Protein 2H3N (pdb70)

Nearest PDB structures (foldseek):
  2h3n-assembly1_B  TM=1.009E+00  e=2.996E-21  Homo sapiens
  5mvg-assembly1_A  TM=8.989E-01  e=1.954E-17  Homo sapiens
  7kqk-assembly1_B  TM=9.687E-01  e=1.988E-16  Homo sapiens
  6mtr-assembly1_L  TM=9.042E-01  e=8.215E-17  Homo sapiens
  6q0o-assembly1_B  TM=9.475E-01  e=3.857E-16  Homo sapiens

Structure (mmCIF, N/CA/C/O backbone):
data_2H3N
#
_entry.id   2H3N
#
_cell.length_a   60.169
_cell.length_b   72.814
_cell.length_c   115.201
_cell.angle_alpha   90.00
_cell.angle_beta   90.00
_cell.angle_gamma   90.00
#
_symmetry.space_group_name_H-M   'P 21 21 21'
#
loop_
_entity.id
_entity.type
_entity.pdbx_description
1 polymer 'VpreB protein'
2 polymer 'Ig lambda-5'
3 water water
#
loop_
_atom_site.group_PDB
_atom_site.id
_atom_site.type_symbol
_atom_site.label_atom_id
_atom_site.label_alt_id
_atom_site.label_comp_id
_atom_site.label_asym_id
_atom_site.label_entity_id
_atom_site.label_seq_id
_atom_site.pdbx_PDB_ins_code
_atom_site.Cartn_x
_atom_site.Cartn_y
_atom_site.Cartn_z
_atom_site.occupancy
_atom_site.B_iso_or_equiv
_atom_site.auth_seq_id
_atom_site.auth_comp_id
_atom_site.auth_asym_id
_atom_site.auth_atom_id
_atom_site.pdbx_PDB_model_num
ATOM 1 N N . PRO A 1 2 ? -11.114 -21.589 73.456 1.00 53.37 2 PRO A N 1
ATOM 2 C CA . PRO A 1 2 ? -9.949 -21.125 72.667 1.00 53.13 2 PRO A CA 1
ATOM 3 C C . PRO A 1 2 ? -8.749 -20.953 73.597 1.00 54.92 2 PRO A C 1
ATOM 4 O O . PRO A 1 2 ? -8.589 -19.903 74.222 1.00 56.03 2 PRO A O 1
ATOM 8 N N . VAL A 1 3 ? -7.912 -21.983 73.696 1.00 54.46 3 VAL A N 1
ATOM 9 C CA . VAL A 1 3 ? -6.739 -21.915 74.566 1.00 52.52 3 VAL A CA 1
ATOM 10 C C . VAL A 1 3 ? -5.741 -20.886 74.050 1.00 51.61 3 VAL A C 1
ATOM 11 O O . VAL A 1 3 ? -5.402 -19.930 74.749 1.00 48.12 3 VAL A O 1
ATOM 15 N N . LEU A 1 4 ? -5.262 -21.088 72.830 1.00 48.26 4 LEU A N 1
ATOM 16 C CA . LEU A 1 4 ? -4.329 -20.146 72.227 1.00 47.04 4 LEU A CA 1
ATOM 17 C C . LEU A 1 4 ? -5.137 -19.221 71.339 1.00 46.61 4 LEU A C 1
ATOM 18 O O . LEU A 1 4 ? -6.094 -19.651 70.704 1.00 52.03 4 LEU A O 1
ATOM 23 N N . HIS A 1 5 ? -4.762 -17.948 71.300 1.00 47.80 5 HIS A N 1
ATOM 24 C CA . HIS A 1 5 ? -5.465 -16.984 70.466 1.00 47.70 5 HIS A CA 1
ATOM 25 C C . HIS A 1 5 ? -4.482 -16.221 69.609 1.00 49.82 5 HIS A C 1
ATOM 26 O O . HIS A 1 5 ? -3.481 -15.703 70.107 1.00 51.56 5 HIS A O 1
ATOM 33 N N . GLN A 1 6 ? -4.773 -16.145 68.317 1.00 46.36 6 GLN A N 1
ATOM 34 C CA . GLN A 1 6 ? -3.901 -15.434 67.402 1.00 47.63 6 GLN A CA 1
ATOM 35 C C . GLN A 1 6 ? -4.681 -14.604 66.400 1.00 45.37 6 GLN A C 1
ATOM 36 O O . GLN A 1 6 ? -5.561 -15.110 65.706 1.00 49.29 6 GLN A O 1
ATOM 42 N N . PRO A 1 7 ? -4.372 -13.304 66.320 1.00 46.60 7 PRO A N 1
ATOM 43 C CA . PRO A 1 7 ? -5.072 -12.438 65.371 1.00 47.56 7 PRO A CA 1
ATOM 44 C C . PRO A 1 7 ? -4.914 -13.029 63.973 1.00 49.68 7 PRO A C 1
ATOM 45 O O . PRO A 1 7 ? -3.801 -13.231 63.500 1.00 51.03 7 PRO A O 1
ATOM 49 N N . PRO A 1 8 ? -6.032 -13.325 63.300 1.00 49.45 8 PRO A N 1
ATOM 50 C CA . PRO A 1 8 ? -6.007 -13.900 61.956 1.00 51.81 8 PRO A CA 1
ATOM 51 C C . PRO A 1 8 ? -5.050 -13.282 60.932 1.00 53.43 8 PRO A C 1
ATOM 52 O O . PRO A 1 8 ? -4.427 -14.018 60.167 1.00 59.75 8 PRO A O 1
ATOM 56 N N . ALA A 1 9 ? -4.911 -11.956 60.908 1.00 49.34 9 ALA A N 1
ATOM 57 C CA . ALA A 1 9 ? -4.024 -11.333 59.922 1.00 47.97 9 ALA A CA 1
ATOM 58 C C . ALA A 1 9 ? -3.244 -10.114 60.408 1.00 46.71 9 ALA A C 1
ATOM 59 O O . ALA A 1 9 ? -3.705 -9.374 61.273 1.00 44.81 9 ALA A O 1
ATOM 61 N N . MET A 1 10 ? -2.066 -9.910 59.822 1.00 41.88 10 MET A N 1
ATOM 62 C CA . MET A 1 10 ? -1.193 -8.787 60.166 1.00 43.83 10 MET A CA 1
ATOM 63 C C . MET A 1 10 ? -0.279 -8.406 59.005 1.00 42.83 10 MET A C 1
ATOM 64 O O . MET A 1 10 ? 0.157 -9.265 58.233 1.00 44.64 10 MET A O 1
ATOM 69 N N . SER A 1 11 ? 0.032 -7.116 58.905 1.00 40.99 11 SER A N 1
ATOM 70 C CA . SER A 1 11 ? 0.886 -6.625 57.831 1.00 38.42 11 SER A CA 1
ATOM 71 C C . SER A 1 11 ? 1.841 -5.508 58.242 1.00 33.86 11 SER A C 1
ATOM 72 O O . SER A 1 11 ? 1.618 -4.803 59.222 1.00 33.76 11 SER A O 1
ATOM 75 N N . SER A 1 12 ? 2.910 -5.357 57.469 1.00 38.26 12 SER A N 1
ATOM 76 C CA . SER A 1 12 ? 3.909 -4.317 57.702 1.00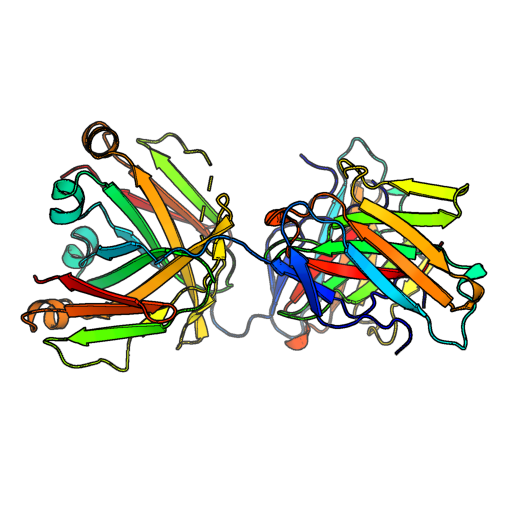 38.15 12 SER A CA 1
ATOM 77 C C . SER A 1 12 ? 4.745 -4.241 56.437 1.00 34.68 12 SER A C 1
ATOM 78 O O . SER A 1 12 ? 4.759 -5.184 55.651 1.00 40.08 12 SER A O 1
ATOM 81 N N . ALA A 1 13 ? 5.451 -3.134 56.255 1.00 34.15 13 ALA A N 1
ATOM 82 C CA . ALA A 1 13 ? 6.264 -2.912 55.067 1.00 35.17 13 ALA A CA 1
ATOM 83 C C . ALA A 1 13 ? 7.586 -3.656 55.006 1.00 36.51 13 ALA A C 1
ATOM 84 O O . ALA A 1 13 ? 8.114 -4.102 56.023 1.00 40.21 13 ALA A O 1
ATOM 86 N N . LEU A 1 14 ? 8.112 -3.752 53.787 1.00 40.38 14 LEU A N 1
ATOM 87 C CA . LEU A 1 14 ? 9.385 -4.399 53.485 1.00 43.27 14 LEU A CA 1
ATOM 88 C C . LEU A 1 14 ? 10.560 -3.810 54.271 1.00 45.91 14 LEU A C 1
ATOM 89 O O . LEU A 1 14 ? 10.658 -2.595 54.444 1.00 39.00 14 LEU A O 1
ATOM 94 N N . GLY A 1 15 ? 11.454 -4.680 54.733 1.00 45.54 15 GLY A N 1
ATOM 95 C CA . GLY A 1 15 ? 12.624 -4.229 55.467 1.00 43.71 15 GLY A CA 1
ATOM 96 C C . GLY A 1 15 ? 12.298 -3.687 56.842 1.00 44.77 15 GLY A C 1
ATOM 97 O O . GLY A 1 15 ? 13.144 -3.059 57.481 1.00 49.44 15 GLY A O 1
ATOM 98 N N . THR A 1 16 ? 11.073 -3.934 57.297 1.00 41.48 16 THR A N 1
ATOM 99 C CA . THR A 1 16 ? 10.595 -3.462 58.591 1.00 36.64 16 THR A CA 1
ATOM 100 C C . THR A 1 16 ? 10.574 -4.591 59.618 1.00 40.94 16 THR A C 1
ATOM 101 O O . THR A 1 16 ? 10.804 -5.758 59.278 1.00 36.63 16 THR A O 1
ATOM 105 N N . THR A 1 17 ? 10.306 -4.237 60.871 1.00 36.50 17 THR A N 1
ATOM 106 C CA . THR A 1 17 ? 10.229 -5.206 61.953 1.00 38.11 17 THR A CA 1
ATOM 107 C C . THR A 1 17 ? 8.798 -5.252 62.459 1.00 33.31 17 THR A C 1
ATOM 108 O O . THR A 1 17 ? 8.178 -4.208 62.619 1.00 26.94 17 THR A O 1
ATOM 112 N N . ILE A 1 18 ? 8.283 -6.459 62.702 1.00 32.06 18 ILE A N 1
ATOM 113 C CA . ILE A 1 18 ? 6.917 -6.638 63.190 1.00 30.67 18 ILE A CA 1
ATOM 114 C C . ILE A 1 18 ? 6.866 -7.662 64.324 1.00 29.89 18 ILE A C 1
ATOM 115 O O . ILE A 1 18 ? 7.693 -8.573 64.383 1.00 33.19 18 ILE A O 1
ATOM 120 N N . ARG A 1 19 ? 5.885 -7.519 65.211 1.00 23.84 19 ARG A N 1
ATOM 121 C CA . ARG A 1 19 ? 5.749 -8.424 66.345 1.00 33.16 19 ARG A CA 1
ATOM 122 C C . ARG A 1 19 ? 4.376 -9.077 66.435 1.00 34.71 19 ARG A C 1
ATOM 123 O O . ARG A 1 19 ? 3.362 -8.387 66.511 1.00 34.48 19 ARG A O 1
ATOM 131 N N . LEU A 1 20 ? 4.358 -10.408 66.448 1.00 32.68 20 LEU A N 1
ATOM 132 C CA . LEU A 1 20 ? 3.120 -11.180 66.549 1.00 36.56 20 LEU A CA 1
ATOM 133 C C . LEU A 1 20 ? 2.812 -11.560 67.996 1.00 36.97 20 LEU A C 1
ATOM 134 O O . LEU A 1 20 ? 3.720 -11.733 68.813 1.00 38.33 20 LEU A O 1
ATOM 139 N N . THR A 1 21 ? 1.529 -11.727 68.301 1.00 39.00 21 THR A N 1
ATOM 140 C CA . THR A 1 21 ? 1.114 -12.051 69.658 1.00 32.53 21 THR A CA 1
ATOM 141 C C . THR A 1 21 ? 0.304 -13.324 69.791 1.00 36.11 21 THR A C 1
ATOM 142 O O . THR A 1 21 ? -0.680 -13.526 69.085 1.00 39.40 21 THR A O 1
ATOM 146 N N . CYS A 1 22 ? 0.733 -14.169 70.720 1.00 33.93 22 CYS A N 1
ATOM 147 C CA . CYS A 1 22 ? 0.084 -15.438 71.015 1.00 36.13 22 CYS A CA 1
ATOM 148 C C . CYS A 1 22 ? -0.381 -15.353 72.464 1.00 36.58 22 CYS A C 1
ATOM 149 O O . CYS A 1 22 ? 0.433 -15.381 73.393 1.00 34.41 22 CYS A O 1
ATOM 152 N N . THR A 1 23 ? -1.688 -15.236 72.657 1.00 37.22 23 THR A N 1
ATOM 153 C CA . THR A 1 23 ? -2.239 -15.124 73.997 1.00 35.99 23 THR A CA 1
ATOM 154 C C . THR A 1 23 ? -2.766 -16.447 74.526 1.00 37.66 23 THR A C 1
ATOM 155 O O . THR A 1 23 ? -3.504 -17.154 73.839 1.00 34.54 23 THR A O 1
ATOM 159 N N . LEU A 1 24 ? -2.375 -16.779 75.752 1.00 39.01 24 LEU A N 1
ATOM 160 C CA . LEU A 1 24 ? -2.812 -18.016 76.378 1.00 44.74 24 LEU A CA 1
ATOM 161 C C . LEU A 1 24 ? -4.057 -17.768 77.215 1.00 51.46 24 LEU A C 1
ATOM 162 O O . LEU A 1 24 ? -4.280 -16.672 77.724 1.00 50.63 24 LEU A O 1
ATOM 167 N N . ARG A 1 25 ? -4.853 -18.802 77.407 1.00 55.26 25 ARG A N 1
ATOM 168 C CA . ARG A 1 25 ? -6.049 -18.598 78.159 1.00 58.04 25 ARG A CA 1
ATOM 169 C C . ARG A 1 25 ? -6.031 -18.615 79.673 1.00 61.44 25 ARG A C 1
ATOM 170 O O . ARG A 1 25 ? -5.953 -19.648 80.328 1.00 69.17 25 ARG A O 1
ATOM 178 N N . ASN A 1 26 ? -6.042 -17.391 80.175 1.00 61.02 26 ASN A N 1
ATOM 179 C CA . ASN A 1 26 ? -6.299 -17.028 81.559 1.00 58.13 26 ASN A CA 1
ATOM 180 C C . ASN A 1 26 ? -6.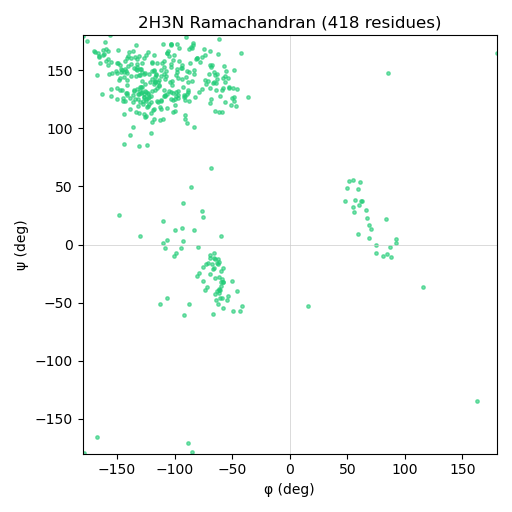230 -18.115 82.600 1.00 54.77 26 ASN A C 1
ATOM 181 O O . ASN A 1 26 ? -5.560 -17.960 83.618 1.00 56.45 26 ASN A O 1
ATOM 186 N N . ASP A 1 27 ? -6.973 -19.188 82.348 1.00 54.46 27 ASP A N 1
ATOM 187 C CA . ASP A 1 27 ? -7.002 -20.370 83.205 1.00 52.40 27 ASP A CA 1
ATOM 188 C C . ASP A 1 27 ? -5.752 -21.263 83.035 1.00 51.59 27 ASP A C 1
ATOM 189 O O . ASP A 1 27 ? -5.798 -22.484 83.236 1.00 53.88 27 ASP A O 1
ATOM 194 N N . HIS A 1 28 ? -4.645 -20.627 82.670 1.00 48.09 28 HIS A N 1
ATOM 195 C CA . HIS A 1 28 ? -3.378 -21.298 82.448 1.00 41.45 28 HIS A CA 1
ATOM 196 C C . HIS A 1 28 ? -2.246 -20.311 82.650 1.00 39.25 28 HIS A C 1
ATOM 197 O O . HIS A 1 28 ? -2.299 -19.186 82.156 1.00 47.64 28 HIS A O 1
ATOM 204 N N . ASP A 1 29 ? -1.227 -20.733 83.389 1.00 41.83 29 ASP A N 1
ATOM 205 C CA . ASP A 1 29 ? -0.082 -19.877 83.667 1.00 42.76 29 ASP A CA 1
ATOM 206 C C . ASP A 1 29 ? 1.006 -20.067 82.613 1.00 44.24 29 ASP A C 1
ATOM 207 O O . ASP A 1 29 ? 1.642 -21.121 82.539 1.00 49.87 29 ASP A O 1
ATOM 212 N N . ILE A 1 30 ? 1.219 -19.046 81.795 1.00 34.53 30 ILE A N 1
ATOM 213 C CA . ILE A 1 30 ? 2.226 -19.128 80.749 1.00 37.58 30 ILE A CA 1
ATOM 214 C C . ILE A 1 30 ? 3.627 -19.150 81.353 1.00 37.16 30 ILE A C 1
ATOM 215 O O . ILE A 1 30 ? 4.606 -19.438 80.674 1.00 40.48 30 ILE A O 1
ATOM 220 N N . GLY A 1 31 ? 3.720 -18.856 82.641 1.00 36.74 31 GLY A N 1
ATOM 221 C CA . GLY A 1 31 ? 5.019 -18.854 83.279 1.00 37.32 31 GLY A CA 1
ATOM 222 C C . GLY A 1 31 ? 5.614 -20.242 83.400 1.00 33.59 31 GLY A C 1
ATOM 223 O O . GLY A 1 31 ? 6.778 -20.379 83.766 1.00 28.97 31 GLY A O 1
ATOM 224 N N . VAL A 1 32 ? 4.826 -21.270 83.094 1.00 34.32 32 VAL A N 1
ATOM 225 C CA . VAL A 1 32 ? 5.294 -22.651 83.200 1.00 31.12 32 VAL A CA 1
ATOM 226 C C . VAL A 1 32 ? 5.473 -23.280 81.823 1.00 30.77 32 VAL A C 1
ATOM 227 O O . VAL A 1 32 ? 5.846 -24.449 81.695 1.00 31.69 32 VAL A O 1
ATOM 231 N N . TYR A 1 33 ? 5.217 -22.496 80.787 1.00 33.76 33 TYR A N 1
ATOM 232 C CA . TYR A 1 33 ? 5.325 -23.011 79.431 1.00 34.69 33 TYR A CA 1
ATOM 233 C C . TYR A 1 33 ? 6.336 -22.293 78.561 1.00 33.04 33 TYR A C 1
ATOM 234 O O . TYR A 1 33 ? 6.587 -21.100 78.723 1.00 34.69 33 TYR A O 1
ATOM 243 N N . SER A 1 34 ? 6.912 -23.043 77.631 1.00 28.31 34 SER A N 1
ATOM 244 C CA . SER A 1 34 ? 7.831 -22.479 76.654 1.00 28.54 34 SER A CA 1
ATOM 245 C C . SER A 1 34 ? 6.910 -22.162 75.479 1.00 33.76 34 SER A C 1
ATOM 246 O O . SER A 1 34 ? 5.881 -22.820 75.320 1.00 31.33 34 SER A O 1
ATOM 249 N N . VAL A 1 35 ? 7.252 -21.168 74.664 1.00 27.73 35 VAL A N 1
ATOM 250 C CA . VAL A 1 35 ? 6.414 -20.864 73.510 1.00 23.54 35 VAL A CA 1
ATOM 251 C C . VAL A 1 35 ? 7.122 -21.279 72.232 1.00 28.39 35 VAL A C 1
ATOM 252 O O . VAL A 1 35 ? 8.276 -20.921 72.005 1.00 31.39 35 VAL A O 1
ATOM 256 N N . TYR A 1 36 ? 6.421 -22.040 71.403 1.00 27.33 36 TYR A N 1
ATOM 257 C CA . TYR A 1 36 ? 6.978 -22.519 70.152 1.00 27.91 36 TYR A CA 1
ATOM 258 C C . TYR A 1 36 ? 6.316 -21.804 68.990 1.00 28.50 36 TYR A C 1
ATOM 259 O O . TYR A 1 36 ? 5.096 -21.694 68.951 1.00 35.29 36 TYR A O 1
ATOM 268 N N . TRP A 1 37 ? 7.120 -21.318 68.050 1.00 24.43 37 TRP A N 1
ATOM 269 C CA . TRP A 1 37 ? 6.594 -20.628 66.882 1.00 24.88 37 TRP A CA 1
ATOM 270 C C . TRP A 1 37 ? 6.964 -21.385 65.614 1.00 21.45 37 TRP A C 1
ATOM 271 O O . TRP A 1 37 ? 8.082 -21.868 65.488 1.00 26.25 37 TRP A O 1
ATOM 282 N N . TYR A 1 38 ? 6.025 -21.490 64.683 1.00 17.84 38 TYR A N 1
ATOM 283 C CA . TYR A 1 38 ? 6.273 -22.189 63.427 1.00 22.73 38 TYR A CA 1
ATOM 284 C C . TYR A 1 38 ? 5.775 -21.357 62.260 1.00 27.13 38 TYR A C 1
ATOM 285 O O . TYR A 1 38 ? 4.758 -20.665 62.370 1.00 32.56 38 TYR A O 1
ATOM 294 N N . GLN A 1 39 ? 6.490 -21.437 61.142 1.00 25.52 39 GLN A N 1
ATOM 295 C CA . GLN A 1 39 ? 6.127 -20.711 59.930 1.00 29.73 39 GLN A CA 1
ATOM 296 C C . GLN A 1 39 ? 5.753 -21.716 58.848 1.00 30.12 39 GLN A C 1
ATOM 297 O O . GLN A 1 39 ? 6.394 -22.754 58.709 1.00 26.71 39 GLN A O 1
ATOM 303 N N . GLN A 1 40 ? 4.712 -21.397 58.088 1.00 26.85 40 GLN A N 1
ATOM 304 C CA . GLN A 1 40 ? 4.262 -22.268 57.019 1.00 33.49 40 GLN A CA 1
ATOM 305 C C . GLN A 1 40 ? 3.770 -21.461 55.820 1.00 31.89 40 GLN A C 1
ATOM 306 O O . GLN A 1 40 ? 2.764 -20.762 55.894 1.00 33.33 40 GLN A O 1
ATOM 312 N N . ARG A 1 41 ? 4.517 -21.562 54.726 1.00 36.87 41 ARG A N 1
ATOM 313 C CA . ARG A 1 41 ? 4.188 -20.906 53.474 1.00 37.38 41 ARG A CA 1
ATOM 314 C C . ARG A 1 41 ? 3.302 -21.826 52.646 1.00 37.30 41 ARG A C 1
ATOM 315 O O . ARG A 1 41 ? 3.412 -23.055 52.728 1.00 36.38 41 ARG A O 1
ATOM 323 N N . PRO A 1 42 ? 2.408 -21.240 51.835 1.00 34.07 42 PRO A N 1
ATOM 324 C CA . PRO A 1 42 ? 1.501 -22.008 50.982 1.00 34.94 42 PRO A CA 1
ATOM 325 C C . PRO A 1 42 ? 2.254 -23.084 50.198 1.00 34.11 42 PRO A C 1
ATOM 326 O O . PRO A 1 42 ? 3.202 -22.783 49.476 1.00 40.67 42 PRO A O 1
ATOM 330 N N . GLY A 1 43 ? 1.837 -24.336 50.358 1.00 36.47 43 GLY A N 1
ATOM 331 C CA . GLY A 1 43 ? 2.462 -25.431 49.639 1.00 33.76 43 GLY A CA 1
ATOM 332 C C . GLY A 1 43 ? 3.595 -26.103 50.383 1.00 36.33 43 GLY A C 1
ATOM 333 O O . GLY A 1 43 ? 4.203 -27.033 49.858 1.00 32.59 43 GLY A O 1
ATOM 334 N N . HIS A 1 44 ? 3.884 -25.659 51.605 1.00 40.47 44 HIS A N 1
ATOM 335 C CA . HIS A 1 44 ? 5.003 -26.220 52.356 1.00 37.70 44 HIS A CA 1
ATOM 336 C C . HIS A 1 44 ? 4.656 -26.716 53.743 1.00 33.44 44 HIS A C 1
ATOM 337 O O . HIS A 1 44 ? 3.647 -26.338 54.333 1.00 33.06 44 HIS A O 1
ATOM 344 N N . PRO A 1 45 ? 5.514 -27.578 54.296 1.00 31.42 45 PRO A N 1
ATOM 345 C CA . PRO A 1 45 ? 5.298 -28.114 55.635 1.00 31.94 45 PRO A CA 1
ATOM 346 C C . PRO A 1 45 ? 5.596 -27.018 56.666 1.00 28.80 45 PRO A C 1
ATOM 347 O O . PRO A 1 45 ? 6.235 -26.011 56.365 1.00 21.19 45 PRO A O 1
ATOM 351 N N . PRO A 1 46 ? 5.126 -27.202 57.897 1.00 32.51 46 PRO A N 1
ATOM 352 C CA . PRO A 1 46 ? 5.408 -26.186 58.912 1.00 34.97 46 PRO A CA 1
ATOM 353 C C . PRO A 1 46 ? 6.924 -26.172 59.175 1.00 29.22 46 PRO A C 1
ATOM 354 O O . PRO A 1 46 ? 7.587 -27.193 59.050 1.00 26.95 46 PRO A O 1
ATOM 358 N N . ARG A 1 47 ? 7.479 -25.016 59.511 1.00 30.22 47 ARG A N 1
ATOM 359 C CA . ARG A 1 47 ? 8.909 -24.949 59.798 1.00 32.00 47 ARG A CA 1
ATOM 360 C C . ARG A 1 47 ? 9.133 -24.389 61.197 1.00 27.22 47 ARG A C 1
ATOM 361 O O . ARG A 1 47 ? 8.633 -23.318 61.527 1.00 29.05 47 ARG A O 1
ATOM 369 N N . PHE A 1 48 ? 9.887 -25.116 62.015 1.00 27.76 48 PHE A N 1
ATOM 370 C CA . PHE A 1 48 ? 10.161 -24.670 63.378 1.00 25.30 48 PHE A CA 1
ATOM 371 C C . PHE A 1 48 ? 11.067 -23.453 63.390 1.00 22.28 48 PHE A C 1
ATOM 372 O O . PHE A 1 48 ? 12.182 -23.505 62.882 1.00 25.38 48 PHE A O 1
ATOM 380 N N . LEU A 1 49 ? 10.591 -22.362 63.978 1.00 24.45 49 LEU A N 1
ATOM 381 C CA . LEU A 1 49 ? 11.379 -21.136 64.048 1.00 22.61 49 LEU A CA 1
ATOM 382 C C . LEU A 1 49 ? 12.204 -21.058 65.330 1.00 29.63 49 LEU A C 1
ATOM 383 O O . LEU A 1 49 ? 13.437 -20.995 65.282 1.00 28.92 49 LEU A O 1
ATOM 388 N N . LEU A 1 50 ? 11.521 -21.062 66.473 1.00 24.05 50 LEU A N 1
ATOM 389 C CA . LEU A 1 50 ? 12.199 -20.972 67.760 1.00 27.86 50 LEU A CA 1
ATOM 390 C C . LEU A 1 50 ? 11.357 -21.399 68.953 1.00 29.54 50 LEU A C 1
ATOM 391 O O . LEU A 1 50 ? 10.136 -21.551 68.861 1.00 30.19 50 LEU A O 1
ATOM 396 N N . ARG A 1 51 ? 12.047 -21.566 70.076 1.00 23.55 51 ARG A N 1
ATOM 397 C CA . ARG A 1 51 ? 11.463 -21.984 71.340 1.00 24.29 51 ARG A CA 1
ATOM 398 C C . ARG A 1 51 ? 11.879 -20.919 72.359 1.00 27.41 51 ARG A C 1
ATOM 399 O O . ARG A 1 51 ? 13.046 -20.545 72.423 1.00 23.90 51 ARG A O 1
ATOM 407 N N . TYR A 1 52 ? 10.943 -20.424 73.156 1.00 20.64 52 TYR A N 1
ATOM 408 C CA . TYR A 1 52 ? 11.318 -19.403 74.113 1.00 28.86 52 TYR A CA 1
ATOM 409 C C . TYR A 1 52 ? 10.682 -19.545 75.484 1.00 27.64 52 TYR A C 1
ATOM 410 O O . TYR A 1 52 ? 9.462 -19.465 75.610 1.00 30.86 52 TYR A O 1
ATOM 419 N N . PHE A 1 53 ? 11.509 -19.759 76.504 1.00 27.02 53 PHE A N 1
ATOM 420 C CA . PHE A 1 53 ? 11.018 -19.834 77.877 1.00 23.57 53 PHE A CA 1
ATOM 421 C C . PHE A 1 53 ? 11.440 -18.547 78.582 1.00 26.54 53 PHE A C 1
ATOM 422 O O . PHE A 1 53 ? 10.646 -17.928 79.289 1.00 28.84 53 PHE A O 1
ATOM 430 N N . SER A 1 54 ? 12.700 -18.155 78.396 1.00 23.86 54 SER A N 1
ATOM 431 C CA . SER A 1 54 ? 13.226 -16.932 79.010 1.00 25.53 54 SER A CA 1
ATOM 432 C C . SER A 1 54 ? 14.480 -16.453 78.288 1.00 25.34 54 SER A C 1
ATOM 433 O O . SER A 1 54 ? 14.994 -17.128 77.391 1.00 18.99 54 SER A O 1
ATOM 436 N N . GLN A 1 55 ? 14.977 -15.288 78.686 1.00 24.96 55 GLN A N 1
ATOM 437 C CA . GLN A 1 55 ? 16.196 -14.761 78.080 1.00 27.67 55 GLN A CA 1
ATOM 438 C C . GLN A 1 55 ? 17.347 -15.745 78.304 1.00 31.14 55 GLN A C 1
ATOM 439 O O . GLN A 1 55 ? 18.329 -15.773 77.560 1.00 26.99 55 GLN A O 1
ATOM 445 N N . SER A 1 56 ? 17.190 -16.567 79.333 1.00 31.08 56 SER A N 1
ATOM 446 C CA . SER A 1 56 ? 18.206 -17.523 79.724 1.00 31.75 56 SER A CA 1
ATOM 447 C C . SER A 1 56 ? 17.936 -18.945 79.265 1.00 29.57 56 SER A C 1
ATOM 448 O O . SER A 1 56 ? 18.807 -19.806 79.358 1.00 28.72 56 SER A O 1
ATOM 451 N N . ASP A 1 57 ? 16.736 -19.192 78.759 1.00 29.04 57 ASP A N 1
ATOM 452 C CA . ASP A 1 57 ? 16.356 -20.543 78.356 1.00 27.51 57 ASP A CA 1
ATOM 453 C C . ASP A 1 57 ? 15.590 -20.486 77.040 1.00 26.75 57 ASP A C 1
ATOM 454 O O . ASP A 1 57 ? 14.385 -20.288 77.049 1.00 23.28 57 ASP A O 1
ATOM 459 N N . LYS A 1 58 ? 16.290 -20.657 75.920 1.00 21.93 58 LYS A N 1
ATOM 460 C CA . LYS A 1 58 ? 15.656 -20.585 74.605 1.00 29.58 58 LYS A CA 1
ATOM 461 C C . LYS A 1 58 ? 16.480 -21.311 73.568 1.00 28.19 58 LYS A C 1
ATOM 462 O O . LYS A 1 58 ? 17.642 -21.633 73.809 1.00 31.60 58 LYS A O 1
ATOM 468 N N . SER A 1 59 ? 15.873 -21.554 72.412 1.00 24.89 59 SER A N 1
ATOM 469 C CA . SER A 1 59 ? 16.547 -22.253 71.332 1.00 31.56 59 SER A CA 1
ATOM 470 C C . SER A 1 59 ? 16.088 -21.773 69.961 1.00 32.07 59 SER A C 1
ATOM 471 O O . SER A 1 59 ? 14.915 -21.444 69.765 1.00 33.18 59 SER A O 1
ATOM 474 N N . GLN A 1 60 ? 17.030 -21.723 69.022 1.00 33.77 60 GLN A N 1
ATOM 475 C CA . GLN A 1 60 ? 16.769 -21.289 67.649 1.00 32.44 60 GLN A CA 1
ATOM 476 C C . GLN A 1 60 ? 16.661 -22.463 66.685 1.00 31.91 60 GLN A C 1
ATOM 477 O O . GLN A 1 60 ? 17.418 -23.428 66.780 1.00 28.87 60 GLN A O 1
ATOM 483 N N . GLY A 1 61 ? 15.728 -22.362 65.745 1.00 31.11 61 GLY A N 1
ATOM 484 C CA . GLY A 1 61 ? 15.547 -23.423 64.771 1.00 35.42 61 GLY A CA 1
ATOM 485 C C . GLY A 1 61 ? 16.716 -23.551 63.812 1.00 38.56 61 GLY A C 1
ATOM 486 O O . GLY A 1 61 ? 17.452 -22.589 63.587 1.00 39.11 61 GLY A O 1
ATOM 487 N N . PRO A 1 62 ? 16.921 -24.745 63.238 1.00 42.01 62 PRO A N 1
ATOM 488 C CA . PRO A 1 62 ? 18.024 -24.958 62.297 1.00 42.16 62 PRO A CA 1
ATOM 489 C C . PRO A 1 62 ? 17.910 -23.997 61.116 1.00 44.74 62 PRO A C 1
ATOM 490 O O . PRO A 1 62 ? 16.829 -23.820 60.555 1.00 44.71 62 PRO A O 1
ATOM 494 N N . GLN A 1 63 ? 19.026 -23.378 60.750 1.00 46.98 63 GLN A N 1
ATOM 495 C CA . GLN A 1 63 ? 19.070 -22.442 59.630 1.00 50.59 63 GLN A CA 1
ATOM 496 C C . GLN A 1 63 ? 18.081 -21.280 59.736 1.00 49.73 63 GLN A C 1
ATOM 497 O O . GLN A 1 63 ? 17.634 -20.747 58.720 1.00 51.86 63 GLN A O 1
ATOM 503 N N . VAL A 1 64 ? 17.733 -20.884 60.953 1.00 42.40 64 VAL A N 1
ATOM 504 C CA . VAL A 1 64 ? 16.816 -19.764 61.112 1.00 40.72 64 VAL A CA 1
ATOM 505 C C . VAL A 1 64 ? 17.576 -18.509 61.524 1.00 44.17 64 VAL A C 1
ATOM 506 O O . VAL A 1 64 ? 18.311 -18.515 62.509 1.00 45.35 64 VAL A O 1
ATOM 510 N N . PRO A 1 65 ? 17.405 -17.415 60.763 1.00 46.24 65 PRO A N 1
ATOM 511 C CA . PRO A 1 65 ? 18.051 -16.118 60.995 1.00 45.66 65 PRO A CA 1
ATOM 512 C C . PRO A 1 65 ? 17.671 -15.435 62.306 1.00 41.51 65 PRO A C 1
ATOM 513 O O . PRO A 1 65 ? 16.542 -15.561 62.773 1.00 42.39 65 PRO A O 1
ATOM 517 N N . PRO A 1 66 ? 18.615 -14.691 62.910 1.00 40.10 66 PRO A N 1
ATOM 518 C CA . PRO A 1 66 ? 18.403 -13.967 64.167 1.00 34.09 66 PRO A CA 1
ATOM 519 C C . PRO A 1 66 ? 17.312 -12.908 64.056 1.00 32.31 66 PRO A C 1
ATOM 520 O O . PRO A 1 66 ? 16.826 -12.412 65.069 1.00 30.14 66 PRO A O 1
ATOM 524 N N . ARG A 1 67 ? 16.930 -12.552 62.831 1.00 28.63 67 ARG A N 1
ATOM 525 C CA . ARG A 1 67 ? 15.888 -11.543 62.645 1.00 33.10 67 ARG A CA 1
ATOM 526 C C . ARG A 1 67 ? 14.563 -12.037 63.236 1.00 35.54 67 ARG A C 1
ATOM 527 O O . ARG A 1 67 ? 13.633 -11.250 63.444 1.00 35.56 67 ARG A O 1
ATOM 535 N N . PHE A 1 68 ? 14.480 -13.342 63.495 1.00 35.20 68 PHE A N 1
ATOM 536 C CA . PHE A 1 68 ? 13.295 -13.925 64.132 1.00 33.82 68 PHE A CA 1
ATOM 537 C C . PHE A 1 68 ? 13.655 -14.090 65.610 1.00 33.95 68 PHE A C 1
ATOM 538 O O . PHE A 1 68 ? 14.609 -14.800 65.928 1.00 34.66 68 PHE A O 1
ATOM 546 N N . SER A 1 69 ? 12.908 -13.454 66.509 1.00 28.88 69 SER A N 1
ATOM 547 C CA . SER A 1 69 ? 13.202 -13.573 67.936 1.00 29.75 69 SER A CA 1
ATOM 548 C C . SER A 1 69 ? 11.943 -13.660 68.798 1.00 29.90 69 SER A C 1
ATOM 549 O O . SER A 1 69 ? 10.952 -12.980 68.538 1.00 35.41 69 SER A O 1
ATOM 552 N N . GLY A 1 70 ? 11.995 -14.492 69.834 1.00 29.31 70 GLY A N 1
ATOM 553 C CA . GLY A 1 70 ? 10.848 -14.641 70.712 1.00 28.63 70 GLY A CA 1
ATOM 554 C C . GLY A 1 70 ? 10.990 -13.910 72.033 1.00 27.10 70 GLY A C 1
ATOM 555 O O . GLY A 1 70 ? 12.048 -13.367 72.352 1.00 20.66 70 GLY A O 1
ATOM 556 N N . SER A 1 71 ? 9.909 -13.891 72.801 1.00 26.05 71 SER A N 1
ATOM 557 C CA . SER A 1 71 ? 9.895 -13.246 74.105 1.00 28.48 71 SER A CA 1
ATOM 558 C C . SER A 1 71 ? 8.503 -13.449 74.659 1.00 30.79 71 SER A C 1
ATOM 559 O O . SER A 1 71 ? 7.665 -14.074 74.011 1.00 32.39 71 SER A O 1
ATOM 562 N N . LYS A 1 72 ? 8.251 -12.948 75.860 1.00 28.70 72 LYS A N 1
ATOM 563 C CA . LYS A 1 72 ? 6.913 -13.059 76.414 1.00 38.42 72 LYS A CA 1
ATOM 564 C C . LYS A 1 72 ? 6.639 -12.094 77.551 1.00 40.44 72 LYS A C 1
ATOM 565 O O . LYS A 1 72 ? 7.557 -11.486 78.101 1.00 43.16 72 LYS A O 1
ATOM 571 N N . ASP A 1 73 ? 5.358 -11.930 77.866 1.00 43.00 73 ASP A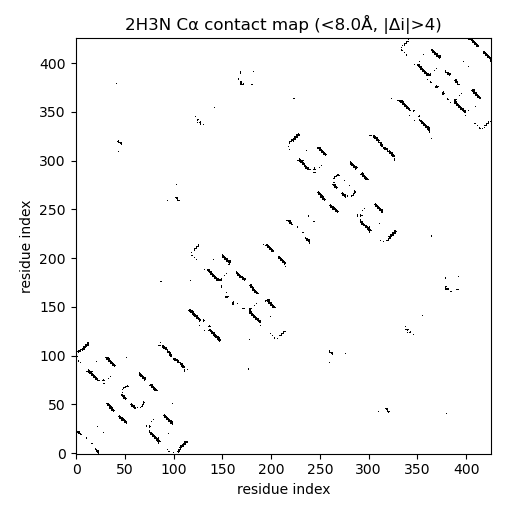 N 1
ATOM 572 C CA . ASP A 1 73 ? 4.913 -11.048 78.944 1.00 43.40 73 ASP A CA 1
ATOM 573 C C . ASP A 1 73 ? 4.162 -11.954 79.907 1.00 41.25 73 ASP A C 1
ATOM 574 O O . ASP A 1 73 ? 2.984 -12.245 79.705 1.00 44.43 73 ASP A O 1
ATOM 579 N N . VAL A 1 74 ? 4.849 -12.413 80.945 1.00 42.82 74 VAL A N 1
ATOM 580 C CA . VAL A 1 74 ? 4.233 -13.316 81.906 1.00 47.35 74 VAL A CA 1
ATOM 581 C C . VAL A 1 74 ? 2.952 -12.739 82.489 1.00 48.14 74 VAL A C 1
ATOM 582 O O . VAL A 1 74 ? 1.920 -13.415 82.541 1.00 50.18 74 VAL A O 1
ATOM 586 N N . ALA A 1 75 ? 3.018 -11.486 82.918 1.00 46.28 75 ALA A N 1
ATOM 587 C CA . ALA A 1 75 ? 1.857 -10.834 83.500 1.00 51.57 75 ALA A CA 1
ATOM 588 C C . ALA A 1 75 ? 0.627 -11.017 82.619 1.00 53.15 75 ALA A C 1
ATOM 589 O O . ALA A 1 75 ? -0.395 -11.553 83.055 1.00 56.86 75 ALA A O 1
ATOM 591 N N . ARG A 1 76 ? 0.751 -10.582 81.370 1.00 52.30 76 ARG A N 1
ATOM 592 C CA . ARG A 1 76 ? -0.339 -10.635 80.403 1.00 51.25 76 ARG A CA 1
ATOM 593 C C . ARG A 1 76 ? -0.553 -11.997 79.750 1.00 48.86 76 ARG A C 1
ATOM 594 O O . ARG A 1 76 ? -1.468 -12.163 78.947 1.00 42.78 76 ARG A O 1
ATOM 602 N N . ASN A 1 77 ? 0.285 -12.969 80.090 1.00 45.37 77 ASN A N 1
ATOM 603 C CA . ASN A 1 77 ? 0.142 -14.316 79.541 1.00 44.69 77 ASN A CA 1
ATOM 604 C C . ASN A 1 77 ? 0.325 -14.343 78.028 1.00 42.09 77 ASN A C 1
ATOM 605 O O . ASN A 1 77 ? -0.345 -15.103 77.334 1.00 39.21 77 ASN A O 1
ATOM 610 N N . ARG A 1 78 ? 1.248 -13.531 77.520 1.00 39.75 78 ARG A N 1
ATOM 611 C CA . ARG A 1 78 ? 1.485 -13.460 76.082 1.00 42.74 78 ARG A CA 1
ATOM 612 C C . ARG A 1 78 ? 2.791 -14.064 75.601 1.00 38.80 78 ARG A C 1
ATOM 613 O O . ARG A 1 78 ? 3.784 -14.082 76.322 1.00 39.94 78 ARG A O 1
ATOM 621 N N . GLY A 1 79 ? 2.778 -14.522 74.354 1.00 39.90 79 GLY A N 1
ATOM 622 C CA . GLY A 1 79 ? 3.968 -15.075 73.731 1.00 34.34 79 GLY A CA 1
ATOM 623 C C . GLY A 1 79 ? 4.246 -14.193 72.524 1.00 31.40 79 GLY A C 1
ATOM 624 O O . GLY A 1 79 ? 3.330 -13.911 71.760 1.00 37.80 79 GLY A O 1
ATOM 625 N N . TYR A 1 80 ? 5.485 -13.746 72.345 1.00 31.60 80 TYR A N 1
ATOM 626 C CA . TYR A 1 80 ? 5.814 -12.882 71.217 1.00 28.76 80 TYR A CA 1
ATOM 627 C C . TYR A 1 80 ? 6.806 -13.452 70.205 1.00 30.61 80 TYR A C 1
ATOM 628 O O . TYR A 1 80 ? 7.717 -14.202 70.547 1.00 31.09 80 TYR A O 1
ATOM 637 N N . LEU A 1 81 ? 6.613 -13.073 68.949 1.00 28.59 81 LEU A N 1
ATOM 638 C CA . LEU A 1 81 ? 7.506 -13.470 67.876 1.00 31.20 81 LEU A CA 1
ATOM 639 C C . LEU A 1 81 ? 7.812 -12.174 67.131 1.00 28.23 81 LEU A C 1
ATOM 640 O O . LEU A 1 81 ? 6.902 -11.465 66.716 1.00 30.13 81 LEU A O 1
ATOM 645 N N . SER A 1 82 ? 9.087 -11.852 66.974 1.00 26.92 82 SER A N 1
ATOM 646 C CA . SER A 1 82 ? 9.455 -10.637 66.267 1.00 30.77 82 SER A CA 1
ATOM 647 C C . SER A 1 82 ? 10.228 -11.005 65.024 1.00 32.38 82 SER A C 1
ATOM 648 O O . SER A 1 82 ? 11.047 -11.929 65.041 1.00 30.42 82 SER A O 1
ATOM 651 N N . ILE A 1 83 ? 9.948 -10.275 63.948 1.00 28.67 83 ILE A N 1
ATOM 652 C CA . ILE A 1 83 ? 10.595 -10.495 62.670 1.00 32.54 83 ILE A CA 1
ATOM 653 C C . ILE A 1 83 ? 11.182 -9.182 62.153 1.00 36.77 83 ILE A C 1
ATOM 654 O O . ILE A 1 83 ? 10.466 -8.200 61.963 1.00 36.72 83 ILE A O 1
ATOM 659 N N . SER A 1 84 ? 12.494 -9.186 61.934 1.00 38.19 84 SER A N 1
ATOM 660 C CA . SER A 1 84 ? 13.214 -8.011 61.465 1.00 42.01 84 SER A CA 1
ATOM 661 C C . SER A 1 84 ? 13.543 -8.117 59.987 1.00 40.51 84 SER A C 1
ATOM 662 O O . SER A 1 84 ? 13.699 -9.218 59.447 1.00 43.80 84 SER A O 1
ATOM 665 N N . GLU A 1 85 ? 13.673 -6.956 59.351 1.00 39.13 85 GLU A N 1
ATOM 666 C CA . GLU A 1 85 ? 13.966 -6.869 57.925 1.00 38.67 85 GLU A CA 1
ATOM 667 C C . GLU A 1 85 ? 12.998 -7.722 57.102 1.00 34.51 85 GLU A C 1
ATOM 668 O O . GLU A 1 85 ? 13.421 -8.578 56.325 1.00 26.90 85 GLU A O 1
ATOM 674 N N . LEU A 1 86 ? 11.702 -7.492 57.283 1.00 34.50 86 LEU A N 1
ATOM 675 C CA . LEU A 1 86 ? 10.697 -8.243 56.541 1.00 35.96 86 LEU A CA 1
ATOM 676 C C . LEU A 1 86 ? 10.982 -8.283 55.050 1.00 34.35 86 LEU A C 1
ATOM 677 O O . LEU A 1 86 ? 11.322 -7.269 54.433 1.00 34.57 86 LEU A O 1
ATOM 682 N N . GLN A 1 87 ? 10.848 -9.470 54.476 1.00 35.86 87 GLN A N 1
ATOM 683 C CA . GLN A 1 87 ? 11.054 -9.653 53.050 1.00 40.10 87 GLN A CA 1
ATOM 684 C C . GLN A 1 87 ? 9.862 -10.480 52.552 1.00 39.91 87 GLN A C 1
ATOM 685 O O . GLN A 1 87 ? 9.187 -11.133 53.348 1.00 37.24 87 GLN A O 1
ATOM 691 N N . PRO A 1 88 ? 9.580 -10.449 51.236 1.00 38.72 88 PRO A N 1
ATOM 692 C CA . PRO A 1 88 ? 8.465 -11.188 50.624 1.00 36.08 88 PRO A CA 1
ATOM 693 C C . PRO A 1 88 ? 8.251 -12.611 51.148 1.00 33.58 88 PRO A C 1
ATOM 694 O O . PRO A 1 88 ? 7.149 -12.978 51.555 1.00 30.21 88 PRO A O 1
ATOM 698 N N . GLU A 1 89 ? 9.315 -13.404 51.127 1.00 34.58 89 GLU A N 1
ATOM 699 C CA . GLU A 1 89 ? 9.267 -14.792 51.576 1.00 37.06 89 GLU A CA 1
ATOM 700 C C . GLU A 1 89 ? 8.621 -14.963 52.948 1.00 36.18 89 GLU A C 1
ATOM 701 O O . GLU A 1 89 ? 7.998 -15.986 53.228 1.00 38.45 89 GLU A O 1
ATOM 707 N N . ASP A 1 90 ? 8.778 -13.959 53.803 1.00 34.16 90 ASP A N 1
ATOM 708 C CA . ASP A 1 90 ? 8.219 -14.017 55.145 1.00 31.57 90 ASP A CA 1
ATOM 709 C C . ASP A 1 90 ? 6.702 -14.115 55.136 1.00 32.95 90 ASP A C 1
ATOM 710 O O . ASP A 1 90 ? 6.098 -14.455 56.152 1.00 31.19 90 ASP A O 1
ATOM 715 N N . GLU A 1 91 ? 6.078 -13.803 54.005 1.00 32.04 91 GLU A N 1
ATOM 716 C CA . GLU A 1 91 ? 4.623 -13.913 53.910 1.00 33.32 91 GLU A CA 1
ATOM 717 C C . GLU A 1 91 ? 4.226 -15.373 54.134 1.00 30.51 91 GLU A C 1
ATOM 718 O O . GLU A 1 91 ? 4.542 -16.245 53.334 1.00 28.68 91 GLU A O 1
ATOM 724 N N . ALA A 1 92 ? 3.520 -15.636 55.222 1.00 25.99 92 ALA A N 1
ATOM 725 C CA . ALA A 1 92 ? 3.148 -17.001 55.531 1.00 31.37 92 ALA A CA 1
ATOM 726 C C . ALA A 1 92 ? 2.274 -17.046 56.760 1.00 30.77 92 ALA A C 1
ATOM 727 O O . ALA A 1 92 ? 2.037 -16.024 57.403 1.00 31.82 92 ALA A O 1
ATOM 729 N N . MET A 1 93 ? 1.796 -18.242 57.076 1.00 28.16 93 MET A N 1
ATOM 730 C CA . MET A 1 93 ? 0.998 -18.452 58.273 1.00 27.87 93 MET A CA 1
ATOM 731 C C . MET A 1 93 ? 1.978 -18.682 59.420 1.00 28.25 93 MET A C 1
ATOM 732 O O . MET A 1 93 ? 2.995 -19.349 59.234 1.00 32.45 93 MET A O 1
ATOM 737 N N . TYR A 1 94 ? 1.675 -18.130 60.593 1.00 25.99 94 TYR A N 1
ATOM 738 C CA . TYR A 1 94 ? 2.522 -18.305 61.769 1.00 20.17 94 TYR A CA 1
ATOM 739 C C . TYR A 1 94 ? 1.717 -18.881 62.908 1.00 22.60 94 TYR A C 1
ATOM 740 O O . TYR A 1 94 ? 0.764 -18.262 63.364 1.00 27.40 94 TYR A O 1
ATOM 749 N N . TYR A 1 95 ? 2.093 -20.065 63.373 1.00 22.94 95 TYR A N 1
ATOM 750 C CA . TYR A 1 95 ? 1.379 -20.675 64.483 1.00 24.75 95 TYR A CA 1
ATOM 751 C C . TYR A 1 95 ? 2.270 -20.726 65.717 1.00 26.31 95 TYR A C 1
ATOM 752 O O . TYR A 1 95 ? 3.485 -20.827 65.611 1.00 27.04 95 TYR A O 1
ATOM 761 N N . CYS A 1 96 ? 1.658 -20.658 66.891 1.00 30.49 96 CYS A N 1
ATOM 762 C CA . CYS A 1 96 ? 2.399 -20.766 68.133 1.00 27.71 96 CYS A CA 1
ATOM 763 C C . CYS A 1 96 ? 1.861 -21.997 68.807 1.00 32.12 96 CYS A C 1
ATOM 764 O O . CYS A 1 96 ? 0.793 -22.484 68.450 1.00 30.70 96 CYS A O 1
ATOM 767 N N . ALA A 1 97 ? 2.600 -22.502 69.782 1.00 31.41 97 ALA A N 1
ATOM 768 C CA . ALA A 1 97 ? 2.187 -23.690 70.502 1.00 32.82 97 ALA A CA 1
ATOM 769 C C . ALA A 1 97 ? 2.894 -23.684 71.852 1.00 36.05 97 ALA A C 1
ATOM 770 O O . ALA A 1 97 ? 3.953 -23.076 72.005 1.00 38.59 97 ALA A O 1
ATOM 772 N N . MET A 1 98 ? 2.293 -24.340 72.834 1.00 39.29 98 MET A N 1
ATOM 773 C CA . MET A 1 98 ? 2.872 -24.391 74.163 1.00 46.90 98 MET A CA 1
ATOM 774 C C . MET A 1 98 ? 3.516 -25.743 74.373 1.00 53.67 98 MET A C 1
ATOM 775 O O . MET A 1 98 ? 3.373 -26.661 73.556 1.00 54.93 98 MET A O 1
ATOM 780 N N . GLY A 1 99 ? 4.235 -25.851 75.478 1.00 58.61 99 GLY A N 1
ATOM 781 C CA . GLY A 1 99 ? 4.896 -27.092 75.794 1.00 61.19 99 GLY A CA 1
ATOM 782 C C . GLY A 1 99 ? 5.958 -26.863 76.835 1.00 65.79 99 GLY A C 1
ATOM 783 O O . GLY A 1 99 ? 5.740 -26.174 77.834 1.00 63.10 99 GLY A O 1
ATOM 784 N N . ALA A 1 100 ? 7.121 -27.444 76.588 1.00 69.33 100 ALA A N 1
ATOM 785 C CA . ALA A 1 100 ? 8.246 -27.318 77.499 1.00 73.63 100 ALA A CA 1
ATOM 786 C C . ALA A 1 100 ? 9.424 -28.050 76.874 1.00 77.63 100 ALA A C 1
ATOM 787 O O . ALA A 1 100 ? 10.503 -27.435 76.715 1.00 78.37 100 ALA A O 1
ATOM 790 N N . VAL B 2 1 ? -3.425 -29.029 76.507 1.00 57.09 57 VAL B N 1
ATOM 791 C CA . VAL B 2 1 ? -2.766 -27.759 76.078 1.00 56.96 57 VAL B CA 1
ATOM 792 C C . VAL B 2 1 ? -1.471 -28.015 75.300 1.00 54.84 57 VAL B C 1
ATOM 793 O O . VAL B 2 1 ? -1.250 -27.430 74.240 1.00 52.69 57 VAL B O 1
ATOM 797 N N . THR B 2 2 ? -0.633 -28.902 75.832 1.00 51.76 58 THR B N 1
ATOM 798 C CA . THR B 2 2 ? 0.654 -29.242 75.228 1.00 51.56 58 THR B CA 1
ATOM 799 C C . THR B 2 2 ? 0.571 -29.798 73.802 1.00 49.56 58 THR B C 1
ATOM 800 O O . THR B 2 2 ? -0.242 -30.677 73.512 1.00 50.88 58 THR B O 1
ATOM 804 N N . HIS B 2 3 ? 1.421 -29.271 72.922 1.00 46.56 59 HIS B N 1
ATOM 805 C CA . HIS B 2 3 ? 1.507 -29.702 71.523 1.00 41.59 59 HIS B CA 1
ATOM 806 C C . HIS B 2 3 ? 0.376 -29.221 70.615 1.00 38.76 59 HIS B C 1
ATOM 807 O O . HIS B 2 3 ? 0.424 -29.423 69.399 1.00 42.69 59 HIS B O 1
ATOM 814 N N . VAL B 2 4 ? -0.643 -28.600 71.196 1.00 35.67 60 VAL B N 1
ATOM 815 C CA . VAL B 2 4 ? -1.764 -28.100 70.413 1.00 28.84 60 VAL B CA 1
ATOM 816 C C . VAL B 2 4 ? -1.364 -26.831 69.687 1.00 34.22 60 VAL B C 1
ATOM 817 O O . VAL B 2 4 ? -0.770 -25.933 70.280 1.00 35.33 60 VAL B O 1
ATOM 821 N N . PHE B 2 5 ? -1.699 -26.755 68.403 1.00 35.79 61 PHE B N 1
ATOM 822 C CA . PHE B 2 5 ? -1.379 -25.584 67.596 1.00 34.83 61 PHE B CA 1
ATOM 823 C C . PHE B 2 5 ? -2.484 -24.557 67.693 1.00 39.16 61 PHE B C 1
ATOM 824 O O . PHE B 2 5 ? -3.660 -24.885 67.543 1.00 39.18 61 PHE B O 1
ATOM 832 N N . GLY B 2 6 ? -2.113 -23.311 67.956 1.00 41.22 62 GLY B N 1
ATOM 833 C CA . GLY B 2 6 ? -3.116 -22.270 68.027 1.00 39.99 62 GLY B CA 1
ATOM 834 C C . GLY B 2 6 ? -3.491 -21.903 66.604 1.00 42.32 62 GLY B C 1
ATOM 835 O O . GLY B 2 6 ? -2.712 -22.159 65.687 1.00 46.37 62 GLY B O 1
ATOM 836 N N . SER B 2 7 ? -4.680 -21.342 66.398 1.00 40.24 63 SER B N 1
ATOM 837 C CA . SER B 2 7 ? -5.075 -20.929 65.056 1.00 44.05 63 SER B CA 1
ATOM 838 C C . SER B 2 7 ? -3.928 -20.018 64.660 1.00 45.10 63 SER B C 1
ATOM 839 O O . SER B 2 7 ? -3.330 -19.376 65.518 1.00 49.08 63 SER B O 1
ATOM 842 N N . GLY B 2 8 ? -3.606 -19.948 63.379 1.00 44.32 64 GLY B N 1
ATOM 843 C CA . GLY B 2 8 ? -2.491 -19.105 62.995 1.00 39.01 64 GLY B CA 1
ATOM 844 C C . GLY B 2 8 ? -2.822 -17.656 62.709 1.00 40.21 64 GLY B C 1
ATOM 845 O O . GLY B 2 8 ? -3.938 -17.192 62.954 1.00 39.35 64 GLY B O 1
ATOM 846 N N . THR B 2 9 ? -1.825 -16.952 62.183 1.00 32.36 65 THR B N 1
ATOM 847 C CA . THR B 2 9 ? -1.941 -15.556 61.807 1.00 32.15 65 THR B CA 1
ATOM 848 C C . THR B 2 9 ? -1.277 -15.377 60.449 1.00 36.02 65 THR B C 1
ATOM 849 O O . THR B 2 9 ? -0.102 -15.706 60.284 1.00 39.89 65 THR B O 1
ATOM 853 N N . GLN B 2 10 ? -2.029 -14.874 59.476 1.00 31.63 66 GLN B N 1
ATOM 854 C CA . GLN B 2 10 ? -1.485 -14.650 58.150 1.00 31.15 66 GLN B CA 1
ATOM 855 C C . GLN B 2 10 ? -0.724 -13.330 58.106 1.00 29.71 66 GLN B C 1
ATOM 856 O O . GLN B 2 10 ? -1.254 -12.286 58.468 1.00 27.59 66 GLN B O 1
ATOM 862 N N . LEU B 2 11 ? 0.522 -13.386 57.656 1.00 31.14 67 LEU B N 1
ATOM 863 C CA . LEU B 2 11 ? 1.334 -12.190 57.535 1.00 33.01 67 LEU B CA 1
ATOM 864 C C . LEU B 2 11 ? 1.448 -11.781 56.073 1.00 35.25 67 LEU B C 1
ATOM 865 O O . LEU B 2 11 ? 1.724 -12.610 55.212 1.00 33.90 67 LEU B O 1
ATOM 870 N N . THR B 2 12 ? 1.229 -10.503 55.797 1.00 39.03 68 THR B N 1
ATOM 871 C CA . THR B 2 12 ? 1.350 -10.001 54.438 1.00 36.57 68 THR B CA 1
ATOM 872 C C . THR B 2 12 ? 2.413 -8.915 54.453 1.00 33.72 68 THR B C 1
ATOM 873 O O . THR B 2 12 ? 2.359 -8.007 55.266 1.00 35.27 68 THR B O 1
ATOM 877 N N . VAL B 2 13 ? 3.395 -9.024 53.570 1.00 37.68 69 VAL B N 1
ATOM 878 C CA . VAL B 2 13 ? 4.459 -8.037 53.517 1.00 36.67 69 VAL B CA 1
ATOM 879 C C . VAL B 2 13 ? 4.054 -6.916 52.571 1.00 39.09 69 VAL B C 1
ATOM 880 O O . VAL B 2 13 ? 4.086 -7.077 51.353 1.00 42.09 69 VAL B O 1
ATOM 884 N N . LEU B 2 14 ? 3.681 -5.780 53.151 1.00 38.81 70 LEU B N 1
ATOM 885 C CA . LEU B 2 14 ? 3.225 -4.609 52.410 1.00 36.82 70 LEU B CA 1
ATOM 886 C C . LEU B 2 14 ? 4.236 -3.848 51.569 1.00 33.57 70 LE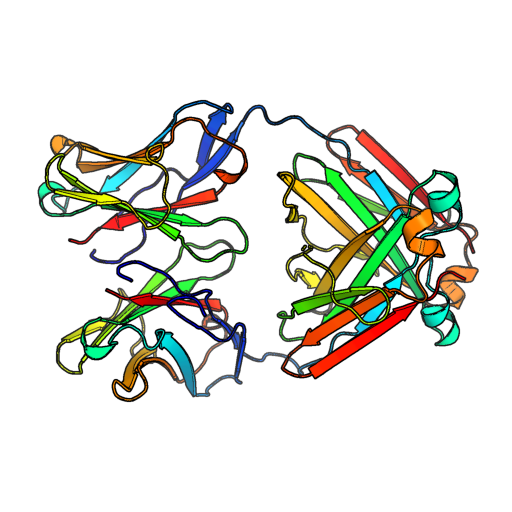U B C 1
ATOM 887 O O . LEU B 2 14 ? 5.449 -4.041 51.681 1.00 36.41 70 LEU B O 1
ATOM 892 N N . SER B 2 15 ? 3.707 -2.981 50.711 1.00 36.93 71 SER B N 1
ATOM 893 C CA . SER B 2 15 ? 4.528 -2.145 49.844 1.00 37.24 71 SER B CA 1
ATOM 894 C C . SER B 2 15 ? 5.284 -2.892 48.739 1.00 35.65 71 SER B C 1
ATOM 895 O O . SER B 2 15 ? 6.239 -2.366 48.156 1.00 29.18 71 SER B O 1
ATOM 898 N N . GLN B 2 16 ? 4.873 -4.119 48.446 1.00 34.95 72 GLN B N 1
ATOM 899 C CA . GLN B 2 16 ? 5.533 -4.855 47.375 1.00 35.89 72 GLN B CA 1
ATOM 900 C C . GLN B 2 16 ? 5.080 -4.242 46.056 1.00 35.59 72 GLN B C 1
ATOM 901 O O . GLN B 2 16 ? 3.917 -3.860 45.907 1.00 32.02 72 GLN B O 1
ATOM 907 N N . PRO B 2 17 ? 6.000 -4.129 45.090 1.00 32.98 73 PRO B N 1
ATOM 908 C CA . PRO B 2 17 ? 5.740 -3.565 43.762 1.00 33.98 73 PRO B CA 1
ATOM 909 C C . PRO B 2 17 ? 4.738 -4.392 42.964 1.00 35.02 73 PRO B C 1
ATOM 910 O O . PRO B 2 17 ? 4.858 -5.614 42.884 1.00 32.94 73 PRO B O 1
ATOM 914 N N . LYS B 2 18 ? 3.763 -3.719 42.361 1.00 29.24 74 LYS B N 1
ATOM 915 C CA . LYS B 2 18 ? 2.737 -4.397 41.588 1.00 33.95 74 LYS B CA 1
ATOM 916 C C . LYS B 2 18 ? 3.208 -4.694 40.182 1.00 35.17 74 LYS B C 1
ATOM 917 O O . LYS B 2 18 ? 4.034 -3.969 39.633 1.00 40.52 74 LYS B O 1
ATOM 923 N N . ALA B 2 19 ? 2.692 -5.767 39.598 1.00 30.00 75 ALA B N 1
ATOM 924 C CA . ALA B 2 19 ? 3.097 -6.136 38.253 1.00 25.81 75 ALA B CA 1
ATOM 925 C C . ALA B 2 19 ? 1.938 -6.703 37.444 1.00 29.80 75 ALA B C 1
ATOM 926 O O . ALA B 2 19 ? 1.297 -7.673 37.848 1.00 36.32 75 ALA B O 1
ATOM 928 N N . THR B 2 20 ? 1.668 -6.078 36.305 1.00 26.41 76 THR B N 1
ATOM 929 C CA . THR B 2 20 ? 0.614 -6.525 35.406 1.00 20.64 76 THR B CA 1
ATOM 930 C C . THR B 2 20 ? 1.111 -7.842 34.820 1.00 22.21 76 THR B C 1
ATOM 931 O O . THR B 2 20 ? 2.263 -7.953 34.406 1.00 28.49 76 THR B O 1
ATOM 935 N N . PRO B 2 21 ? 0.249 -8.858 34.774 1.00 19.33 77 PRO B N 1
ATOM 936 C CA . PRO B 2 21 ? 0.664 -10.150 34.226 1.00 22.81 77 PRO B CA 1
ATOM 937 C C . PRO B 2 21 ? 1.011 -10.115 32.753 1.00 23.15 77 PRO B C 1
ATOM 938 O O . PRO B 2 21 ? 0.415 -9.365 31.981 1.00 16.89 77 PRO B O 1
ATOM 942 N N . SER B 2 22 ? 1.983 -10.931 32.376 1.00 25.14 78 SER B N 1
ATOM 943 C CA . SER B 2 22 ? 2.342 -11.076 30.977 1.00 29.11 78 SER B CA 1
ATOM 944 C C . SER B 2 22 ? 1.389 -12.182 30.549 1.00 30.97 78 SER B C 1
ATOM 945 O O . SER B 2 22 ? 1.154 -13.132 31.296 1.00 30.51 78 SER B O 1
ATOM 948 N N . VAL B 2 23 ? 0.827 -12.061 29.360 1.00 28.22 79 VAL B N 1
ATOM 949 C CA . VAL B 2 23 ? -0.112 -13.057 28.902 1.00 21.18 79 VAL B CA 1
ATOM 950 C C . VAL B 2 23 ? 0.380 -13.693 27.625 1.00 22.84 79 VAL B C 1
ATOM 951 O O . VAL B 2 23 ? 0.641 -13.007 26.642 1.00 17.77 79 VAL B O 1
ATOM 955 N N . THR B 2 24 ? 0.518 -15.011 27.654 1.00 22.93 80 THR B N 1
ATOM 956 C CA . THR B 2 24 ? 0.974 -15.729 26.489 1.00 23.17 80 THR B CA 1
ATOM 957 C C . THR B 2 24 ? -0.086 -16.766 26.156 1.00 24.87 80 THR B C 1
ATOM 958 O O . THR B 2 24 ? -0.376 -17.648 26.960 1.00 26.51 80 THR B O 1
ATOM 962 N N . LEU B 2 25 ? -0.661 -16.651 24.967 1.00 23.94 81 LEU B N 1
ATOM 963 C CA . LEU B 2 25 ? -1.709 -17.560 24.518 1.00 27.10 81 LEU B CA 1
ATOM 964 C C . LEU B 2 25 ? -1.176 -18.585 23.511 1.00 28.25 81 LEU B C 1
ATOM 965 O O . LEU B 2 25 ? -0.511 -18.212 22.546 1.00 29.36 81 LEU B O 1
ATOM 970 N N . PHE B 2 26 ? -1.486 -19.862 23.734 1.00 25.52 82 PHE B N 1
ATOM 971 C CA . PHE B 2 26 ? -1.024 -20.958 22.874 1.00 18.58 82 PHE B CA 1
ATOM 972 C C . PHE B 2 26 ? -2.182 -21.647 22.185 1.00 22.96 82 PHE B C 1
ATOM 973 O O . PHE B 2 26 ? -3.182 -21.968 22.828 1.00 31.96 82 PHE B O 1
ATOM 981 N N . PRO B 2 27 ? -2.055 -21.914 20.872 1.00 19.06 83 PRO B N 1
ATOM 982 C CA . PRO B 2 27 ? -3.098 -22.586 20.097 1.00 20.06 83 PRO B CA 1
ATOM 983 C C . PRO B 2 27 ? -2.904 -24.093 20.244 1.00 23.18 83 PRO B C 1
ATOM 984 O O . PRO B 2 27 ? -1.895 -24.544 20.782 1.00 24.20 83 PRO B O 1
ATOM 988 N N . PRO B 2 28 ? -3.870 -24.888 19.784 1.00 24.29 84 PRO B N 1
ATOM 989 C CA . PRO B 2 28 ? -3.732 -26.342 19.898 1.00 27.29 84 PRO B CA 1
ATOM 990 C C . PRO B 2 28 ? -2.406 -26.808 19.306 1.00 28.04 84 PRO B C 1
ATOM 991 O O . PRO B 2 28 ? -2.012 -26.376 18.227 1.00 25.21 84 PRO B O 1
ATOM 995 N N . SER B 2 29 ? -1.717 -27.686 20.020 1.00 30.10 85 SER B N 1
ATOM 996 C CA . SER B 2 29 ? -0.443 -28.194 19.550 1.00 34.20 85 SER B CA 1
ATOM 997 C C . SER B 2 29 ? -0.643 -29.100 18.342 1.00 32.19 85 SER B C 1
ATOM 998 O O . SER B 2 29 ? -1.710 -29.687 18.158 1.00 28.20 85 SER B O 1
ATOM 1001 N N . SER B 2 30 ? 0.396 -29.205 17.523 1.00 38.43 86 SER B N 1
ATOM 1002 C CA . SER B 2 30 ? 0.367 -30.057 16.336 1.00 40.40 86 SER B CA 1
ATOM 1003 C C . SER B 2 30 ? 0.137 -31.520 16.719 1.00 37.65 86 SER B C 1
ATOM 1004 O O . SER B 2 30 ? -0.667 -32.216 16.101 1.00 31.29 86 SER B O 1
ATOM 1007 N N . GLU B 2 31 ? 0.859 -31.986 17.732 1.00 36.26 87 GLU B N 1
ATOM 1008 C CA . GLU B 2 31 ? 0.708 -33.358 18.196 1.00 36.86 87 GLU B CA 1
ATOM 1009 C C . GLU B 2 31 ? -0.729 -33.567 18.655 1.00 39.30 87 GLU B C 1
ATOM 1010 O O . GLU B 2 31 ? -1.329 -34.613 18.425 1.00 41.52 87 GLU B O 1
ATOM 1016 N N . GLU B 2 32 ? -1.274 -32.555 19.308 1.00 37.06 88 GLU B N 1
ATOM 1017 C CA . GLU B 2 32 ? -2.643 -32.616 19.778 1.00 36.11 88 GLU B CA 1
ATOM 1018 C C . GLU B 2 32 ? -3.600 -32.768 18.582 1.00 32.71 88 GLU B C 1
ATOM 1019 O O . GLU B 2 32 ? -4.441 -33.672 18.551 1.00 33.02 88 GLU B O 1
ATOM 1025 N N . LEU B 2 33 ? -3.455 -31.894 17.594 1.00 27.62 89 LEU B N 1
ATOM 1026 C CA . LEU B 2 33 ? -4.331 -31.920 16.425 1.00 36.58 89 LEU B CA 1
ATOM 1027 C C . LEU B 2 33 ? -4.230 -33.229 15.646 1.00 35.07 89 LEU B C 1
ATOM 1028 O O . LEU B 2 33 ? -5.244 -33.765 15.184 1.00 33.57 89 LEU B O 1
ATOM 1033 N N . GLN B 2 34 ? -3.017 -33.760 15.516 1.00 34.26 90 GLN B N 1
ATOM 1034 C CA . GLN B 2 34 ? -2.836 -35.016 14.799 1.00 31.55 90 GLN B CA 1
ATOM 1035 C C . GLN B 2 34 ? -3.495 -36.180 15.519 1.00 28.86 90 GLN B C 1
ATOM 1036 O O . GLN B 2 34 ? -3.621 -37.260 14.960 1.00 35.14 90 GLN B O 1
ATOM 1042 N N . ALA B 2 35 ? -3.913 -35.960 16.756 1.00 29.67 91 ALA B N 1
ATOM 1043 C CA . ALA B 2 35 ? -4.563 -37.006 17.523 1.00 29.38 91 ALA B CA 1
ATOM 1044 C C . ALA B 2 35 ? -6.031 -36.639 17.674 1.00 25.69 91 ALA B C 1
ATOM 1045 O O . ALA B 2 35 ? -6.729 -37.133 18.561 1.00 28.20 91 ALA B O 1
ATOM 1047 N N . ASN B 2 36 ? -6.493 -35.759 16.794 1.00 32.71 92 ASN B N 1
ATOM 1048 C CA . ASN B 2 36 ? -7.882 -35.320 16.812 1.00 37.53 92 ASN B CA 1
ATOM 1049 C C . ASN B 2 36 ? -8.270 -34.770 18.188 1.00 36.79 92 ASN B C 1
ATOM 1050 O O . ASN B 2 36 ? -9.234 -35.202 18.808 1.00 36.31 92 ASN B O 1
ATOM 1055 N N . LYS B 2 37 ? -7.503 -33.792 18.648 1.00 39.20 93 LYS B N 1
ATOM 1056 C CA . LYS B 2 37 ? -7.691 -33.215 19.971 1.00 36.22 93 LYS B CA 1
ATOM 1057 C C . LYS B 2 37 ? -7.251 -31.748 19.944 1.00 35.20 93 LYS B C 1
ATOM 1058 O O . LYS B 2 37 ? -6.335 -31.385 19.195 1.00 31.22 93 LYS B O 1
ATOM 1064 N N . ALA B 2 38 ? -7.897 -30.898 20.741 1.00 27.32 94 ALA B N 1
ATOM 1065 C CA . ALA B 2 38 ? -7.568 -29.464 20.727 1.00 30.50 94 ALA B CA 1
ATOM 1066 C C . ALA B 2 38 ? -7.738 -28.793 22.080 1.00 30.35 94 ALA B C 1
ATOM 1067 O O . ALA B 2 38 ? -8.745 -28.960 22.769 1.00 35.47 94 ALA B O 1
ATOM 1069 N N . THR B 2 39 ? -6.729 -28.027 22.460 1.00 33.03 95 THR B N 1
ATOM 1070 C CA . THR B 2 39 ? -6.745 -27.323 23.731 1.00 28.22 95 THR B CA 1
ATOM 1071 C C . THR B 2 39 ? -6.042 -25.980 23.598 1.00 26.88 95 THR B C 1
ATOM 1072 O O . THR B 2 39 ? -4.959 -25.882 23.024 1.00 31.44 95 THR B O 1
ATOM 1076 N N . LEU B 2 40 ? -6.668 -24.937 24.117 1.00 28.25 96 LEU B N 1
ATOM 1077 C CA . LEU B 2 40 ? -6.073 -23.610 24.093 1.00 27.57 96 LEU B CA 1
ATOM 1078 C C . LEU B 2 40 ? -5.573 -23.333 25.497 1.00 28.10 96 LEU B C 1
ATOM 1079 O O . LEU B 2 40 ? -6.247 -23.683 26.465 1.00 24.01 96 LEU B O 1
ATOM 1084 N N . VAL B 2 41 ? -4.396 -22.720 25.611 1.00 27.22 97 VAL B N 1
ATOM 1085 C CA . VAL B 2 41 ? -3.834 -22.400 26.922 1.00 20.80 97 VAL B CA 1
ATOM 1086 C C . VAL B 2 41 ? -3.431 -20.939 27.012 1.00 22.83 97 VAL B C 1
ATOM 1087 O O . VAL B 2 41 ? -2.765 -20.404 26.131 1.00 21.48 97 VAL B O 1
ATOM 1091 N N . CYS B 2 42 ? -3.860 -20.301 28.090 1.00 18.24 98 CYS B N 1
ATOM 1092 C CA . CYS B 2 42 ? -3.560 -18.911 28.335 1.00 22.01 98 CYS B CA 1
ATOM 1093 C C . CYS B 2 42 ? -2.649 -18.865 29.540 1.00 23.51 98 CYS B C 1
ATOM 1094 O O . CYS B 2 42 ? -3.101 -19.101 30.656 1.00 29.03 98 CYS B O 1
ATOM 1097 N N . LEU B 2 43 ? -1.373 -18.570 29.323 1.00 22.52 99 LEU B N 1
ATOM 1098 C CA . LEU B 2 43 ? -0.415 -18.518 30.419 1.00 22.30 99 LEU B CA 1
ATOM 1099 C C . LEU B 2 43 ? -0.193 -17.098 30.925 1.00 27.65 99 LEU B C 1
ATOM 1100 O O . LEU B 2 43 ? 0.124 -16.191 30.155 1.00 29.16 99 LEU B O 1
ATOM 1105 N N . MET B 2 44 ? -0.362 -16.916 32.228 1.00 24.05 100 MET B N 1
ATOM 1106 C CA . MET B 2 44 ? -0.179 -15.611 32.848 1.00 30.09 100 MET B CA 1
ATOM 1107 C C . MET B 2 44 ? 0.884 -15.692 33.933 1.00 28.00 100 MET B C 1
ATOM 1108 O O . MET B 2 44 ? 0.727 -16.452 34.885 1.00 32.47 100 MET B O 1
ATOM 1113 N N . ASN B 2 45 ? 1.957 -14.918 33.809 1.00 23.96 101 ASN B N 1
ATOM 1114 C CA . ASN B 2 45 ? 2.974 -14.951 34.852 1.00 28.00 101 ASN B CA 1
ATOM 1115 C C . ASN B 2 45 ? 3.570 -13.603 35.233 1.00 27.27 101 ASN B C 1
ATOM 1116 O O . ASN B 2 45 ? 3.409 -12.595 34.535 1.00 21.12 101 ASN B O 1
ATOM 1121 N N . ASP B 2 46 ? 4.257 -13.612 36.372 1.00 28.14 102 ASP B N 1
ATOM 1122 C CA . ASP B 2 46 ? 4.906 -12.438 36.930 1.00 30.61 102 ASP B CA 1
ATOM 1123 C C . ASP B 2 46 ? 3.933 -11.320 37.244 1.00 27.50 102 ASP B C 1
ATOM 1124 O O . ASP B 2 46 ? 4.113 -10.197 36.783 1.00 29.36 102 ASP B O 1
ATOM 1129 N N . PHE B 2 47 ? 2.892 -11.619 38.013 1.00 24.16 103 PHE B N 1
ATOM 1130 C CA . PHE B 2 47 ? 1.947 -10.576 38.376 1.00 31.23 103 PHE B CA 1
ATOM 1131 C C . PHE B 2 47 ? 1.778 -10.512 39.886 1.00 32.02 103 PHE B C 1
ATOM 1132 O O . PHE B 2 47 ? 1.892 -11.521 40.578 1.00 30.93 103 PHE B O 1
ATOM 1140 N N . TYR B 2 48 ? 1.544 -9.309 40.394 1.00 26.62 104 TYR B N 1
ATOM 1141 C CA . TYR B 2 48 ? 1.348 -9.107 41.822 1.00 26.00 104 TYR B CA 1
ATOM 1142 C C . TYR B 2 48 ? 0.422 -7.916 41.960 1.00 22.57 104 TYR B C 1
ATOM 1143 O O . TYR B 2 48 ? 0.642 -6.896 41.302 1.00 30.22 104 TYR B O 1
ATOM 1152 N N . PRO B 2 49 ? -0.589 -8.012 42.820 1.00 24.10 105 PRO B N 1
ATOM 1153 C CA . PRO B 2 49 ? -0.975 -9.159 43.656 1.00 24.41 105 PRO B CA 1
ATOM 1154 C C . PRO B 2 49 ? -1.351 -10.403 42.852 1.00 26.61 105 PRO B C 1
ATOM 1155 O O . PRO B 2 49 ? -1.411 -10.367 41.621 1.00 26.14 105 PRO B O 1
ATOM 1159 N N . GLY B 2 50 ? -1.646 -11.488 43.560 1.00 25.87 106 GLY B N 1
ATOM 1160 C CA . GLY B 2 50 ? -2.001 -12.730 42.895 1.00 31.24 106 GLY B CA 1
ATOM 1161 C C . GLY B 2 50 ? -3.483 -12.953 42.662 1.00 31.37 106 GLY B C 1
ATOM 1162 O O . GLY B 2 50 ? -3.953 -14.082 42.729 1.00 34.85 106 GLY B O 1
ATOM 1163 N N . ILE B 2 51 ? -4.221 -11.891 42.367 1.00 31.78 107 ILE B N 1
ATOM 1164 C CA . ILE B 2 51 ? -5.654 -12.016 42.138 1.00 29.80 107 ILE B CA 1
ATOM 1165 C C . ILE B 2 51 ? -6.044 -11.505 40.757 1.00 27.63 107 ILE B C 1
ATOM 1166 O O . ILE B 2 51 ? -5.710 -10.383 40.394 1.00 24.99 107 ILE B O 1
ATOM 1171 N N . LEU B 2 52 ? -6.744 -12.332 39.987 1.00 26.61 108 LEU B N 1
ATOM 1172 C CA . LEU B 2 52 ? -7.190 -11.938 38.653 1.00 24.53 108 LEU B CA 1
ATOM 1173 C C . LEU B 2 52 ? -8.352 -12.781 38.152 1.00 28.01 108 LEU B C 1
ATOM 1174 O O . LEU B 2 52 ? -8.695 -13.804 38.746 1.00 25.98 108 LEU B O 1
ATOM 1179 N N . THR B 2 53 ? -8.963 -12.328 37.060 1.00 27.42 109 THR B N 1
ATOM 1180 C CA . THR B 2 53 ? -10.071 -13.042 36.445 1.00 27.19 109 THR B CA 1
ATOM 1181 C C . THR B 2 53 ? -9.808 -13.119 34.951 1.00 27.66 109 THR B C 1
ATOM 1182 O O . THR B 2 53 ? -9.178 -12.237 34.362 1.00 29.56 109 THR B O 1
ATOM 1186 N N . VAL B 2 54 ? -10.302 -14.182 34.338 1.00 26.28 110 VAL B N 1
ATOM 1187 C CA . VAL B 2 54 ? -10.102 -14.393 32.921 1.00 21.60 110 VAL B CA 1
ATOM 1188 C C . VAL B 2 54 ? -11.421 -14.673 32.215 1.00 22.29 110 VAL B C 1
ATOM 1189 O O . VAL B 2 54 ? -12.278 -15.376 32.740 1.00 22.21 110 VAL B O 1
ATOM 1193 N N . THR B 2 55 ? -11.581 -14.124 31.021 1.00 24.37 111 THR B N 1
ATOM 1194 C CA . THR B 2 55 ? -12.792 -14.361 30.255 1.00 19.99 111 THR B CA 1
ATOM 1195 C C . THR B 2 55 ? -12.362 -14.847 28.883 1.00 21.88 111 THR B C 1
ATOM 1196 O O . THR B 2 55 ? -11.590 -14.180 28.206 1.00 27.19 111 THR B O 1
ATOM 1200 N N . TRP B 2 56 ? -12.841 -16.017 28.484 1.00 24.12 112 TRP B N 1
ATOM 1201 C CA . TRP B 2 56 ? -12.508 -16.545 27.179 1.00 21.90 112 TRP B CA 1
ATOM 1202 C C . TRP B 2 56 ? -13.596 -16.119 26.211 1.00 22.98 112 TRP B C 1
ATOM 1203 O O . TRP B 2 56 ? -14.771 -16.070 26.578 1.00 26.06 112 TRP B O 1
ATOM 1214 N N . LYS B 2 57 ? -13.190 -15.801 24.984 1.00 25.34 113 LYS B N 1
ATOM 1215 C CA . LYS B 2 57 ? -14.115 -15.375 23.948 1.00 28.67 113 LYS B CA 1
ATOM 1216 C C . LYS B 2 57 ? -13.888 -16.147 22.652 1.00 33.20 113 LYS B C 1
ATOM 1217 O O . LYS B 2 57 ? -12.762 -16.518 22.316 1.00 31.18 113 LYS B O 1
ATOM 1223 N N . ALA B 2 58 ? -14.985 -16.383 21.944 1.00 30.35 114 ALA B N 1
ATOM 1224 C CA . ALA B 2 58 ? -14.968 -17.019 20.631 1.00 34.47 114 ALA B CA 1
ATOM 1225 C C . ALA B 2 58 ? -15.595 -16.000 19.681 1.00 33.41 114 ALA B C 1
ATOM 1226 O O . ALA B 2 58 ? -16.783 -15.692 19.785 1.00 33.28 114 ALA B O 1
ATOM 1228 N N . ASP B 2 59 ? -14.791 -15.480 18.762 1.00 32.99 115 ASP B N 1
ATOM 1229 C CA . ASP B 2 59 ? -15.271 -14.468 17.825 1.00 42.93 115 ASP B CA 1
ATOM 1230 C C . ASP B 2 59 ? -15.836 -13.260 18.557 1.00 38.71 115 ASP B C 1
ATOM 1231 O O . ASP B 2 59 ? -16.833 -12.684 18.131 1.00 48.02 115 ASP B O 1
ATOM 1236 N N . GLY B 2 60 ? -15.196 -12.878 19.658 1.00 41.18 116 GLY B N 1
ATOM 1237 C CA . GLY B 2 60 ? -15.647 -11.723 20.413 1.00 37.03 116 GLY B CA 1
ATOM 1238 C C . GLY B 2 60 ? -16.753 -11.990 21.415 1.00 39.62 116 GLY B C 1
ATOM 1239 O O . GLY B 2 60 ? -17.104 -11.109 22.203 1.00 38.74 116 GLY B O 1
ATOM 1240 N N . THR B 2 61 ? -17.304 -13.197 21.393 1.00 40.01 117 THR B N 1
ATOM 1241 C CA . THR B 2 61 ? -18.384 -13.562 22.308 1.00 45.45 117 THR B CA 1
ATOM 1242 C C . THR B 2 61 ? -17.864 -14.410 23.471 1.00 45.67 117 THR B C 1
ATOM 1243 O O . THR B 2 61 ? -17.253 -15.459 23.260 1.00 49.12 117 THR B O 1
ATOM 1247 N N . PRO B 2 62 ? -18.117 -13.968 24.716 1.00 44.24 118 PRO B N 1
ATOM 1248 C CA . PRO B 2 62 ? -17.686 -14.653 25.941 1.00 46.05 118 PRO B CA 1
ATOM 1249 C C . PRO B 2 62 ? -18.173 -16.086 26.032 1.00 46.83 118 PRO B C 1
ATOM 1250 O O . PRO B 2 62 ? -19.279 -16.397 25.598 1.00 47.43 118 PRO B O 1
ATOM 1254 N N . ILE B 2 63 ? -17.351 -16.951 26.613 1.00 42.99 119 ILE B N 1
ATOM 1255 C CA . ILE B 2 63 ? -17.689 -18.362 26.732 1.00 41.97 119 ILE B CA 1
ATOM 1256 C C . ILE B 2 63 ? -18.064 -18.713 28.158 1.00 49.02 119 ILE B C 1
ATOM 1257 O O . ILE B 2 63 ? -17.827 -17.937 29.083 1.00 47.77 119 ILE B O 1
ATOM 1262 N N . THR B 2 64 ? -18.658 -19.886 28.336 1.00 56.55 120 THR B N 1
ATOM 1263 C CA . THR B 2 64 ? -19.166 -20.263 29.646 1.00 61.32 120 THR B CA 1
ATOM 1264 C C . THR B 2 64 ? -19.124 -21.754 29.952 1.00 63.64 120 THR B C 1
ATOM 1265 O O . THR B 2 64 ? -19.910 -22.256 30.763 1.00 63.26 120 THR B O 1
ATOM 1269 N N . GLN B 2 65 ? -18.206 -22.460 29.305 1.00 66.16 121 GLN B N 1
ATOM 1270 C CA . GLN B 2 65 ? -18.057 -23.890 29.523 1.00 68.44 121 GLN B CA 1
ATOM 1271 C C . GLN B 2 65 ? -16.761 -24.407 28.922 1.00 69.43 121 GLN B C 1
ATOM 1272 O O . GLN B 2 65 ? -16.319 -23.932 27.879 1.00 73.91 121 GLN B O 1
ATOM 1278 N N . GLY B 2 66 ? -16.169 -25.402 29.573 1.00 63.32 122 GLY B N 1
ATOM 1279 C CA . GLY B 2 66 ? -14.919 -25.958 29.089 1.00 56.01 122 GLY B CA 1
ATOM 1280 C C . GLY B 2 66 ? -13.753 -25.165 29.642 1.00 48.67 122 GLY B C 1
ATOM 1281 O O . GLY B 2 66 ? -12.585 -25.491 29.406 1.00 43.75 122 GLY B O 1
ATOM 1282 N N . VAL B 2 67 ? -14.084 -24.123 30.396 1.00 39.32 123 VAL B N 1
ATOM 1283 C CA . VAL B 2 67 ? -13.087 -23.246 30.968 1.00 34.22 123 VAL B CA 1
ATOM 1284 C C . VAL B 2 67 ? -12.640 -23.666 32.365 1.00 32.14 123 VAL B C 1
ATOM 1285 O O . VAL B 2 67 ? -13.456 -23.869 33.259 1.00 33.48 123 VAL B O 1
ATOM 1289 N N . GLU B 2 68 ? -11.331 -23.801 32.540 1.00 31.10 124 GLU B N 1
ATOM 1290 C CA . GLU B 2 68 ? -10.748 -24.141 33.836 1.00 29.85 124 GLU B CA 1
ATOM 1291 C C . GLU B 2 68 ? -9.525 -23.246 34.048 1.00 31.05 124 GLU B C 1
ATOM 1292 O O . GLU B 2 68 ? -9.039 -22.600 33.109 1.00 26.19 124 GLU B O 1
ATOM 1298 N N . MET B 2 69 ? -9.026 -23.212 35.278 1.00 28.20 125 MET B N 1
ATOM 1299 C CA . MET B 2 69 ? -7.880 -22.382 35.587 1.00 27.17 125 MET B CA 1
ATOM 1300 C C . MET B 2 69 ? -7.110 -22.888 36.796 1.00 24.45 125 MET B C 1
ATOM 1301 O O . MET B 2 69 ? -7.683 -23.116 37.855 1.00 27.80 125 MET B O 1
ATOM 1306 N N . THR B 2 70 ? -5.808 -23.067 36.624 1.00 26.95 126 THR B N 1
ATOM 1307 C CA . THR B 2 70 ? -4.946 -23.508 37.707 1.00 32.19 126 THR B CA 1
ATOM 1308 C C . THR B 2 70 ? -4.873 -22.375 38.723 1.00 35.81 126 THR B C 1
ATOM 1309 O O . THR B 2 70 ? -5.038 -21.202 38.372 1.00 38.29 126 THR B O 1
ATOM 1313 N N . THR B 2 71 ? -4.627 -22.727 39.979 1.00 36.27 127 THR B N 1
ATOM 1314 C CA . THR B 2 71 ? -4.543 -21.735 41.047 1.00 30.51 127 THR B CA 1
ATOM 1315 C C . THR B 2 71 ? -3.273 -20.890 40.988 1.00 29.50 127 THR B C 1
ATOM 1316 O O . THR B 2 71 ? -2.183 -21.398 40.715 1.00 27.62 127 THR B O 1
ATOM 1320 N N . PRO B 2 72 ? -3.402 -19.575 41.229 1.00 27.85 128 PRO B N 1
ATOM 1321 C CA . PRO B 2 72 ? -2.239 -18.682 41.203 1.00 26.03 128 PRO B CA 1
ATOM 1322 C C . PRO B 2 72 ? -1.241 -19.125 42.268 1.00 29.97 128 PRO B C 1
ATOM 1323 O O . PRO B 2 72 ? -1.608 -19.280 43.427 1.00 25.88 128 PRO B O 1
ATOM 1327 N N . SER B 2 73 ? 0.015 -19.322 41.885 1.00 31.02 129 SER B N 1
ATOM 1328 C CA . SER B 2 73 ? 1.028 -19.765 42.836 1.00 39.15 129 SER B CA 1
ATOM 1329 C C . SER B 2 73 ? 2.269 -18.887 42.779 1.00 40.04 129 SER B C 1
ATOM 1330 O O . SER B 2 73 ? 2.764 -18.550 41.701 1.00 34.15 129 SER B O 1
ATOM 1333 N N . LYS B 2 74 ? 2.770 -18.536 43.957 1.00 43.66 130 LYS B N 1
ATOM 1334 C CA . LYS B 2 74 ? 3.932 -17.671 44.092 1.00 42.91 130 LYS B CA 1
ATOM 1335 C C . LYS B 2 74 ? 5.193 -18.365 43.607 1.00 42.04 130 LYS B C 1
ATOM 1336 O O . LYS B 2 74 ? 5.521 -19.460 44.058 1.00 47.28 130 LYS B O 1
ATOM 1342 N N . GLN B 2 75 ? 5.896 -17.723 42.681 1.00 42.26 131 GLN B N 1
ATOM 1343 C CA . GLN B 2 75 ? 7.125 -18.275 42.123 1.00 40.00 131 GLN B CA 1
ATOM 1344 C C . GLN B 2 75 ? 8.350 -17.838 42.909 1.00 40.58 131 GLN B C 1
ATOM 1345 O O . GLN B 2 75 ? 8.247 -17.075 43.868 1.00 36.40 131 GLN B O 1
ATOM 1351 N N . SER B 2 76 ? 9.513 -18.324 42.495 1.00 42.89 132 SER B N 1
ATOM 1352 C CA . SER B 2 76 ? 10.757 -17.988 43.168 1.00 46.55 132 SER B CA 1
ATOM 1353 C C . SER B 2 76 ? 10.993 -16.486 43.193 1.00 45.83 132 SER B C 1
ATOM 1354 O O . SER B 2 76 ? 11.583 -15.964 44.139 1.00 42.83 132 SER B O 1
ATOM 1357 N N . ASN B 2 77 ? 10.527 -15.787 42.160 1.00 45.24 133 ASN B N 1
ATOM 1358 C CA . ASN B 2 77 ? 10.733 -14.345 42.080 1.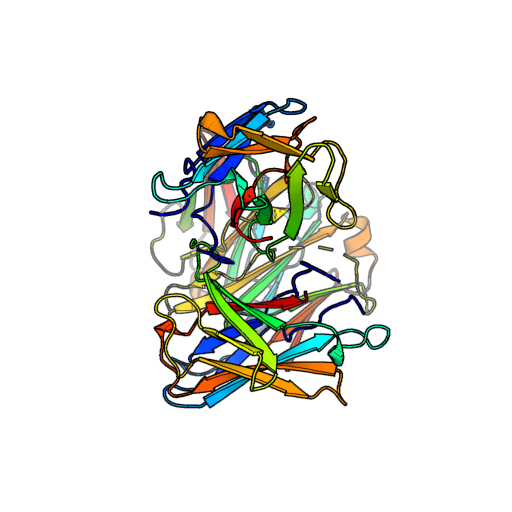00 35.24 133 ASN B CA 1
ATOM 1359 C C . ASN B 2 77 ? 9.705 -13.541 42.866 1.00 36.14 133 ASN B C 1
ATOM 1360 O O . ASN B 2 77 ? 9.613 -12.327 42.715 1.00 34.62 133 ASN B O 1
ATOM 1365 N N . ASN B 2 78 ? 8.935 -14.226 43.704 1.00 35.32 134 ASN B N 1
ATOM 1366 C CA . ASN B 2 78 ? 7.913 -13.592 44.537 1.00 35.17 134 ASN B CA 1
ATOM 1367 C C . ASN B 2 78 ? 6.694 -13.032 43.810 1.00 34.43 134 ASN B C 1
ATOM 1368 O O . ASN B 2 78 ? 5.843 -12.386 44.413 1.00 30.29 134 ASN B O 1
ATOM 1373 N N . LYS B 2 79 ? 6.607 -13.266 42.511 1.00 31.99 135 LYS B N 1
ATOM 1374 C CA . LYS B 2 79 ? 5.445 -12.817 41.769 1.00 31.96 135 LYS B CA 1
ATOM 1375 C C . LYS B 2 79 ? 4.654 -14.083 41.474 1.00 27.47 135 LYS B C 1
ATOM 1376 O O . LYS B 2 79 ? 5.180 -15.183 41.622 1.00 26.69 135 LYS B O 1
ATOM 1382 N N . TYR B 2 80 ? 3.394 -13.948 41.084 1.00 25.85 136 TYR B N 1
ATOM 1383 C CA . TYR B 2 80 ? 2.588 -15.126 40.810 1.00 26.06 136 TYR B CA 1
ATOM 1384 C C . TYR B 2 80 ? 2.522 -15.538 39.345 1.00 27.36 136 TYR B C 1
ATOM 1385 O O . TYR B 2 80 ? 2.936 -14.809 38.442 1.00 24.94 136 TYR B O 1
ATOM 1394 N N . ALA B 2 81 ? 1.980 -16.727 39.131 1.00 27.27 137 ALA B N 1
ATOM 1395 C CA . ALA B 2 81 ? 1.793 -17.271 37.801 1.00 27.83 137 ALA B CA 1
ATOM 1396 C C . ALA B 2 81 ? 0.575 -18.162 37.876 1.00 29.62 137 ALA B C 1
ATOM 1397 O O . ALA B 2 81 ? 0.206 -18.655 38.947 1.00 29.40 137 ALA B O 1
ATOM 1399 N N . ALA B 2 82 ? -0.054 -18.362 36.730 1.00 27.02 138 ALA B N 1
ATOM 1400 C CA . ALA B 2 82 ? -1.224 -19.209 36.655 1.00 27.87 138 ALA B CA 1
ATOM 1401 C C . ALA B 2 82 ? -1.526 -19.448 35.193 1.00 22.51 138 ALA B C 1
ATOM 1402 O O . ALA B 2 82 ? -0.976 -18.776 34.320 1.00 21.34 138 ALA B O 1
ATOM 1404 N N . SER B 2 83 ? -2.378 -20.422 34.920 1.00 18.51 139 SER B N 1
ATOM 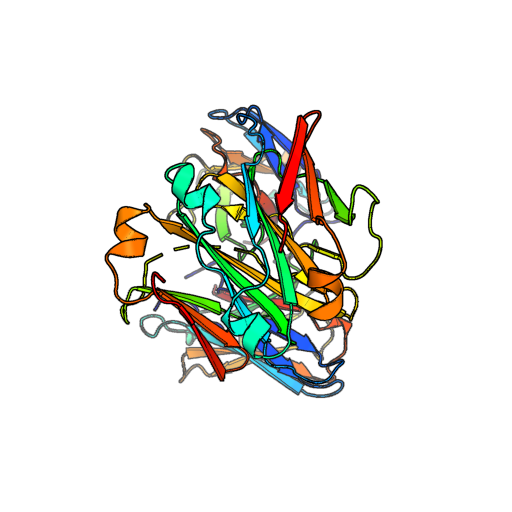1405 C CA . SER B 2 83 ? -2.756 -20.686 33.551 1.00 27.39 139 SER B CA 1
ATOM 1406 C C . SER B 2 83 ? -4.216 -21.110 33.487 1.00 23.78 139 SER B C 1
ATOM 1407 O O . SER B 2 83 ? -4.753 -21.707 34.420 1.00 30.98 139 SER B O 1
ATOM 1410 N N . SER B 2 84 ? -4.860 -20.763 32.384 1.00 18.37 140 SER B N 1
ATOM 1411 C CA . SER B 2 84 ? -6.251 -21.114 32.154 1.00 21.06 140 SER B CA 1
ATOM 1412 C C . SER B 2 84 ? -6.301 -21.819 30.818 1.00 24.24 140 SER B C 1
ATOM 1413 O O . SER B 2 84 ? -5.517 -21.509 29.912 1.00 18.15 140 SER B O 1
ATOM 1416 N N . TYR B 2 85 ? -7.203 -22.780 30.684 1.00 19.67 141 TYR B N 1
ATOM 1417 C CA . TYR B 2 85 ? -7.296 -23.470 29.415 1.00 24.27 141 TYR B CA 1
ATOM 1418 C C . TYR B 2 85 ? -8.725 -23.721 28.964 1.00 23.99 141 TYR B C 1
ATOM 1419 O O . TYR B 2 85 ? -9.665 -23.681 29.750 1.00 28.97 141 TYR B O 1
ATOM 1428 N N . LEU B 2 86 ? -8.863 -23.960 27.671 1.00 25.56 142 LEU B N 1
ATOM 1429 C CA . LEU B 2 86 ? -10.146 -24.185 27.044 1.00 28.05 142 LEU B CA 1
ATOM 1430 C C . LEU B 2 86 ? -10.039 -25.423 26.175 1.00 28.73 142 LEU B C 1
ATOM 1431 O O . LEU B 2 86 ? -9.233 -25.471 25.244 1.00 24.34 142 LEU B O 1
ATOM 1436 N N . SER B 2 87 ? -10.839 -26.432 26.489 1.00 33.95 143 SER B N 1
ATOM 1437 C CA . SER B 2 87 ? -10.814 -27.662 25.717 1.00 36.40 143 SER B CA 1
ATOM 1438 C C . SER B 2 87 ? -11.846 -27.583 24.592 1.00 35.34 143 SER B C 1
ATOM 1439 O O . SER B 2 87 ? -13.005 -27.255 24.832 1.00 40.09 143 SER B O 1
ATOM 1442 N N . LEU B 2 88 ? -11.417 -27.875 23.368 1.00 34.93 144 LEU B N 1
ATOM 1443 C CA . LEU B 2 88 ? -12.291 -27.822 22.199 1.00 37.02 144 LEU B CA 1
ATOM 1444 C C . LEU B 2 88 ? -12.119 -29.062 21.340 1.00 42.66 144 LEU B C 1
ATOM 1445 O O . LEU B 2 88 ? -11.214 -29.863 21.559 1.00 41.61 144 LEU B O 1
ATOM 1450 N N . THR B 2 89 ? -12.990 -29.205 20.346 1.00 43.46 145 THR B N 1
ATOM 1451 C CA . THR B 2 89 ? -12.883 -30.313 19.412 1.00 40.82 145 THR B CA 1
ATOM 1452 C C . THR B 2 89 ? -12.138 -29.673 18.261 1.00 39.24 145 THR B C 1
ATOM 1453 O O . THR B 2 89 ? -12.127 -28.447 18.124 1.00 43.92 145 THR B O 1
ATOM 1457 N N . PRO B 2 90 ? -11.483 -30.486 17.433 1.00 37.52 146 PRO B N 1
ATOM 1458 C CA . PRO B 2 90 ? -10.742 -29.956 16.291 1.00 35.71 146 PRO B CA 1
ATOM 1459 C C . PRO B 2 90 ? -11.661 -29.163 15.361 1.00 35.80 146 PRO B C 1
ATOM 1460 O O . PRO B 2 90 ? -11.226 -28.217 14.709 1.00 36.07 146 PRO B O 1
ATOM 1464 N N . GLU B 2 91 ? -12.934 -29.547 15.318 1.00 38.60 147 GLU B N 1
ATOM 1465 C CA . GLU B 2 91 ? -13.911 -28.871 14.475 1.00 43.96 147 GLU B CA 1
ATOM 1466 C C . GLU B 2 91 ? -14.315 -27.520 15.068 1.00 42.21 147 GLU B C 1
ATOM 1467 O O . GLU B 2 91 ? -14.645 -26.590 14.336 1.00 44.60 147 GLU B O 1
ATOM 1473 N N . GLN B 2 92 ? -14.299 -27.420 16.393 1.00 40.23 148 GLN B N 1
ATOM 1474 C CA . GLN B 2 92 ? -14.652 -26.174 17.060 1.00 36.54 148 GLN B CA 1
ATOM 1475 C C . GLN B 2 92 ? -13.520 -25.174 16.879 1.00 39.20 148 GLN B C 1
ATOM 1476 O O . GLN B 2 92 ? -13.752 -23.981 16.664 1.00 37.72 148 GLN B O 1
ATOM 1482 N N . TRP B 2 93 ? -12.289 -25.668 16.963 1.00 33.55 149 TRP B N 1
ATOM 1483 C CA . TRP B 2 93 ? -11.121 -24.812 16.809 1.00 34.97 149 TRP B CA 1
ATOM 1484 C C . TRP B 2 93 ? -11.041 -24.238 15.392 1.00 40.21 149 TRP B C 1
ATOM 1485 O O . TRP B 2 93 ? -10.520 -23.143 15.186 1.00 36.36 149 TRP B O 1
ATOM 1496 N N . ARG B 2 94 ? -11.573 -24.967 14.416 1.00 40.36 150 ARG B N 1
ATOM 1497 C CA . ARG B 2 94 ? -11.524 -24.496 13.042 1.00 43.65 150 ARG B CA 1
ATOM 1498 C C . ARG B 2 94 ? -12.814 -23.827 12.592 1.00 44.33 150 ARG B C 1
ATOM 1499 O O . ARG B 2 94 ? -12.879 -23.247 11.508 1.00 43.09 150 ARG B O 1
ATOM 1507 N N . SER B 2 95 ? -13.836 -23.900 13.434 1.00 48.59 151 SER B N 1
ATOM 1508 C CA . SER B 2 95 ? -15.131 -23.310 13.120 1.00 49.72 151 SER B CA 1
ATOM 1509 C C . SER B 2 95 ? -15.146 -21.799 13.335 1.00 49.04 151 SER B C 1
ATOM 1510 O O . SER B 2 95 ? -15.947 -21.081 12.733 1.00 50.56 151 SER B O 1
ATOM 1513 N N . ARG B 2 96 ? -14.259 -21.315 14.192 1.00 44.72 152 ARG B N 1
ATOM 1514 C CA . ARG B 2 96 ? -14.234 -19.897 14.504 1.00 44.15 152 ARG B CA 1
ATOM 1515 C C . ARG B 2 96 ? -13.117 -19.165 13.824 1.00 41.69 152 ARG B C 1
ATOM 1516 O O . ARG B 2 96 ? -12.097 -19.747 13.478 1.00 43.96 152 ARG B O 1
ATOM 1524 N N . ARG B 2 97 ? -13.328 -17.871 13.642 1.00 45.11 153 ARG B N 1
ATOM 1525 C CA . ARG B 2 97 ? -12.349 -17.009 13.015 1.00 47.33 153 ARG B CA 1
ATOM 1526 C C . ARG B 2 97 ? -11.313 -16.634 14.066 1.00 47.24 153 ARG B C 1
ATOM 1527 O O . ARG B 2 97 ? -10.161 -16.355 13.731 1.00 44.09 153 ARG B O 1
ATOM 1535 N N . SER B 2 98 ? -11.718 -16.636 15.339 1.00 42.68 154 SER B N 1
ATOM 1536 C CA . SER B 2 98 ? -10.790 -16.293 16.416 1.00 42.68 154 SER B CA 1
ATOM 1537 C C . SER B 2 98 ? -11.240 -16.680 17.822 1.00 40.03 154 SER B C 1
ATOM 1538 O O . SER B 2 98 ? -12.430 -16.831 18.095 1.00 44.74 154 SER B O 1
ATOM 1541 N N . TYR B 2 99 ? -10.259 -16.830 18.706 1.00 35.33 155 TYR B N 1
ATOM 1542 C CA . TYR B 2 99 ? -10.483 -17.152 20.112 1.00 29.45 155 TYR B CA 1
ATOM 1543 C C . TYR B 2 99 ? -9.673 -16.134 20.907 1.00 24.92 155 TYR B C 1
ATOM 1544 O O . TYR B 2 99 ? -8.603 -15.707 20.480 1.00 25.54 155 TYR B O 1
ATOM 1553 N N . SER B 2 100 ? -10.182 -15.731 22.059 1.00 26.02 156 SER B N 1
ATOM 1554 C CA . SER B 2 100 ? -9.476 -14.744 22.851 1.00 21.74 156 SER B CA 1
ATOM 1555 C C . SER B 2 100 ? -9.377 -15.151 24.299 1.00 21.03 156 SER B C 1
ATOM 1556 O O . SER B 2 100 ? -10.201 -15.920 24.790 1.00 18.41 156 SER B O 1
ATOM 1559 N N . CYS B 2 101 ? -8.359 -14.615 24.970 1.00 21.94 157 CYS B N 1
ATOM 1560 C CA . CYS B 2 101 ? -8.140 -14.823 26.397 1.00 24.60 157 CYS B CA 1
ATOM 1561 C C . CYS B 2 101 ? -8.031 -13.420 26.991 1.00 21.44 157 CYS B C 1
ATOM 1562 O O . CYS B 2 101 ? -7.066 -12.707 26.717 1.00 23.34 157 CYS B O 1
ATOM 1565 N N . GLN B 2 102 ? -9.005 -13.022 27.803 1.00 21.97 158 GLN B N 1
ATOM 1566 C CA . GLN B 2 102 ? -9.000 -11.682 28.397 1.00 21.10 158 GLN B CA 1
ATOM 1567 C C . GLN B 2 102 ? -8.746 -11.695 29.903 1.00 24.64 158 GLN B C 1
ATOM 1568 O O . GLN B 2 102 ? -9.608 -12.081 30.698 1.00 20.83 158 GLN B O 1
ATOM 1574 N N . VAL B 2 103 ? -7.552 -11.256 30.284 1.00 21.85 159 VAL B N 1
ATOM 1575 C CA . VAL B 2 103 ? -7.149 -11.242 31.681 1.00 21.48 159 VAL B CA 1
ATOM 1576 C C . VAL B 2 103 ? -7.308 -9.873 32.345 1.00 26.69 159 VAL B C 1
ATOM 1577 O O . VAL B 2 103 ? -6.823 -8.854 31.853 1.00 22.46 159 VAL B O 1
ATOM 1581 N N . MET B 2 104 ? -7.991 -9.846 33.478 1.00 27.62 160 MET B N 1
ATOM 1582 C CA . MET B 2 104 ? -8.211 -8.588 34.171 1.00 29.08 160 MET B CA 1
ATOM 1583 C C . MET B 2 104 ? -7.473 -8.638 35.497 1.00 32.84 160 MET B C 1
ATOM 1584 O O . MET B 2 104 ? -7.694 -9.551 36.305 1.00 27.21 160 MET B O 1
ATOM 1589 N N . HIS B 2 105 ? -6.583 -7.670 35.704 1.00 26.52 161 HIS B N 1
ATOM 1590 C CA . HIS B 2 105 ? -5.769 -7.609 36.907 1.00 27.82 161 HIS B CA 1
ATOM 1591 C C . HIS B 2 105 ? -5.696 -6.197 37.480 1.00 31.90 161 HIS B C 1
ATOM 1592 O O . HIS B 2 105 ? -4.947 -5.353 36.977 1.00 30.71 161 HIS B O 1
ATOM 1599 N N . GLU B 2 106 ? -6.483 -5.950 38.527 1.00 29.26 162 GLU B N 1
ATOM 1600 C CA . GLU B 2 106 ? -6.487 -4.671 39.237 1.00 38.31 162 GLU B CA 1
ATOM 1601 C C . GLU B 2 106 ? -6.609 -3.391 38.431 1.00 45.40 162 GLU B C 1
ATOM 1602 O O . GLU B 2 106 ? -5.827 -2.467 38.645 1.00 54.98 162 GLU B O 1
ATOM 1608 N N . GLY B 2 107 ? -7.552 -3.303 37.507 1.00 41.41 163 GLY B N 1
ATOM 1609 C CA . GLY B 2 107 ? -7.657 -2.054 36.760 1.00 42.70 163 GLY B CA 1
ATOM 1610 C C . GLY B 2 107 ? -6.854 -2.037 35.475 1.00 39.17 163 GLY B C 1
ATOM 1611 O O . GLY B 2 107 ? -6.739 -1.028 34.774 1.00 40.60 163 GLY B O 1
ATOM 1612 N N . SER B 2 108 ? -6.279 -3.191 35.190 1.00 35.93 164 SER B N 1
ATOM 1613 C CA . SER B 2 108 ? -5.582 -3.414 33.950 1.00 24.20 164 SER B CA 1
ATOM 1614 C C . SER B 2 108 ? -6.337 -4.537 33.254 1.00 30.88 164 SER B C 1
ATOM 1615 O O . SER B 2 108 ? -6.955 -5.382 33.907 1.00 28.17 164 SER B O 1
ATOM 1618 N N . THR B 2 109 ? -6.310 -4.522 31.932 1.00 22.88 165 THR B N 1
ATOM 1619 C CA . THR B 2 109 ? -6.956 -5.561 31.169 1.00 24.91 165 THR B CA 1
ATOM 1620 C C . THR B 2 109 ? -6.065 -5.832 29.984 1.00 24.33 165 THR B C 1
ATOM 1621 O O . THR B 2 109 ? -5.622 -4.916 29.313 1.00 23.27 165 THR B O 1
ATOM 1625 N N . VAL B 2 110 ? -5.761 -7.093 29.750 1.00 20.60 166 VAL B N 1
ATOM 1626 C CA . VAL B 2 110 ? -4.931 -7.430 28.616 1.00 26.87 166 VAL B CA 1
ATOM 1627 C C . VAL B 2 110 ? -5.569 -8.636 27.955 1.00 28.15 166 VAL B C 1
ATOM 1628 O O . VAL B 2 110 ? -5.909 -9.618 28.617 1.00 24.72 166 VAL B O 1
ATOM 1632 N N . GLU B 2 111 ? -5.777 -8.528 26.649 1.00 23.86 167 GLU B N 1
ATOM 1633 C CA . GLU B 2 111 ? -6.400 -9.597 25.888 1.00 28.47 167 GLU B CA 1
ATOM 1634 C C . GLU B 2 111 ? -5.548 -9.991 24.689 1.00 29.19 167 GLU B C 1
ATOM 1635 O O . GLU B 2 111 ? -5.095 -9.132 23.927 1.00 30.05 167 GLU B O 1
ATOM 1641 N N . LYS B 2 112 ? -5.309 -11.294 24.564 1.00 19.44 168 LYS B N 1
ATOM 1642 C CA . LYS B 2 112 ? -4.547 -11.861 23.458 1.00 25.21 168 LYS B CA 1
ATOM 1643 C C . LYS B 2 112 ? -5.518 -12.663 22.585 1.00 23.85 168 LYS B C 1
ATOM 1644 O O . LYS B 2 112 ? -6.561 -13.120 23.057 1.00 20.78 168 LYS B O 1
ATOM 1650 N N . THR B 2 113 ? -5.168 -12.845 21.317 1.00 27.65 169 THR B N 1
ATOM 1651 C CA . THR B 2 113 ? -6.025 -13.575 20.395 1.00 29.86 169 THR B CA 1
ATOM 1652 C C . THR B 2 113 ? -5.245 -14.517 19.494 1.00 30.81 169 THR B C 1
ATOM 1653 O O . THR B 2 113 ? -4.123 -14.207 19.105 1.00 36.71 169 THR B O 1
ATOM 1657 N N . VAL B 2 114 ? -5.845 -15.662 19.172 1.00 35.28 170 VAL B N 1
ATOM 1658 C CA . VAL B 2 114 ? -5.243 -16.664 18.284 1.00 36.35 170 VAL B CA 1
ATOM 1659 C C . VAL B 2 114 ? -6.253 -17.122 17.238 1.00 37.72 170 VAL B C 1
ATOM 1660 O O . VAL B 2 114 ? -7.462 -17.086 17.470 1.00 35.67 170 VAL B O 1
ATOM 1664 N N . ALA B 2 115 ? -5.753 -17.560 16.088 1.00 39.29 171 ALA B N 1
ATOM 1665 C CA . ALA B 2 115 ? -6.626 -18.000 15.004 1.00 41.99 171 ALA B CA 1
ATOM 1666 C C . ALA B 2 115 ? -6.010 -19.177 14.256 1.00 43.12 171 ALA B C 1
ATOM 1667 O O . ALA B 2 115 ? -4.795 -19.241 14.083 1.00 44.57 171 ALA B O 1
ATOM 1669 N N . PRO B 2 116 ? -6.843 -20.129 13.803 1.00 47.62 172 PRO B N 1
ATOM 1670 C CA . PRO B 2 116 ? -6.322 -21.292 13.075 1.00 47.51 172 PRO B CA 1
ATOM 1671 C C . PRO B 2 116 ? -5.480 -20.896 11.865 1.00 50.93 172 PRO B C 1
ATOM 1672 O O . PRO B 2 116 ? -5.766 -19.833 11.277 1.00 51.34 172 PRO B O 1
ATOM 1676 N N . GLN C 1 1 ? 17.820 -37.197 50.917 1.00 77.81 1 GLN C N 1
ATOM 1677 C CA . GLN C 1 1 ? 18.727 -37.549 52.040 1.00 77.58 1 GLN C CA 1
ATOM 1678 C C . GLN C 1 1 ? 18.390 -36.852 53.380 1.00 77.37 1 GLN C C 1
ATOM 1679 O O . GLN C 1 1 ? 18.698 -37.397 54.437 1.00 82.47 1 GLN C O 1
ATOM 1685 N N . PRO C 1 2 ? 17.737 -35.670 53.361 1.00 72.62 2 PRO C N 1
ATOM 1686 C CA . PRO C 1 2 ? 17.399 -34.951 54.605 1.00 66.53 2 PRO C CA 1
ATOM 1687 C C . PRO C 1 2 ? 16.870 -35.809 55.755 1.00 58.04 2 PRO C C 1
ATOM 1688 O O . PRO C 1 2 ? 16.454 -36.944 55.542 1.00 51.29 2 PRO C O 1
ATOM 1692 N N . VAL C 1 3 ? 16.865 -35.226 56.958 1.00 49.06 3 VAL C N 1
ATOM 1693 C CA . VAL C 1 3 ? 16.492 -35.893 58.215 1.00 47.30 3 VAL C CA 1
ATOM 1694 C C . VAL C 1 3 ? 15.271 -36.809 58.260 1.00 44.96 3 VAL C C 1
ATOM 1695 O O . VAL C 1 3 ? 15.379 -37.969 58.656 1.00 38.64 3 VAL C O 1
ATOM 1699 N N . LEU C 1 4 ? 14.104 -36.292 57.900 1.00 44.63 4 LEU C N 1
ATOM 1700 C CA . LEU C 1 4 ? 12.906 -37.122 57.903 1.00 43.96 4 LEU C CA 1
ATOM 1701 C C . LEU C 1 4 ? 12.380 -37.336 56.499 1.00 45.00 4 LEU C C 1
ATOM 1702 O O . LEU C 1 4 ? 12.408 -36.426 55.675 1.00 48.29 4 LEU C O 1
ATOM 1707 N N . HIS C 1 5 ? 11.893 -38.539 56.220 1.00 43.83 5 HIS C N 1
ATOM 1708 C CA . HIS C 1 5 ? 11.356 -38.816 54.898 1.00 41.44 5 HIS C CA 1
ATOM 1709 C C . HIS C 1 5 ? 9.937 -39.353 54.946 1.00 41.01 5 HIS C C 1
ATOM 1710 O O . HIS C 1 5 ? 9.607 -40.195 55.784 1.00 37.06 5 HIS C O 1
ATOM 1717 N N . GLN C 1 6 ? 9.104 -38.857 54.037 1.00 36.62 6 GLN C N 1
ATOM 1718 C CA . GLN C 1 6 ? 7.713 -39.273 53.950 1.00 33.98 6 GLN C CA 1
ATOM 1719 C C . GLN C 1 6 ? 7.306 -39.381 52.492 1.00 32.18 6 GLN C C 1
ATOM 1720 O O . GLN C 1 6 ? 7.658 -38.530 51.681 1.00 30.28 6 GLN C O 1
ATOM 1726 N N . PRO C 1 7 ? 6.573 -40.442 52.133 1.00 31.42 7 PRO C N 1
ATOM 1727 C CA . PRO C 1 7 ? 6.147 -40.577 50.742 1.00 32.58 7 PRO C CA 1
ATOM 1728 C C . PRO C 1 7 ? 5.223 -39.395 50.474 1.00 33.28 7 PRO C C 1
ATOM 1729 O O . PRO C 1 7 ? 4.413 -39.026 51.325 1.00 33.18 7 PRO C O 1
ATOM 1733 N N . PRO C 1 8 ? 5.338 -38.781 49.296 1.00 32.00 8 PRO C N 1
ATOM 1734 C CA . PRO C 1 8 ? 4.488 -37.634 48.977 1.00 30.37 8 PRO C CA 1
ATOM 1735 C C . PRO C 1 8 ? 2.995 -37.939 49.001 1.00 31.88 8 PRO C C 1
ATOM 1736 O O . PRO C 1 8 ? 2.191 -37.100 49.407 1.00 32.97 8 PRO C O 1
ATOM 1740 N N . ALA C 1 9 ? 2.621 -39.140 48.579 1.00 31.15 9 ALA C N 1
ATOM 1741 C CA . ALA C 1 9 ? 1.210 -39.488 48.521 1.00 30.29 9 ALA C CA 1
ATOM 1742 C C . ALA C 1 9 ? 0.872 -40.942 48.801 1.00 30.46 9 ALA C C 1
ATOM 1743 O O . ALA C 1 9 ? 1.637 -41.852 48.486 1.00 27.09 9 ALA C O 1
ATOM 1745 N N . MET C 1 10 ? -0.306 -41.136 49.384 1.00 28.76 10 MET C N 1
ATOM 1746 C CA . MET C 1 10 ? -0.840 -42.457 49.694 1.00 29.41 10 MET C CA 1
ATOM 1747 C C . MET C 1 10 ? -2.346 -42.383 49.508 1.00 29.63 10 MET C C 1
ATOM 1748 O O . MET C 1 10 ? -2.949 -41.327 49.690 1.00 32.10 10 MET C O 1
ATOM 1753 N N . SER C 1 11 ? -2.952 -43.505 49.142 1.00 25.55 11 SER C N 1
ATOM 1754 C CA . SER C 1 11 ? -4.390 -43.552 48.936 1.00 25.89 11 SER C CA 1
ATOM 1755 C C . SER C 1 11 ? -4.947 -44.909 49.341 1.00 31.06 11 SER C C 1
ATOM 1756 O O . SER C 1 11 ? -4.257 -45.925 49.276 1.00 31.42 11 SER C O 1
ATOM 1759 N N . SER C 1 12 ? -6.199 -44.922 49.768 1.00 26.99 12 SER C N 1
ATOM 1760 C CA . SER C 1 12 ? -6.837 -46.158 50.173 1.00 26.81 12 SER C CA 1
ATOM 1761 C C . SER C 1 12 ? -8.342 -45.953 50.120 1.00 27.35 12 SER C C 1
ATOM 1762 O O . SER C 1 12 ? -8.818 -44.827 50.170 1.00 24.12 12 SER C O 1
ATOM 1765 N N . ALA C 1 13 ? -9.082 -47.048 50.006 1.00 30.98 13 ALA C N 1
ATOM 1766 C CA . ALA C 1 13 ? -10.533 -46.997 49.924 1.00 33.10 13 ALA C CA 1
ATOM 1767 C C . ALA C 1 13 ? -11.169 -46.865 51.301 1.00 32.08 13 ALA C C 1
ATOM 1768 O O . ALA C 1 13 ? -10.558 -47.193 52.320 1.00 28.62 13 ALA C O 1
ATOM 1770 N N . LEU C 1 14 ? -12.411 -46.395 51.318 1.00 29.65 14 LEU C N 1
ATOM 1771 C CA . LEU C 1 14 ? -13.146 -46.216 52.559 1.00 35.87 14 LEU C CA 1
ATOM 1772 C C . LEU C 1 14 ? -13.193 -47.479 53.407 1.00 37.33 14 LEU C C 1
ATOM 1773 O O . LEU C 1 14 ? -13.285 -48.585 52.880 1.00 38.58 14 LEU C O 1
ATOM 1778 N N . GLY C 1 15 ? -13.130 -47.308 54.724 1.00 34.92 15 GLY C N 1
ATOM 1779 C CA . GLY C 1 15 ? -13.213 -48.448 55.617 1.00 31.87 15 GLY C CA 1
ATOM 1780 C C . GLY C 1 15 ? -11.957 -49.264 55.831 1.00 33.69 15 GLY C C 1
ATOM 1781 O O . GLY C 1 15 ? -11.930 -50.131 56.709 1.00 32.52 15 GLY C O 1
ATOM 1782 N N . THR C 1 16 ? -10.916 -49.006 55.044 1.00 30.45 16 THR C N 1
ATOM 1783 C CA . THR C 1 16 ? -9.672 -49.752 55.190 1.00 28.22 16 THR C CA 1
ATOM 1784 C C . THR C 1 16 ? -8.762 -49.180 56.267 1.00 22.85 16 THR C C 1
ATOM 1785 O O . THR C 1 16 ? -9.092 -48.197 56.932 1.00 30.42 16 THR C O 1
ATOM 1789 N N . THR C 1 17 ? -7.603 -49.810 56.407 1.00 25.53 17 THR C N 1
ATOM 1790 C CA . THR C 1 17 ? -6.587 -49.416 57.368 1.00 30.04 17 THR C CA 1
ATOM 1791 C C . THR C 1 17 ? -5.292 -49.136 56.608 1.00 33.43 17 THR C C 1
ATOM 1792 O O . THR C 1 17 ? -4.859 -49.955 55.791 1.00 33.49 17 THR C O 1
ATOM 1796 N N . ILE C 1 18 ? -4.681 -47.986 56.873 1.00 28.21 18 ILE C N 1
ATOM 1797 C CA . ILE C 1 18 ? -3.432 -47.628 56.218 1.00 33.06 18 ILE C CA 1
ATOM 1798 C C . ILE C 1 18 ? -2.418 -47.248 57.258 1.00 34.69 18 ILE C C 1
ATOM 1799 O O . ILE C 1 18 ? -2.771 -46.847 58.365 1.00 35.79 18 ILE C O 1
ATOM 1804 N N . ARG C 1 19 ? -1.150 -47.366 56.895 1.00 33.99 19 ARG C N 1
ATOM 1805 C CA . ARG C 1 19 ? -0.08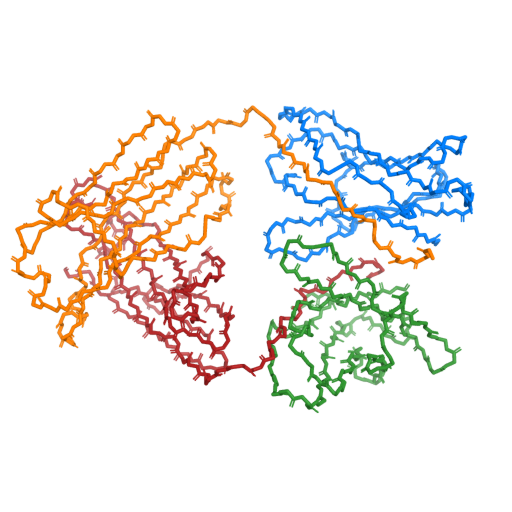5 -47.025 57.812 1.00 35.98 19 ARG C CA 1
ATOM 1806 C C . ARG C 1 19 ? 0.892 -46.111 57.089 1.00 33.69 19 ARG C C 1
ATOM 1807 O O . ARG C 1 19 ? 1.555 -46.526 56.141 1.00 29.33 19 ARG C O 1
ATOM 1815 N N . LEU C 1 20 ? 0.960 -44.860 57.527 1.00 33.18 20 LEU C N 1
ATOM 1816 C CA . LEU C 1 20 ? 1.868 -43.903 56.919 1.00 27.54 20 LEU C CA 1
ATOM 1817 C C . LEU C 1 20 ? 3.232 -44.097 57.547 1.00 29.62 20 LEU C C 1
ATOM 1818 O O . LEU C 1 20 ? 3.337 -44.434 58.722 1.00 30.85 20 LEU C O 1
ATOM 1823 N N . THR C 1 21 ? 4.280 -43.885 56.764 1.00 27.16 21 THR C N 1
ATOM 1824 C CA . THR C 1 21 ? 5.627 -44.080 57.259 1.00 26.65 21 THR C CA 1
ATOM 1825 C C . THR C 1 21 ? 6.460 -42.806 57.272 1.00 29.00 21 THR C C 1
ATOM 1826 O O . THR C 1 21 ? 6.408 -41.998 56.348 1.00 34.84 21 THR C O 1
ATOM 1830 N N . CYS C 1 22 ? 7.231 -42.660 58.342 1.00 34.99 22 CYS C N 1
ATOM 1831 C CA . CYS C 1 22 ? 8.115 -41.525 58.582 1.00 32.86 22 CYS C CA 1
ATOM 1832 C C . CYS C 1 22 ? 9.480 -42.149 58.826 1.00 36.80 22 CYS C C 1
ATOM 1833 O O . CYS C 1 22 ? 9.685 -42.791 59.857 1.00 35.97 22 CYS C O 1
ATOM 1836 N N . THR C 1 23 ? 10.411 -41.979 57.894 1.00 35.58 23 THR C N 1
ATOM 1837 C CA . THR C 1 23 ? 11.731 -42.577 58.057 1.00 33.26 23 THR C CA 1
ATOM 1838 C C . THR C 1 23 ? 12.796 -41.540 58.407 1.00 34.21 23 THR C C 1
ATOM 1839 O O . THR C 1 23 ? 12.919 -40.508 57.743 1.00 34.30 23 THR C O 1
ATOM 1843 N N . LEU C 1 24 ? 13.558 -41.832 59.458 1.00 33.26 24 LEU C N 1
ATOM 1844 C CA . LEU C 1 24 ? 14.608 -40.942 59.963 1.00 36.08 24 LEU C CA 1
ATOM 1845 C C . LEU C 1 24 ? 15.962 -41.356 59.421 1.00 41.41 24 LEU C C 1
ATOM 1846 O O . LEU C 1 24 ? 16.321 -42.529 59.483 1.00 44.01 24 LEU C O 1
ATOM 1851 N N . ARG C 1 25 ? 16.724 -40.388 58.917 1.00 41.70 25 ARG C N 1
ATOM 1852 C CA . ARG C 1 25 ? 18.031 -40.666 58.325 1.00 40.77 25 ARG C CA 1
ATOM 1853 C C . ARG C 1 25 ? 18.906 -41.461 59.289 1.00 41.81 25 ARG C C 1
ATOM 1854 O O . ARG C 1 25 ? 18.972 -41.153 60.480 1.00 41.82 25 ARG C O 1
ATOM 1862 N N . ASN C 1 26 ? 19.575 -42.484 58.759 1.00 41.47 26 ASN C N 1
ATOM 1863 C CA . ASN C 1 26 ? 20.389 -43.410 59.550 1.00 47.24 26 ASN C CA 1
ATOM 1864 C C . ASN C 1 26 ? 21.552 -42.839 60.347 1.00 44.41 26 ASN C C 1
ATOM 1865 O O . ASN C 1 26 ? 22.334 -43.598 60.914 1.00 45.71 26 ASN C O 1
ATOM 1870 N N . ASP C 1 27 ? 21.681 -41.518 60.396 1.00 44.46 27 ASP C N 1
ATOM 1871 C CA . ASP C 1 27 ? 22.748 -40.913 61.192 1.00 42.12 27 ASP C CA 1
ATOM 1872 C C . ASP C 1 27 ? 22.154 -40.450 62.522 1.00 43.49 27 ASP C C 1
ATOM 1873 O O . ASP C 1 27 ? 22.783 -39.715 63.281 1.00 47.69 27 ASP C O 1
ATOM 1878 N N . HIS C 1 28 ? 20.933 -40.907 62.790 1.00 41.70 28 HIS C N 1
ATOM 1879 C CA . HIS C 1 28 ? 20.197 -40.580 64.006 1.00 38.12 28 HIS C CA 1
ATOM 1880 C C . HIS C 1 28 ? 19.446 -41.820 64.470 1.00 39.74 28 HIS C C 1
ATOM 1881 O O . HIS C 1 28 ? 19.002 -42.626 63.655 1.00 39.59 28 HIS C O 1
ATOM 1888 N N . ASP C 1 29 ? 19.284 -41.958 65.779 1.00 42.25 29 ASP C N 1
ATOM 1889 C CA . ASP C 1 29 ? 18.613 -43.121 66.338 1.00 40.07 29 ASP C CA 1
ATOM 1890 C C . ASP C 1 29 ? 17.184 -42.776 66.709 1.00 37.00 29 ASP C C 1
ATOM 1891 O O . ASP C 1 29 ? 16.965 -41.985 67.619 1.00 38.01 29 ASP C O 1
ATOM 1896 N N . ILE C 1 30 ? 16.209 -43.375 66.032 1.00 31.48 30 ILE C N 1
ATOM 1897 C CA . ILE C 1 30 ? 14.821 -43.063 66.351 1.00 31.43 30 ILE C CA 1
ATOM 1898 C C . ILE C 1 30 ? 14.461 -43.566 67.739 1.00 28.31 30 ILE C C 1
ATOM 1899 O O . ILE C 1 30 ? 13.466 -43.143 68.325 1.00 31.24 30 ILE C O 1
ATOM 1904 N N . GLY C 1 31 ? 15.282 -44.459 68.277 1.00 29.30 31 GLY C N 1
ATOM 1905 C CA . GLY C 1 31 ? 15.017 -44.987 69.606 1.00 29.85 31 GLY C CA 1
ATOM 1906 C C . GLY C 1 31 ? 15.134 -43.937 70.702 1.00 30.75 31 GLY C C 1
ATOM 1907 O O . GLY C 1 31 ? 14.791 -44.195 71.852 1.00 29.12 31 GLY C O 1
ATOM 1908 N N . VAL C 1 32 ? 15.601 -42.747 70.341 1.00 28.66 32 VAL C N 1
ATOM 1909 C CA . VAL C 1 32 ? 15.787 -41.669 71.310 1.00 33.35 32 VAL C CA 1
ATOM 1910 C C . VAL C 1 32 ? 14.766 -40.548 71.137 1.00 37.06 32 VAL C C 1
ATOM 1911 O O . VAL C 1 32 ? 14.743 -39.589 71.910 1.00 39.41 32 VAL C O 1
ATOM 1915 N N . TYR C 1 33 ? 13.911 -40.668 70.128 1.00 31.25 33 TYR C N 1
ATOM 1916 C CA . TYR C 1 33 ? 12.909 -39.643 69.892 1.00 28.67 33 TYR C CA 1
ATOM 1917 C C . TYR C 1 33 ? 11.470 -40.138 69.981 1.00 33.06 33 TYR C C 1
ATOM 1918 O O . TYR C 1 33 ? 11.193 -41.331 69.835 1.00 30.66 33 TYR C O 1
ATOM 1927 N N . SER C 1 34 ? 10.553 -39.214 70.250 1.00 27.84 34 SER C N 1
ATOM 1928 C CA . SER C 1 34 ? 9.136 -39.558 70.268 1.00 25.54 34 SER C CA 1
ATOM 1929 C C . SER C 1 34 ? 8.705 -39.118 68.874 1.00 22.12 34 SER C C 1
ATOM 1930 O O . SER C 1 34 ? 9.271 -38.170 68.339 1.00 15.98 34 SER C O 1
ATOM 1933 N N . VAL C 1 35 ? 7.726 -39.788 68.278 1.00 24.53 35 VAL C N 1
ATOM 1934 C CA . VAL C 1 35 ? 7.244 -39.383 66.957 1.00 21.90 35 VAL C CA 1
ATOM 1935 C C . VAL C 1 35 ? 5.938 -38.603 67.099 1.00 26.95 35 VAL C C 1
ATOM 1936 O O . VAL C 1 35 ? 5.009 -39.032 67.789 1.00 27.81 35 VAL C O 1
ATOM 1940 N N . TYR C 1 36 ? 5.880 -37.446 66.456 1.00 21.82 36 TYR C N 1
ATOM 1941 C CA . TYR C 1 36 ? 4.689 -36.612 66.502 1.00 27.60 36 TYR C CA 1
ATOM 1942 C C . TYR C 1 36 ? 3.989 -36.650 65.158 1.00 26.44 36 TYR C C 1
ATOM 1943 O O . TYR C 1 36 ? 4.632 -36.681 64.099 1.00 28.77 36 TYR C O 1
ATOM 1952 N N . TRP C 1 37 ? 2.666 -36.656 65.193 1.00 21.45 37 TRP C N 1
ATOM 1953 C CA . TRP C 1 37 ? 1.906 -36.674 63.958 1.00 26.32 37 TRP C CA 1
ATOM 1954 C C . TRP C 1 37 ? 0.864 -35.575 63.952 1.00 21.40 37 TRP C C 1
ATOM 1955 O O . TRP C 1 37 ? 0.169 -35.359 64.939 1.00 27.40 37 TRP C O 1
ATOM 1966 N N . TYR C 1 38 ? 0.760 -34.885 62.826 1.00 24.85 38 TYR C N 1
ATOM 1967 C CA . TYR C 1 38 ? -0.195 -33.805 62.669 1.00 20.27 38 TYR C CA 1
ATOM 1968 C C . TYR C 1 38 ? -1.006 -34.024 61.400 1.00 25.19 38 TYR C C 1
ATOM 1969 O O . TYR C 1 38 ? -0.500 -34.587 60.434 1.00 21.66 38 TYR C O 1
ATOM 1978 N N . GLN C 1 39 ? -2.263 -33.583 61.422 1.00 28.73 39 GLN C N 1
ATOM 1979 C CA . GLN C 1 39 ? -3.181 -33.677 60.285 1.00 26.54 39 GLN C CA 1
ATOM 1980 C C . GLN C 1 39 ? -3.499 -32.239 59.874 1.00 28.25 39 GLN C C 1
ATOM 1981 O O . GLN C 1 39 ? -3.568 -31.348 60.725 1.00 22.19 39 GLN C O 1
ATOM 1987 N N . GLN C 1 40 ? -3.694 -32.013 58.578 1.00 26.04 40 GLN C N 1
ATOM 1988 C CA . GLN C 1 40 ? -4.003 -30.676 58.097 1.00 29.12 40 GLN C CA 1
ATOM 1989 C C . GLN C 1 40 ? -4.857 -30.676 56.843 1.00 27.16 40 GLN C C 1
ATOM 1990 O O . GLN C 1 40 ? -4.516 -31.293 55.839 1.00 32.56 40 GLN C O 1
ATOM 1996 N N . ARG C 1 41 ? -5.986 -29.982 56.910 1.00 29.75 41 ARG C N 1
ATOM 1997 C CA . ARG C 1 41 ? -6.870 -29.894 55.764 1.00 31.62 41 ARG C CA 1
ATOM 1998 C C . ARG C 1 41 ? -6.655 -28.543 55.093 1.00 33.55 41 ARG C C 1
ATOM 1999 O O . ARG C 1 41 ? -6.150 -27.603 55.709 1.00 27.63 41 ARG C O 1
ATOM 2007 N N . PRO C 1 42 ? -7.024 -28.433 53.812 1.00 35.24 42 PRO C N 1
ATOM 2008 C CA . PRO C 1 42 ? -6.855 -27.180 53.077 1.00 36.11 42 PRO C CA 1
ATOM 2009 C C . PRO C 1 42 ? -7.371 -25.963 53.824 1.00 39.62 42 PRO C C 1
ATOM 2010 O O . PRO C 1 42 ? -8.511 -25.941 54.282 1.00 41.04 42 PRO C O 1
ATOM 2014 N N . GLY C 1 43 ? -6.508 -24.963 53.965 1.00 44.23 43 GLY C N 1
ATOM 2015 C CA . GLY C 1 43 ? -6.880 -23.732 54.646 1.00 44.26 43 GLY C CA 1
ATOM 2016 C C . GLY C 1 43 ? -7.161 -23.838 56.133 1.00 43.47 43 GLY C C 1
ATOM 2017 O O . GLY C 1 43 ? -7.848 -22.989 56.694 1.00 46.66 43 GLY C O 1
ATOM 2018 N N . HIS C 1 44 ? -6.627 -24.870 56.775 1.00 43.95 44 HIS C N 1
ATOM 2019 C CA . HIS C 1 44 ? -6.831 -25.072 58.206 1.00 34.50 44 HIS C CA 1
ATOM 2020 C C . HIS C 1 44 ? -5.483 -25.143 58.913 1.00 32.50 44 HIS C C 1
ATOM 2021 O O . HIS C 1 44 ? -4.439 -25.285 58.279 1.00 32.62 44 HIS C O 1
ATOM 2028 N N . PRO C 1 45 ? -5.485 -25.027 60.246 1.00 28.42 45 PRO C N 1
ATOM 2029 C CA . PRO C 1 45 ? -4.222 -25.100 60.973 1.00 32.33 45 PRO C CA 1
ATOM 2030 C C . PRO C 1 45 ? -3.819 -26.560 61.147 1.00 34.85 45 PRO C C 1
ATOM 2031 O O . PRO C 1 45 ? -4.641 -27.467 61.015 1.00 31.35 45 PRO C O 1
ATOM 2035 N N . PRO C 1 46 ? -2.539 -26.805 61.425 1.00 33.64 46 PRO C N 1
ATOM 2036 C CA . PRO C 1 46 ? -2.060 -28.174 61.627 1.00 31.34 46 PRO C CA 1
ATOM 2037 C C . PRO C 1 46 ? -2.723 -28.675 62.906 1.00 28.69 46 PRO C C 1
ATOM 2038 O O . PRO C 1 46 ? -2.842 -27.922 63.868 1.00 26.02 46 PRO C O 1
ATOM 2042 N N . ARG C 1 47 ? -3.166 -29.927 62.924 1.00 26.94 47 ARG C N 1
ATOM 2043 C CA . ARG C 1 47 ? -3.829 -30.448 64.108 1.00 30.66 47 ARG C CA 1
ATOM 2044 C C . ARG C 1 47 ? -3.072 -31.623 64.703 1.00 32.36 47 ARG C C 1
ATOM 2045 O O . ARG C 1 47 ? -2.941 -32.673 64.069 1.00 28.76 47 ARG C O 1
ATOM 2053 N N . PHE C 1 48 ? -2.576 -31.431 65.925 1.00 29.11 48 PHE C N 1
ATOM 2054 C CA . PHE C 1 48 ? -1.837 -32.462 66.648 1.00 28.70 48 PHE C CA 1
ATOM 2055 C C . PHE C 1 48 ? -2.697 -33.710 66.827 1.00 29.04 48 PHE C C 1
ATOM 2056 O O . PHE C 1 48 ? -3.712 -33.684 67.521 1.00 27.08 48 PHE C O 1
ATOM 2064 N N . LEU C 1 49 ? -2.292 -34.802 66.187 1.00 27.31 49 LEU C N 1
ATOM 2065 C CA . LEU C 1 49 ? -3.032 -36.055 66.299 1.00 26.72 49 LEU C CA 1
ATOM 2066 C C . LEU C 1 49 ? -2.585 -36.887 67.491 1.00 28.97 49 LEU C C 1
ATOM 2067 O O . LEU C 1 49 ? -3.409 -37.320 68.287 1.00 38.62 49 LEU C O 1
ATOM 2072 N N . LEU C 1 50 ? -1.283 -37.122 67.610 1.00 29.37 50 LEU C N 1
ATOM 2073 C CA . LEU C 1 50 ? -0.766 -37.944 68.696 1.00 23.78 50 LEU C CA 1
ATOM 2074 C C . LEU C 1 50 ? 0.754 -37.881 68.789 1.00 30.95 50 LEU C C 1
ATOM 2075 O O . LEU C 1 50 ? 1.432 -37.400 67.874 1.00 32.32 50 LEU C O 1
ATOM 2080 N N . ARG C 1 51 ? 1.276 -38.363 69.911 1.00 27.89 51 ARG C N 1
ATOM 2081 C CA . ARG C 1 51 ? 2.711 -38.407 70.152 1.00 31.52 51 ARG C CA 1
ATOM 2082 C C . ARG C 1 51 ? 3.010 -39.817 70.655 1.00 33.69 51 ARG C C 1
ATOM 2083 O O . ARG C 1 51 ? 2.356 -40.312 71.579 1.00 31.53 51 ARG C O 1
ATOM 2091 N N . TYR C 1 52 ? 3.997 -40.467 70.054 1.00 29.36 52 TYR C N 1
ATOM 2092 C CA . TYR C 1 52 ? 4.318 -41.821 70.455 1.00 29.13 52 TYR C CA 1
ATOM 2093 C C . TYR C 1 52 ? 5.802 -42.081 70.644 1.00 27.73 52 TYR C C 1
ATOM 2094 O O . TYR C 1 52 ? 6.604 -41.839 69.743 1.00 27.99 52 TYR C O 1
ATOM 2103 N N . PHE C 1 53 ? 6.165 -42.579 71.820 1.00 25.92 53 PHE C N 1
ATOM 2104 C CA . PHE C 1 53 ? 7.551 -42.923 72.085 1.00 26.85 53 PHE C CA 1
ATOM 2105 C C . PHE C 1 53 ? 7.640 -44.441 72.228 1.00 25.52 53 PHE C C 1
ATOM 2106 O O . PHE C 1 53 ? 8.478 -45.081 71.601 1.00 28.93 53 PHE C O 1
ATOM 2114 N N . SER C 1 54 ? 6.776 -45.000 73.069 1.00 22.87 54 SER C N 1
ATOM 2115 C CA . SER C 1 54 ? 6.726 -46.444 73.299 1.00 31.29 54 SER C CA 1
ATOM 2116 C C . SER C 1 54 ? 5.320 -46.767 73.791 1.00 30.51 54 SER C C 1
ATOM 2117 O O . SER C 1 54 ? 4.489 -45.872 73.949 1.00 26.38 54 SER C O 1
ATOM 2120 N N . GLN C 1 55 ? 5.056 -48.037 74.060 1.00 28.93 55 GLN C N 1
ATOM 2121 C CA . GLN C 1 55 ? 3.729 -48.412 74.514 1.00 38.78 55 GLN C CA 1
ATOM 2122 C C . GLN C 1 55 ? 3.347 -47.885 75.886 1.00 39.99 55 GLN C C 1
ATOM 2123 O O . GLN C 1 55 ? 2.163 -47.791 76.191 1.00 46.42 55 GLN C O 1
ATOM 2129 N N . SER C 1 56 ? 4.335 -47.527 76.705 1.00 39.71 56 SER C N 1
ATOM 2130 C CA . SER C 1 56 ? 4.061 -47.007 78.042 1.00 39.36 56 SER C CA 1
ATOM 2131 C C . SER C 1 56 ? 4.305 -45.509 78.131 1.00 40.80 56 SER C C 1
ATOM 2132 O O . SER C 1 56 ? 4.217 -44.919 79.210 1.00 40.31 56 SER C O 1
ATOM 2135 N N . ASP C 1 57 ? 4.631 -44.901 76.998 1.00 40.78 57 ASP C N 1
ATOM 2136 C CA . ASP C 1 57 ? 4.868 -43.468 76.943 1.00 36.48 57 ASP C CA 1
ATOM 2137 C C . ASP C 1 57 ? 4.360 -42.916 75.611 1.00 40.95 57 ASP C C 1
ATOM 2138 O O . ASP C 1 57 ? 5.104 -42.812 74.629 1.00 38.56 57 ASP C O 1
ATOM 2143 N N . LYS C 1 58 ? 3.073 -42.581 75.593 1.00 38.82 58 LYS C N 1
ATOM 2144 C CA . LYS C 1 58 ? 2.426 -42.028 74.412 1.00 37.72 58 LYS C CA 1
ATOM 2145 C C . LYS C 1 58 ? 1.182 -41.264 74.840 1.00 40.23 58 LYS C C 1
ATOM 2146 O O . LYS C 1 58 ? 0.652 -41.492 75.928 1.00 39.03 58 LYS C O 1
ATOM 2152 N N . SER C 1 59 ? 0.711 -40.365 73.985 1.00 37.42 59 SER C N 1
ATOM 2153 C CA . SER C 1 59 ? -0.483 -39.602 74.306 1.00 39.61 59 SER C CA 1
ATOM 2154 C C . SER C 1 59 ? -1.316 -39.232 73.086 1.00 41.03 59 SER C C 1
ATOM 2155 O O . SER C 1 59 ? -0.781 -38.925 72.021 1.00 39.32 59 SER C O 1
ATOM 2158 N N . GLN C 1 60 ? -2.634 -39.290 73.258 1.00 43.28 60 GLN C N 1
ATOM 2159 C CA . GLN C 1 60 ? -3.591 -38.960 72.208 1.00 41.26 60 GLN C CA 1
ATOM 2160 C C . GLN C 1 60 ? -3.898 -37.479 72.222 1.00 42.46 60 GLN C C 1
ATOM 2161 O O . GLN C 1 60 ? -3.882 -36.847 73.275 1.00 41.87 60 GLN C O 1
ATOM 2167 N N . GLY C 1 61 ? -4.188 -36.930 71.047 1.00 42.83 61 GLY C N 1
ATOM 2168 C CA . GLY C 1 61 ? -4.513 -35.522 70.949 1.00 34.78 61 GLY C CA 1
ATOM 2169 C C . GLY C 1 61 ? -5.955 -35.268 71.337 1.00 33.22 61 GLY C C 1
ATOM 2170 O O . GLY C 1 61 ? -6.786 -36.182 71.335 1.00 30.62 61 GLY C O 1
ATOM 2171 N N . PRO C 1 62 ? -6.282 -34.021 71.677 1.00 28.95 62 PRO C N 1
ATOM 2172 C CA . PRO C 1 62 ? -7.630 -33.623 72.070 1.00 36.99 62 PRO C CA 1
ATOM 2173 C C . PRO C 1 62 ? -8.671 -34.076 71.056 1.00 39.74 62 PRO C C 1
ATOM 2174 O O . PRO C 1 62 ? -8.613 -33.695 69.888 1.00 44.61 62 PRO C O 1
ATOM 2178 N N . GLN C 1 63 ? -9.612 -34.897 71.509 1.00 44.36 63 GLN C N 1
ATOM 2179 C CA . GLN C 1 63 ? -10.696 -35.381 70.663 1.00 47.03 63 GLN C CA 1
ATOM 2180 C C . GLN C 1 63 ? -10.234 -36.075 69.379 1.00 45.60 63 GLN C C 1
ATOM 2181 O O . GLN C 1 63 ? -10.906 -35.993 68.347 1.00 43.19 63 GLN C O 1
ATOM 2187 N N . VAL C 1 64 ? -9.092 -36.751 69.433 1.00 43.25 64 VAL C N 1
ATOM 2188 C CA . VAL C 1 64 ? -8.593 -37.496 68.272 1.00 40.25 64 VAL C CA 1
ATOM 2189 C C . VAL C 1 64 ? -8.955 -38.971 68.502 1.00 43.46 64 VAL C C 1
ATOM 2190 O O . VAL C 1 64 ? -8.453 -39.606 69.434 1.00 43.70 64 VAL C O 1
ATOM 2194 N N . PRO C 1 65 ? -9.824 -39.530 67.647 1.00 44.60 65 PRO C N 1
ATOM 2195 C CA . PRO C 1 65 ? -10.298 -40.920 67.721 1.00 44.74 65 PRO C CA 1
ATOM 2196 C C . PRO C 1 65 ? -9.204 -41.947 67.894 1.00 49.22 65 PRO C C 1
ATOM 2197 O O . PRO C 1 65 ? -8.085 -41.748 67.427 1.00 50.12 65 PRO C O 1
ATOM 2201 N N . PRO C 1 66 ? -9.523 -43.073 68.559 1.00 47.47 66 PRO C N 1
ATOM 2202 C CA . PRO C 1 66 ? -8.582 -44.166 68.803 1.00 43.50 66 PRO C CA 1
ATOM 2203 C C . PRO C 1 66 ? -8.171 -44.847 67.506 1.00 40.66 66 PRO C C 1
ATOM 2204 O O . PRO C 1 66 ? -7.143 -45.525 67.460 1.00 44.21 66 PRO C O 1
ATOM 2208 N N . ARG C 1 67 ? -8.966 -44.680 66.448 1.00 37.64 67 ARG C N 1
ATOM 2209 C CA . ARG C 1 67 ? -8.618 -45.296 65.169 1.00 39.21 67 ARG C CA 1
ATOM 2210 C C . ARG C 1 67 ? -7.293 -44.740 64.640 1.00 32.82 67 ARG C C 1
ATOM 2211 O O . ARG C 1 67 ? -6.706 -45.281 63.702 1.00 43.43 67 ARG C O 1
ATOM 2219 N N . PHE C 1 68 ? -6.836 -43.657 65.257 1.00 33.38 68 PHE C N 1
ATOM 2220 C CA . PHE C 1 68 ? -5.550 -43.045 64.932 1.00 35.20 68 PHE C CA 1
ATOM 2221 C C . PHE C 1 68 ? -4.597 -43.552 66.019 1.00 33.14 68 PHE C C 1
ATOM 2222 O O . PHE C 1 68 ? -4.875 -43.396 67.211 1.00 36.80 68 PHE C O 1
ATOM 2230 N N . SER C 1 69 ? -3.484 -44.156 65.623 1.00 29.31 69 SER C N 1
ATOM 2231 C CA . SER C 1 69 ? -2.539 -44.671 66.604 1.00 32.05 69 SER C CA 1
ATOM 2232 C C . SER C 1 69 ? -1.145 -44.787 66.014 1.00 34.53 69 SER C C 1
ATOM 2233 O O . SER C 1 69 ? -0.983 -45.088 64.833 1.00 30.91 69 SER C O 1
ATOM 2236 N N . GLY C 1 70 ? -0.144 -44.562 66.854 1.00 35.99 70 GLY C N 1
ATOM 2237 C CA . GLY C 1 70 ? 1.225 -44.647 66.402 1.00 32.59 70 GLY C CA 1
ATOM 2238 C C . GLY C 1 70 ? 1.973 -45.841 66.959 1.00 35.40 70 GLY C C 1
ATOM 2239 O O . GLY C 1 70 ? 1.484 -46.584 67.814 1.00 34.29 70 GLY C O 1
ATOM 2240 N N . SER C 1 71 ? 3.176 -46.024 66.440 1.00 28.86 71 SER C N 1
ATOM 2241 C CA . SER C 1 71 ? 4.076 -47.056 66.903 1.00 34.95 71 SER C CA 1
ATOM 2242 C C . SER C 1 71 ? 5.464 -46.792 66.316 1.00 38.08 71 SER C C 1
ATOM 2243 O O . SER C 1 71 ? 5.734 -45.696 65.815 1.00 36.31 71 SER C O 1
ATOM 2246 N N . LYS C 1 72 ? 6.340 -47.784 66.386 1.00 41.57 72 LYS C N 1
ATOM 2247 C CA . LYS C 1 72 ? 7.692 -47.624 65.885 1.00 42.98 72 LYS C CA 1
ATOM 2248 C C . LYS C 1 72 ? 8.308 -48.951 65.499 1.00 46.34 72 LYS C C 1
ATOM 2249 O O . LYS C 1 72 ? 7.895 -50.007 65.965 1.00 41.25 72 LYS C O 1
ATOM 2255 N N . ASP C 1 73 ? 9.295 -48.873 64.619 1.00 47.76 73 ASP C N 1
ATOM 2256 C CA . ASP C 1 73 ? 10.111 -50.023 64.253 1.00 49.30 73 ASP C CA 1
ATOM 2257 C C . ASP C 1 73 ? 11.506 -49.436 64.394 1.00 49.74 73 ASP C C 1
ATOM 2258 O O . ASP C 1 73 ? 12.092 -48.938 63.432 1.00 46.44 73 ASP C O 1
ATOM 2263 N N . VAL C 1 74 ? 11.997 -49.468 65.628 1.00 46.17 74 VAL C N 1
ATOM 2264 C CA . VAL C 1 74 ? 13.280 -48.893 65.984 1.00 44.07 74 VAL C CA 1
ATOM 2265 C C . VAL C 1 74 ? 14.431 -49.505 65.220 1.00 45.27 74 VAL C C 1
ATOM 2266 O O . VAL C 1 74 ? 15.419 -48.831 64.930 1.00 47.27 74 VAL C O 1
ATOM 2270 N N . ALA C 1 75 ? 14.313 -50.780 64.884 1.00 42.23 75 ALA C N 1
ATOM 2271 C CA . ALA C 1 75 ? 15.369 -51.414 64.116 1.00 45.02 75 ALA C CA 1
ATOM 2272 C C . ALA C 1 75 ? 15.494 -50.744 62.745 1.00 46.72 75 ALA C C 1
ATOM 2273 O O . ALA C 1 75 ? 16.598 -50.539 62.242 1.00 51.97 75 ALA C O 1
ATOM 2275 N N . ARG C 1 76 ? 14.356 -50.405 62.147 1.00 45.20 76 ARG C N 1
ATOM 2276 C CA . ARG C 1 76 ? 14.333 -49.785 60.830 1.00 41.78 76 ARG C CA 1
ATOM 2277 C C . ARG C 1 76 ? 14.317 -48.255 60.874 1.00 39.68 76 ARG C C 1
ATOM 2278 O O . ARG C 1 76 ? 14.244 -47.600 59.831 1.00 36.50 76 ARG C O 1
ATOM 2286 N N . ASN C 1 77 ? 14.381 -47.685 62.075 1.00 36.93 77 ASN C N 1
ATOM 2287 C CA . ASN C 1 77 ? 14.385 -46.230 62.233 1.00 35.29 77 ASN C CA 1
ATOM 2288 C C . ASN C 1 77 ? 13.120 -45.600 61.656 1.00 34.32 77 ASN C C 1
ATOM 2289 O O . ASN C 1 77 ? 13.149 -44.489 61.125 1.00 33.21 77 ASN C O 1
ATOM 2294 N N . ARG C 1 78 ? 12.009 -46.314 61.773 1.00 33.69 78 ARG C N 1
ATOM 2295 C CA . ARG C 1 78 ? 10.743 -45.837 61.249 1.00 36.92 78 ARG C CA 1
ATOM 2296 C C . ARG C 1 78 ? 9.718 -45.422 62.299 1.00 36.89 78 ARG C C 1
ATOM 2297 O O . ARG C 1 78 ? 9.635 -46.007 63.379 1.00 34.81 78 ARG C O 1
ATOM 2305 N N . GLY C 1 79 ? 8.929 -44.411 61.951 1.00 34.37 79 GLY C N 1
ATOM 2306 C CA . GLY C 1 79 ? 7.863 -43.941 62.813 1.00 29.89 79 GLY C CA 1
ATOM 2307 C C . GLY C 1 79 ? 6.588 -44.269 62.048 1.00 33.64 79 GLY C C 1
ATOM 2308 O O . GLY C 1 79 ? 6.531 -44.055 60.835 1.00 33.59 79 GLY C O 1
ATOM 2309 N N . TYR C 1 80 ? 5.569 -44.777 62.738 1.00 33.19 80 TYR C N 1
ATOM 2310 C CA . TYR C 1 80 ? 4.316 -45.168 62.093 1.00 32.28 80 TYR C CA 1
ATOM 2311 C C . TYR C 1 80 ? 3.038 -44.496 62.577 1.00 31.07 80 TYR C C 1
ATOM 2312 O O . TYR C 1 80 ? 2.842 -44.299 63.775 1.00 28.89 80 TYR C O 1
ATOM 2321 N N . LEU C 1 81 ? 2.163 -44.174 61.627 1.00 27.49 81 LEU C N 1
ATOM 2322 C CA . LEU C 1 81 ? 0.857 -43.595 61.928 1.00 25.83 81 LEU C CA 1
ATOM 2323 C C . LEU C 1 81 ? -0.170 -44.508 61.257 1.00 30.31 81 LEU C C 1
ATOM 2324 O O . LEU C 1 81 ? -0.247 -44.552 60.024 1.00 27.76 81 LEU C O 1
ATOM 2329 N N . SER C 1 82 ? -0.942 -45.238 62.057 1.00 24.00 82 SER C N 1
ATOM 2330 C CA . SER C 1 82 ? -1.976 -46.126 61.523 1.00 29.47 82 SER C CA 1
ATOM 2331 C C . SER C 1 82 ? -3.361 -45.497 61.673 1.00 29.54 82 SER C C 1
ATOM 2332 O O . SER C 1 82 ? -3.691 -44.914 62.712 1.00 25.75 82 SER C O 1
ATOM 2335 N N . ILE C 1 83 ? -4.167 -45.618 60.624 1.00 26.49 83 ILE C N 1
ATOM 2336 C CA . ILE C 1 83 ? -5.525 -45.092 60.630 1.00 28.19 83 ILE C CA 1
ATOM 2337 C C . ILE C 1 83 ? -6.439 -46.170 60.069 1.00 34.33 83 ILE C C 1
ATOM 2338 O O . ILE C 1 83 ? -6.334 -46.531 58.898 1.00 33.30 83 ILE C O 1
ATOM 2343 N N . SER C 1 84 ? -7.320 -46.699 60.909 1.00 35.55 84 SER C N 1
ATOM 2344 C CA . SER C 1 84 ? -8.244 -47.736 60.471 1.00 35.63 84 SER C CA 1
ATOM 2345 C C . SER C 1 84 ? -9.640 -47.142 60.350 1.00 34.51 84 SER C C 1
ATOM 2346 O O . SER C 1 84 ? -9.893 -46.044 60.849 1.00 32.36 84 SER C O 1
ATOM 2349 N N . GLU C 1 85 ? -10.538 -47.847 59.666 1.00 32.66 85 GLU C N 1
ATOM 2350 C CA . GLU C 1 85 ? -11.912 -47.364 59.497 1.00 40.22 85 GLU C CA 1
ATOM 2351 C C . GLU C 1 85 ? -11.900 -46.115 58.639 1.00 34.27 85 GLU C C 1
ATOM 2352 O O . GLU C 1 85 ? -12.766 -45.250 58.793 1.00 40.39 85 GLU C O 1
ATOM 2358 N N . LEU C 1 86 ? -10.920 -46.027 57.748 1.00 32.98 86 LEU C N 1
ATOM 2359 C CA . LEU C 1 86 ? -10.751 -44.864 56.897 1.00 33.85 86 LEU C CA 1
ATOM 2360 C C . LEU C 1 86 ? -12.069 -44.241 56.434 1.00 37.99 86 LEU C C 1
ATOM 2361 O O . LEU C 1 86 ? -12.943 -44.922 55.886 1.00 36.43 86 LEU C O 1
ATOM 2366 N N . GLN C 1 87 ? -12.200 -42.938 56.678 1.00 35.10 87 GLN C N 1
ATOM 2367 C CA . GLN C 1 87 ? -13.366 -42.152 56.266 1.00 39.76 87 GLN C CA 1
ATOM 2368 C C . GLN C 1 87 ? -12.928 -40.954 55.415 1.00 41.06 87 GLN C C 1
ATOM 2369 O O . GLN C 1 87 ? -11.759 -40.576 55.432 1.00 39.36 87 GLN C O 1
ATOM 2375 N N . PRO C 1 88 ? -13.871 -40.338 54.674 1.00 42.89 88 PRO C N 1
ATOM 2376 C CA . PRO C 1 88 ? -13.563 -39.194 53.807 1.00 42.62 88 PRO C CA 1
ATOM 2377 C C . PRO C 1 88 ? -12.866 -38.046 54.489 1.00 43.75 88 PRO C C 1
ATOM 2378 O O . PRO C 1 88 ? -11.923 -37.474 53.947 1.00 43.43 88 PRO C O 1
ATOM 2382 N N . GLU C 1 89 ? -13.342 -37.695 55.676 1.00 39.93 89 GLU C N 1
ATOM 2383 C CA . GLU C 1 89 ? -12.747 -36.609 56.439 1.00 36.22 89 GLU C CA 1
ATOM 2384 C C . GLU C 1 89 ? -11.266 -36.868 56.704 1.00 31.20 89 GLU C C 1
ATOM 2385 O O . GLU C 1 89 ? -10.515 -35.947 56.996 1.00 31.09 89 GLU C O 1
ATOM 2391 N N . ASP C 1 90 ? -10.851 -38.125 56.613 1.00 27.66 90 ASP C N 1
ATOM 2392 C CA . ASP C 1 90 ? -9.451 -38.465 56.842 1.00 25.51 90 ASP C CA 1
ATOM 2393 C C . ASP C 1 90 ? -8.551 -37.961 55.705 1.00 29.66 90 ASP C C 1
ATOM 2394 O O . ASP C 1 90 ? -7.328 -37.902 55.845 1.00 23.61 90 ASP C O 1
ATOM 2399 N N . GLU C 1 91 ? -9.156 -37.604 54.575 1.00 21.78 91 GLU C N 1
ATOM 2400 C CA . GLU C 1 91 ? -8.390 -37.107 53.443 1.00 21.08 91 GLU C CA 1
ATOM 2401 C C . GLU C 1 91 ? -7.744 -35.781 53.828 1.00 21.20 91 GLU C C 1
ATOM 2402 O O . GLU C 1 91 ? -8.438 -34.803 54.070 1.00 21.02 91 GLU C O 1
ATOM 2408 N N . ALA C 1 92 ? -6.415 -35.759 53.872 1.00 20.87 92 ALA C N 1
ATOM 2409 C CA . ALA C 1 92 ? -5.677 -34.567 54.264 1.00 19.64 92 ALA C CA 1
A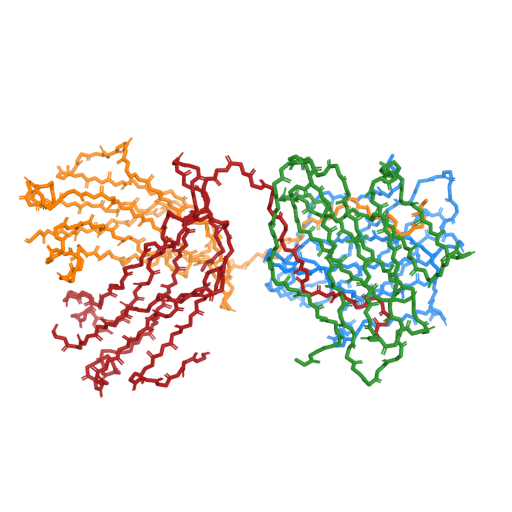TOM 2410 C C . ALA C 1 92 ? -4.176 -34.833 54.194 1.00 22.71 92 ALA C C 1
ATOM 2411 O O . ALA C 1 92 ? -3.754 -35.932 53.829 1.00 15.07 92 ALA C O 1
ATOM 2413 N N . MET C 1 93 ? -3.380 -33.825 54.544 1.00 20.47 93 MET C N 1
ATOM 2414 C CA . MET C 1 93 ? -1.922 -33.963 54.584 1.00 25.91 93 MET C CA 1
ATOM 2415 C C . MET C 1 93 ? -1.566 -34.430 55.989 1.00 25.88 93 MET C C 1
ATOM 2416 O O . MET C 1 93 ? -2.213 -34.017 56.947 1.00 27.63 93 MET C O 1
ATOM 2421 N N . TYR C 1 94 ? -0.553 -35.284 56.120 1.00 28.46 94 TYR C N 1
ATOM 2422 C CA . TYR C 1 94 ? -0.102 -35.748 57.441 1.00 23.69 94 TYR C CA 1
ATOM 2423 C C . TYR C 1 94 ? 1.404 -35.503 57.584 1.00 20.94 94 TYR C C 1
ATOM 2424 O O . TYR C 1 94 ? 2.186 -35.899 56.722 1.00 29.19 94 TYR C O 1
ATOM 2433 N N . TYR C 1 95 ? 1.805 -34.834 58.662 1.00 31.90 95 TYR C N 1
ATOM 2434 C CA . TYR C 1 95 ? 3.216 -34.514 58.905 1.00 29.53 95 TYR C CA 1
ATOM 2435 C C . TYR C 1 95 ? 3.731 -35.191 60.162 1.00 29.78 95 TYR C C 1
ATOM 2436 O O . TYR C 1 95 ? 3.025 -35.250 61.167 1.00 34.26 95 TYR C O 1
ATOM 2445 N N . CYS C 1 96 ? 4.956 -35.701 60.107 1.00 28.44 96 CYS C N 1
ATOM 2446 C CA . CYS C 1 96 ? 5.554 -36.300 61.286 1.00 27.51 96 CYS C CA 1
ATOM 2447 C C . CYS C 1 96 ? 6.648 -35.358 61.750 1.00 30.21 96 CYS C C 1
ATOM 2448 O O . CYS C 1 96 ? 7.153 -34.555 60.977 1.00 29.75 96 CYS C O 1
ATOM 2451 N N . ALA C 1 97 ? 7.012 -35.453 63.017 1.00 29.66 97 ALA C N 1
ATOM 2452 C CA . ALA C 1 97 ? 8.051 -34.592 63.553 1.00 34.13 97 ALA C CA 1
ATOM 2453 C C . ALA C 1 97 ? 8.727 -35.362 64.684 1.00 33.44 97 ALA C C 1
ATOM 2454 O O . ALA C 1 97 ? 8.058 -36.157 65.336 1.00 36.37 97 ALA C O 1
ATOM 2456 N N . MET C 1 98 ? 10.009 -35.133 64.936 1.00 36.02 98 MET C N 1
ATOM 2457 C CA . MET C 1 98 ? 10.714 -35.852 65.982 1.00 42.57 98 MET C CA 1
ATOM 2458 C C . MET C 1 98 ? 11.005 -34.935 67.245 1.00 48.03 98 MET C C 1
ATOM 2459 O O . MET C 1 98 ? 11.129 -33.736 67.080 1.00 51.57 98 MET C O 1
ATOM 2464 N N . GLY C 1 99 ? 11.052 -35.509 68.449 1.00 54.15 99 GLY C N 1
ATOM 2465 C CA . GLY C 1 99 ? 11.591 -34.818 69.640 1.00 55.62 99 GLY C CA 1
ATOM 2466 C C . GLY C 1 99 ? 11.017 -35.230 70.988 1.00 59.31 99 GLY C C 1
ATOM 2467 O O . GLY C 1 99 ? 10.390 -34.392 71.684 1.00 61.54 99 GLY C O 1
ATOM 2468 N N . VAL D 2 1 ? 17.430 -32.704 65.327 1.00 51.23 57 VAL D N 1
ATOM 2469 C CA . VAL D 2 1 ? 16.211 -33.243 64.664 1.00 53.98 57 VAL D CA 1
ATOM 2470 C C . VAL D 2 1 ? 14.979 -32.730 65.391 1.00 50.07 57 VAL D C 1
ATOM 2471 O O . VAL D 2 1 ? 13.891 -32.652 64.818 1.00 51.22 57 VAL D O 1
ATOM 2475 N N . THR D 2 2 ? 15.166 -32.374 66.657 1.00 44.88 58 THR D N 1
ATOM 2476 C CA . THR D 2 2 ? 14.079 -31.895 67.495 1.00 44.35 58 THR D CA 1
ATOM 2477 C C . THR D 2 2 ? 13.269 -30.789 66.840 1.00 43.30 58 THR D C 1
ATOM 2478 O O . THR D 2 2 ? 13.816 -29.780 66.402 1.00 47.43 58 THR D O 1
ATOM 2482 N N . HIS D 2 3 ? 11.958 -31.000 66.770 1.00 44.97 59 HIS D N 1
ATOM 2483 C CA . HIS D 2 3 ? 11.030 -30.032 66.192 1.00 44.57 59 HIS D CA 1
ATOM 2484 C C . HIS D 2 3 ? 11.059 -29.944 64.673 1.00 43.22 59 HIS D C 1
ATOM 2485 O O . HIS D 2 3 ? 10.316 -29.165 64.087 1.00 43.54 59 HIS D O 1
ATOM 2492 N N . VAL D 2 4 ? 11.914 -30.739 64.039 1.00 42.53 60 VAL D N 1
ATOM 2493 C CA . VAL D 2 4 ? 11.999 -30.753 62.582 1.00 43.65 60 VAL D CA 1
ATOM 2494 C C . VAL D 2 4 ? 10.854 -31.573 61.976 1.00 44.11 60 VAL D C 1
ATOM 2495 O O . VAL D 2 4 ? 10.589 -32.703 62.400 1.00 41.11 60 VAL D O 1
ATOM 2499 N N . PHE D 2 5 ? 10.183 -30.997 60.981 1.00 43.04 61 PHE D N 1
ATOM 2500 C CA . PHE D 2 5 ? 9.065 -31.657 60.314 1.00 38.20 61 PHE D CA 1
ATOM 2501 C C . PHE D 2 5 ? 9.455 -32.341 59.018 1.00 39.13 61 PHE D C 1
ATOM 2502 O O . PHE D 2 5 ? 10.390 -31.920 58.333 1.00 42.25 61 PHE D O 1
ATOM 2510 N N . GLY D 2 6 ? 8.723 -33.398 58.686 1.00 34.10 62 GLY D N 1
ATOM 2511 C CA . GLY D 2 6 ? 8.960 -34.103 57.442 1.00 30.66 62 GLY D CA 1
ATOM 2512 C C . GLY D 2 6 ? 8.184 -33.375 56.361 1.00 28.40 62 GLY D C 1
ATOM 2513 O O . GLY D 2 6 ? 7.362 -32.513 56.662 1.00 34.55 62 GLY D O 1
ATOM 2514 N N . SER D 2 7 ? 8.438 -33.709 55.104 1.00 27.21 63 SER D N 1
ATOM 2515 C CA . SER D 2 7 ? 7.750 -33.065 53.988 1.00 32.91 63 SER D CA 1
ATOM 2516 C C . SER D 2 7 ? 6.246 -33.344 53.950 1.00 32.01 63 SER D C 1
ATOM 2517 O O . SER D 2 7 ? 5.515 -32.704 53.203 1.00 35.35 63 SER D O 1
ATOM 2520 N N . GLY D 2 8 ? 5.785 -34.306 54.739 1.00 34.34 64 GLY D N 1
ATOM 2521 C CA . GLY D 2 8 ? 4.364 -34.607 54.765 1.00 31.61 64 GLY D CA 1
ATOM 2522 C C . GLY D 2 8 ? 3.861 -35.563 53.699 1.00 32.84 64 GLY D C 1
ATOM 2523 O O . GLY D 2 8 ? 4.383 -35.612 52.587 1.00 31.32 64 GLY D O 1
ATOM 2524 N N . THR D 2 9 ? 2.839 -36.334 54.057 1.00 26.68 65 THR D N 1
ATOM 2525 C CA . THR D 2 9 ? 2.227 -37.292 53.148 1.00 25.96 65 THR D CA 1
ATOM 2526 C C . THR D 2 9 ? 0.786 -36.896 52.850 1.00 29.51 65 THR D C 1
ATOM 2527 O O . THR D 2 9 ? -0.018 -36.743 53.769 1.00 34.63 65 THR D O 1
ATOM 2531 N N . GLN D 2 10 ? 0.446 -36.719 51.578 1.00 28.18 66 GLN D N 1
ATOM 2532 C CA . GLN D 2 10 ? -0.936 -36.381 51.248 1.00 25.18 66 GLN D CA 1
ATOM 2533 C C . GLN D 2 10 ? -1.656 -37.710 51.103 1.00 29.12 66 GLN D C 1
ATOM 2534 O O . GLN D 2 10 ? -1.257 -38.571 50.318 1.00 28.46 66 GLN D O 1
ATOM 2540 N N . LEU D 2 11 ? -2.714 -37.876 51.877 1.00 27.26 67 LEU D N 1
ATOM 2541 C CA . LEU D 2 11 ? -3.493 -39.097 51.854 1.00 27.57 67 LEU D CA 1
ATOM 2542 C C . LEU D 2 11 ? -4.822 -38.803 51.180 1.00 30.76 67 LEU D C 1
ATOM 2543 O O . LEU D 2 11 ? -5.502 -37.848 51.556 1.00 31.86 67 LEU D O 1
ATOM 2548 N N . THR D 2 12 ? -5.196 -39.586 50.178 1.00 21.17 68 THR D N 1
ATOM 2549 C CA . THR D 2 12 ? -6.487 -39.336 49.569 1.00 21.36 68 THR D CA 1
ATOM 2550 C C . THR D 2 12 ? -7.335 -40.567 49.802 1.00 24.33 68 THR D C 1
ATOM 2551 O O . THR D 2 12 ? -6.862 -41.696 49.633 1.00 22.20 68 THR D O 1
ATOM 2555 N N . VAL D 2 13 ? -8.570 -40.347 50.241 1.00 18.97 69 VAL D N 1
ATOM 2556 C CA . VAL D 2 13 ? -9.505 -41.439 50.468 1.00 21.01 69 VAL D CA 1
ATOM 2557 C C . VAL D 2 13 ? -10.246 -41.585 49.142 1.00 26.67 69 VAL D C 1
ATOM 2558 O O . VAL D 2 13 ? -11.050 -40.732 48.774 1.00 26.27 69 VAL D O 1
ATOM 2562 N N . LEU D 2 14 ? -9.949 -42.661 48.421 1.00 27.79 70 LEU D N 1
ATOM 2563 C CA . LEU D 2 14 ? -10.542 -42.912 47.110 1.00 30.26 70 LEU D CA 1
ATOM 2564 C C . LEU D 2 14 ? -12.059 -42.718 47.016 1.00 30.69 70 LEU D C 1
ATOM 2565 O O . LEU D 2 14 ? -12.829 -43.393 47.698 1.00 35.03 70 LEU D O 1
ATOM 2570 N N . SER D 2 15 ? -12.481 -41.797 46.156 1.00 31.95 71 SER D N 1
ATOM 2571 C CA . SER D 2 15 ? -13.898 -41.525 45.961 1.00 33.59 71 SER D CA 1
ATOM 2572 C C . SER D 2 15 ? -14.255 -41.545 44.476 1.00 31.77 71 SER D C 1
ATOM 2573 O O . SER D 2 15 ? -15.368 -41.200 44.087 1.00 29.84 71 SER D O 1
ATOM 2576 N N . GLN D 2 16 ? -13.294 -41.946 43.649 1.00 30.21 72 GLN D N 1
ATOM 2577 C CA . GLN D 2 16 ? -13.497 -42.043 42.203 1.00 27.23 72 GLN D CA 1
ATOM 2578 C C . GLN D 2 16 ? -12.349 -42.851 41.624 1.00 23.26 72 GLN D C 1
ATOM 2579 O O . GLN D 2 16 ? -11.319 -43.027 42.274 1.00 26.24 72 GLN D O 1
ATOM 2585 N N . PRO D 2 17 ? -12.512 -43.370 40.401 1.00 23.71 73 PRO D N 1
ATOM 2586 C CA . PRO D 2 17 ? -11.464 -44.167 39.758 1.00 24.50 73 PRO D CA 1
ATOM 2587 C C . PRO D 2 17 ? -10.149 -43.410 39.622 1.00 26.89 73 PRO D C 1
ATOM 2588 O O . PRO D 2 17 ? -10.142 -42.193 39.387 1.00 26.94 73 PRO D O 1
ATOM 2592 N N . LYS D 2 18 ? -9.035 -44.119 39.782 1.00 22.69 74 LYS D N 1
ATOM 2593 C CA . LYS D 2 18 ? -7.733 -43.481 39.625 1.00 24.10 74 LYS D CA 1
ATOM 2594 C C . LYS D 2 18 ? -7.589 -43.181 38.148 1.00 24.55 74 LYS D C 1
ATOM 2595 O O . LYS D 2 18 ? -8.090 -43.931 37.313 1.00 26.82 74 LYS D O 1
ATOM 2601 N N . ALA D 2 19 ? -6.916 -42.085 37.820 1.00 26.36 75 ALA D N 1
ATOM 2602 C CA . ALA D 2 19 ? -6.721 -41.721 36.421 1.00 24.73 75 ALA D CA 1
ATOM 2603 C C . ALA D 2 19 ? -5.368 -41.059 36.171 1.00 21.77 75 ALA D C 1
ATOM 2604 O O . ALA D 2 19 ? -5.014 -40.076 36.826 1.00 19.08 75 ALA D O 1
ATOM 2606 N N . THR D 2 20 ? -4.622 -41.614 35.221 1.00 20.17 76 THR D N 1
ATOM 2607 C CA . THR D 2 20 ? -3.313 -41.098 34.837 1.00 23.47 76 THR D CA 1
ATOM 2608 C C . THR D 2 20 ? -3.545 -39.793 34.106 1.00 24.00 76 THR D C 1
ATOM 2609 O O . THR D 2 20 ? -4.483 -39.676 33.324 1.00 21.75 76 THR D O 1
ATOM 2613 N N . PRO D 2 21 ? -2.692 -38.791 34.350 1.00 25.87 77 PRO D N 1
ATOM 2614 C CA . PRO D 2 21 ? -2.830 -37.486 33.703 1.00 20.32 77 PRO D CA 1
ATOM 2615 C C . PRO D 2 21 ? -2.695 -37.464 32.200 1.00 25.25 77 PRO D C 1
ATOM 2616 O O . PRO D 2 21 ? -1.899 -38.203 31.614 1.00 23.40 77 PRO D O 1
ATOM 2620 N N . SER D 2 22 ? -3.506 -36.622 31.572 1.00 20.86 78 SER D N 1
ATOM 2621 C CA . SER D 2 22 ? -3.420 -36.445 30.137 1.00 22.43 78 SER D CA 1
ATOM 2622 C C . SER D 2 22 ? -2.377 -35.340 30.070 1.00 23.19 78 SER D C 1
ATOM 2623 O O . SER D 2 22 ? -2.465 -34.371 30.822 1.00 21.43 78 SER D O 1
ATOM 2626 N N . VAL D 2 23 ? -1.382 -35.479 29.203 1.00 19.91 79 VAL D N 1
ATOM 2627 C CA . VAL D 2 23 ? -0.331 -34.469 29.134 1.00 20.83 79 VAL D CA 1
ATOM 2628 C C . VAL D 2 23 ? -0.123 -33.882 27.756 1.00 17.28 79 VAL D C 1
ATOM 2629 O O . VAL D 2 23 ? 0.002 -34.611 26.786 1.00 19.75 79 VAL D O 1
ATOM 2633 N N . THR D 2 24 ? -0.068 -32.557 27.691 1.00 18.45 80 THR D N 1
ATOM 2634 C CA . THR D 2 24 ? 0.143 -31.853 26.436 1.00 27.74 80 THR D CA 1
ATOM 2635 C C . THR D 2 24 ? 1.252 -30.823 26.614 1.00 26.39 80 THR D C 1
ATOM 2636 O O . THR D 2 24 ? 1.223 -30.036 27.552 1.00 20.93 80 THR D O 1
ATOM 2640 N N . LEU D 2 25 ? 2.223 -30.839 25.708 1.00 24.96 81 LEU D N 1
ATOM 2641 C CA . LEU D 2 25 ? 3.358 -29.929 25.770 1.00 30.15 81 LEU D CA 1
ATOM 2642 C C . LEU D 2 25 ? 3.282 -28.946 24.609 1.00 28.85 81 LEU D C 1
ATOM 2643 O O . LEU D 2 25 ? 3.345 -29.344 23.453 1.00 30.54 81 LEU D O 1
ATOM 2648 N N . PHE D 2 26 ? 3.137 -27.663 24.928 1.00 29.48 82 PHE D N 1
ATOM 2649 C CA . PHE D 2 26 ? 3.012 -26.609 23.921 1.00 24.95 82 PHE D CA 1
ATOM 2650 C C . PHE D 2 26 ? 4.334 -25.913 23.639 1.00 25.44 82 PHE D C 1
ATOM 2651 O O . PHE D 2 26 ? 5.018 -25.474 24.563 1.00 27.41 82 PHE D O 1
ATOM 2659 N N . PRO D 2 27 ? 4.712 -25.803 22.358 1.00 19.72 83 PRO D N 1
ATOM 2660 C CA . PRO D 2 27 ? 5.967 -25.138 21.994 1.00 24.05 83 PRO D CA 1
ATOM 2661 C C . PRO D 2 27 ? 5.733 -23.626 21.906 1.00 21.29 83 PRO D C 1
ATOM 2662 O O . PRO D 2 27 ? 4.602 -23.163 22.007 1.00 18.36 83 PRO D O 1
ATOM 2666 N N . PRO D 2 28 ? 6.803 -22.841 21.712 1.00 27.46 84 PRO D N 1
ATOM 2667 C CA . PRO D 2 28 ? 6.644 -21.382 21.608 1.00 27.12 84 PRO D CA 1
ATOM 2668 C C . PRO D 2 28 ? 5.852 -21.054 20.338 1.00 24.03 84 PRO D C 1
ATOM 2669 O O . PRO D 2 28 ? 6.080 -21.676 19.309 1.00 32.02 84 PRO D O 1
ATOM 2673 N N . SER D 2 29 ? 4.931 -20.094 20.389 1.00 30.91 85 SER D N 1
ATOM 2674 C CA . SER D 2 29 ? 4.174 -19.746 19.179 1.00 30.92 85 SER D CA 1
ATOM 2675 C C . SER D 2 29 ? 5.041 -18.938 18.210 1.00 36.28 85 SER D C 1
ATOM 2676 O O . SER D 2 29 ? 6.117 -18.461 18.568 1.00 36.23 85 SER D O 1
ATOM 2679 N N . SER D 2 30 ? 4.556 -18.777 16.986 1.00 37.64 86 SER D N 1
ATOM 2680 C CA . SER D 2 30 ? 5.275 -18.010 15.983 1.00 39.12 86 SER D CA 1
ATOM 2681 C C . SER D 2 30 ? 5.400 -16.534 16.343 1.00 34.96 86 SER D C 1
ATOM 2682 O O . SER D 2 30 ? 6.465 -15.946 16.187 1.00 37.41 86 SER D O 1
ATOM 2685 N N . GLU D 2 31 ? 4.326 -15.935 16.844 1.00 34.74 87 GLU D N 1
ATOM 2686 C CA . GLU D 2 31 ? 4.393 -14.526 17.187 1.00 41.30 87 GLU D CA 1
ATOM 2687 C C . GLU D 2 31 ? 5.232 -14.286 18.429 1.00 39.74 87 GLU D C 1
ATOM 2688 O O . GLU D 2 31 ? 5.963 -13.302 18.491 1.00 33.49 87 GLU D O 1
ATOM 2694 N N . GLU D 2 32 ? 5.167 -15.189 19.404 1.00 37.43 88 GLU D N 1
ATOM 2695 C CA . GLU D 2 32 ? 5.982 -14.998 20.597 1.00 33.13 88 GLU D CA 1
ATOM 2696 C C . GLU D 2 32 ? 7.447 -15.010 20.187 1.00 28.78 88 GLU D C 1
ATOM 2697 O O . GLU D 2 32 ? 8.254 -14.247 20.707 1.00 27.13 88 GLU D O 1
ATOM 2703 N N . LEU D 2 33 ? 7.797 -15.864 19.239 1.00 25.16 89 LEU D N 1
ATOM 2704 C CA . LEU D 2 33 ? 9.180 -15.894 18.779 1.00 30.10 89 LEU D CA 1
ATOM 2705 C C . LEU D 2 33 ? 9.489 -14.606 18.014 1.00 30.46 89 LEU D C 1
ATOM 2706 O O . LEU D 2 33 ? 10.642 -14.188 17.934 1.00 26.21 89 LEU D O 1
ATOM 2711 N N . GLN D 2 34 ? 8.466 -13.977 17.444 1.00 27.47 90 GLN D N 1
ATOM 2712 C CA . GLN D 2 34 ? 8.692 -12.723 16.730 1.00 32.49 90 GLN D CA 1
ATOM 2713 C C . GLN D 2 34 ? 8.906 -11.591 17.731 1.00 32.56 90 GLN D C 1
ATOM 2714 O O . GLN D 2 34 ? 9.453 -10.547 17.375 1.00 33.14 90 GLN D O 1
ATOM 2720 N N . ALA D 2 35 ? 8.468 -11.798 18.975 1.00 23.10 91 ALA D N 1
ATOM 2721 C CA . ALA D 2 35 ? 8.628 -10.785 20.023 1.00 25.37 91 ALA D CA 1
ATOM 2722 C C . ALA D 2 35 ? 9.907 -11.080 20.774 1.00 25.29 91 ALA D C 1
ATOM 2723 O O . ALA D 2 35 ? 10.144 -10.554 21.861 1.00 25.33 91 ALA D O 1
ATOM 2725 N N . ASN D 2 36 ? 10.728 -11.934 20.176 1.00 30.72 92 ASN D N 1
ATOM 2726 C CA . ASN D 2 36 ? 12.000 -12.340 20.761 1.00 29.42 92 ASN D CA 1
ATOM 2727 C C . ASN D 2 36 ? 11.853 -13.064 22.103 1.00 28.60 92 ASN D C 1
ATOM 2728 O O . ASN D 2 36 ? 12.665 -12.870 23.008 1.00 28.53 92 ASN D O 1
ATOM 2733 N N . LYS D 2 37 ? 10.820 -13.891 22.233 1.00 28.34 93 LYS D N 1
ATOM 2734 C CA . LYS D 2 37 ? 10.612 -14.655 23.465 1.00 30.96 93 LYS D CA 1
ATOM 2735 C C . LYS D 2 37 ? 10.185 -16.084 23.141 1.00 32.45 93 LYS D C 1
ATOM 2736 O O . LYS D 2 37 ? 9.644 -16.352 22.072 1.00 30.66 93 LYS D O 1
ATOM 2742 N N . ALA D 2 38 ? 10.443 -17.004 24.061 1.00 29.22 94 ALA D N 1
ATOM 2743 C CA . ALA D 2 38 ? 10.066 -18.389 23.844 1.00 25.05 94 ALA D CA 1
ATOM 2744 C C . ALA D 2 38 ? 9.651 -19.028 25.152 1.00 26.70 94 ALA D C 1
ATOM 2745 O O . ALA D 2 38 ? 10.409 -19.039 26.119 1.00 27.36 94 ALA D O 1
ATOM 2747 N N . THR D 2 39 ? 8.442 -19.563 25.179 1.00 18.92 95 THR D N 1
ATOM 2748 C CA . THR D 2 39 ? 7.942 -20.193 26.381 1.00 21.59 95 THR D CA 1
ATOM 2749 C C . THR D 2 39 ? 7.269 -21.514 26.062 1.00 23.57 95 THR D C 1
ATOM 2750 O O . THR D 2 39 ? 6.470 -21.600 25.127 1.00 27.39 95 THR D O 1
ATOM 2754 N N . LEU D 2 40 ? 7.602 -22.549 26.827 1.00 22.50 96 LEU D N 1
ATOM 2755 C CA . LEU D 2 40 ? 6.967 -23.850 26.646 1.00 18.09 96 LEU D CA 1
ATOM 2756 C C . LEU D 2 40 ? 6.032 -24.055 27.828 1.00 20.83 96 LEU D C 1
ATOM 2757 O O . LEU D 2 40 ? 6.334 -23.635 28.940 1.00 17.17 96 LEU D O 1
ATOM 2762 N N . VAL D 2 41 ? 4.899 -24.700 27.599 1.00 19.80 97 VAL D N 1
ATOM 2763 C CA . VAL D 2 41 ? 3.967 -24.955 28.685 1.00 25.05 97 VAL D CA 1
ATOM 2764 C C . VAL D 2 41 ? 3.555 -26.414 28.720 1.00 25.02 97 VAL D C 1
ATOM 2765 O O . VAL D 2 41 ? 3.247 -27.006 27.686 1.00 24.57 97 VAL D O 1
ATOM 2769 N N . CYS D 2 42 ? 3.548 -26.988 29.918 1.00 24.63 98 CYS D N 1
ATOM 2770 C CA . CYS D 2 42 ? 3.165 -28.381 30.095 1.00 21.33 98 CYS D CA 1
ATOM 2771 C C . CYS D 2 42 ? 1.862 -28.379 30.860 1.00 21.40 98 CYS D C 1
ATOM 2772 O O . CYS D 2 42 ? 1.805 -27.902 31.991 1.00 17.78 98 CYS D O 1
ATOM 2775 N N . LEU D 2 43 ? 0.821 -28.907 30.226 1.00 21.88 99 LEU D N 1
ATOM 2776 C CA . LEU D 2 43 ? -0.506 -28.969 30.813 1.00 22.16 99 LEU D CA 1
ATOM 2777 C C . LEU D 2 43 ? -0.870 -30.398 31.169 1.00 24.14 99 LEU D C 1
ATOM 2778 O O . LEU D 2 43 ? -0.806 -31.307 30.337 1.00 27.47 99 LEU D O 1
ATOM 2783 N N . MET D 2 44 ? -1.278 -30.583 32.414 1.00 22.87 100 MET D N 1
ATOM 2784 C CA . MET D 2 44 ? -1.641 -31.898 32.915 1.00 26.14 100 MET D CA 1
ATOM 2785 C C . MET D 2 44 ? -3.040 -31.837 33.480 1.00 24.69 100 MET D C 1
ATOM 2786 O O . MET D 2 44 ? -3.305 -31.027 34.358 1.00 28.36 100 MET D O 1
ATOM 2791 N N . ASN D 2 45 ? -3.941 -32.693 33.019 1.00 18.55 101 ASN D N 1
ATOM 2792 C CA . ASN D 2 45 ? -5.299 -32.611 33.546 1.00 32.58 101 ASN D CA 1
ATOM 2793 C C . ASN D 2 45 ? -6.016 -33.947 33.573 1.00 28.87 101 ASN D C 1
ATOM 2794 O O . ASN D 2 45 ? -5.577 -34.932 32.979 1.00 25.11 101 ASN D O 1
ATOM 2799 N N . ASP D 2 46 ? -7.131 -33.963 34.284 1.00 25.80 102 ASP D N 1
ATOM 2800 C CA . ASP D 2 46 ? -7.912 -35.164 34.458 1.00 22.78 102 ASP D CA 1
ATOM 2801 C C . ASP D 2 46 ? -7.140 -36.304 35.123 1.00 22.10 102 ASP D C 1
ATOM 2802 O O . ASP D 2 46 ? -7.165 -37.445 34.642 1.00 20.65 102 ASP D O 1
ATOM 2807 N N . PHE D 2 47 ? -6.458 -36.001 36.226 1.00 19.36 103 PHE D N 1
ATOM 2808 C CA . PHE D 2 47 ? -5.770 -37.048 36.956 1.00 24.54 103 PHE D CA 1
ATOM 2809 C C . PHE D 2 47 ? -6.331 -37.143 38.381 1.00 22.63 103 PHE D C 1
ATOM 2810 O O . PHE D 2 47 ? -6.911 -36.189 38.896 1.00 20.03 103 PHE D O 1
ATOM 2818 N N . TYR D 2 48 ? -6.177 -38.309 38.995 1.00 22.20 104 TYR D N 1
ATOM 2819 C CA . TYR D 2 48 ? -6.663 -38.548 40.341 1.00 22.75 104 TYR D CA 1
ATOM 2820 C C . TYR D 2 48 ? -5.942 -39.793 40.839 1.00 24.88 104 TYR D C 1
ATOM 2821 O O . TYR D 2 48 ? -5.908 -40.796 40.117 1.00 25.92 104 TYR D O 1
ATOM 2830 N N . PRO D 2 49 ? -5.337 -39.737 42.034 1.00 22.53 105 PRO D N 1
ATOM 2831 C CA . PRO D 2 49 ? -5.276 -38.618 42.995 1.00 18.77 105 PRO D CA 1
ATOM 2832 C C . PRO D 2 49 ? -4.563 -37.361 42.470 1.00 20.43 105 PRO D C 1
ATOM 2833 O O . PRO D 2 49 ? -3.809 -37.425 41.501 1.00 24.92 105 PRO D O 1
ATOM 2837 N N . GLY D 2 50 ? -4.778 -36.239 43.152 1.00 22.64 106 GLY D N 1
ATOM 2838 C CA . GLY D 2 50 ? -4.200 -34.978 42.735 1.00 23.84 106 GLY D CA 1
ATOM 2839 C C . GLY D 2 50 ? -2.797 -34.671 43.212 1.00 28.21 106 GLY D C 1
ATOM 2840 O O . GLY D 2 50 ? -2.531 -33.575 43.712 1.00 29.82 106 GLY D O 1
ATOM 2841 N N . ILE D 2 51 ? -1.887 -35.625 43.044 1.00 27.00 107 ILE D N 1
ATOM 2842 C CA . ILE D 2 51 ? -0.497 -35.418 43.413 1.00 22.97 107 ILE D CA 1
ATOM 2843 C C . ILE D 2 51 ? 0.417 -35.935 42.318 1.00 23.02 107 ILE D C 1
ATOM 2844 O O . ILE D 2 51 ? 0.243 -37.048 41.837 1.00 26.95 107 ILE D O 1
ATOM 2849 N N . LEU D 2 52 ? 1.401 -35.132 41.932 1.00 23.41 108 LEU D N 1
ATOM 2850 C CA . LEU D 2 52 ? 2.337 -35.551 40.901 1.00 24.27 108 LEU D CA 1
ATOM 2851 C C . LEU D 2 52 ? 3.547 -34.640 40.844 1.00 26.91 108 LEU D C 1
ATOM 2852 O O . LEU D 2 52 ? 3.522 -33.554 41.405 1.00 29.31 108 LEU D O 1
ATOM 2857 N N . THR D 2 53 ? 4.608 -35.083 40.175 1.00 28.33 109 THR D N 1
ATOM 2858 C CA . THR D 2 53 ? 5.810 -34.261 40.031 1.00 32.09 109 THR D CA 1
ATOM 2859 C C . THR D 2 53 ? 6.107 -34.056 38.552 1.00 30.42 109 THR D C 1
ATOM 2860 O O . THR D 2 53 ? 5.846 -34.935 37.726 1.00 34.96 109 THR D O 1
ATOM 2864 N N . VAL D 2 54 ? 6.658 -32.894 38.234 1.00 27.17 110 VAL D N 1
ATOM 2865 C CA . VAL D 2 54 ? 7.002 -32.536 36.874 1.00 26.17 110 VAL D CA 1
ATOM 2866 C C . VAL D 2 54 ? 8.501 -32.342 36.792 1.00 27.49 110 VAL D C 1
ATOM 2867 O O . VAL D 2 54 ? 9.117 -31.850 37.734 1.00 31.83 110 VAL D O 1
ATOM 2871 N N . THR D 2 55 ? 9.084 -32.729 35.668 1.00 26.25 111 THR D N 1
ATOM 2872 C CA . THR D 2 55 ? 10.513 -32.568 35.463 1.00 28.89 111 THR D CA 1
ATOM 2873 C C . THR D 2 55 ? 10.759 -32.153 34.028 1.00 28.68 111 THR D C 1
ATOM 2874 O O . THR D 2 55 ? 10.220 -32.756 33.105 1.00 30.52 111 THR D O 1
ATOM 2878 N N . TRP D 2 56 ? 11.551 -31.107 33.827 1.00 25.97 112 TRP D N 1
ATOM 2879 C CA . TRP D 2 56 ? 11.828 -30.690 32.467 1.00 27.15 112 TRP D CA 1
ATOM 2880 C C . TRP D 2 56 ? 13.167 -31.221 32.016 1.00 30.04 112 TRP D C 1
ATOM 2881 O O . TRP D 2 56 ? 14.089 -31.351 32.810 1.00 28.90 112 TRP D O 1
ATOM 2892 N N . LYS D 2 57 ? 13.274 -31.553 30.737 1.00 28.40 113 LYS D N 1
ATOM 2893 C CA . LYS D 2 57 ? 14.537 -32.042 30.211 1.00 30.53 113 LYS D CA 1
ATOM 2894 C C . LYS D 2 57 ? 14.869 -31.342 28.906 1.00 33.97 113 LYS D C 1
ATOM 2895 O O . LYS D 2 57 ? 13.975 -30.912 28.173 1.00 26.92 113 LYS D O 1
ATOM 2901 N N . ALA D 2 58 ? 16.162 -31.213 28.629 1.00 37.55 114 ALA D N 1
ATOM 2902 C CA . ALA D 2 58 ? 16.614 -30.522 27.436 1.00 41.86 114 ALA D CA 1
ATOM 2903 C C . ALA D 2 58 ? 17.510 -31.403 26.584 1.00 47.98 114 ALA D C 1
ATOM 2904 O O . ALA D 2 58 ? 18.741 -31.359 26.709 1.00 54.61 114 ALA D O 1
ATOM 2906 N N . ASP D 2 59 ? 16.892 -32.203 25.721 1.00 47.82 115 ASP D N 1
ATOM 2907 C CA . ASP D 2 59 ? 17.631 -33.074 24.820 1.00 49.83 115 ASP D CA 1
ATOM 2908 C C . ASP D 2 59 ? 18.019 -34.369 25.523 1.00 48.09 115 ASP D C 1
ATOM 2909 O O . ASP D 2 59 ? 18.955 -35.051 25.119 1.00 51.86 115 ASP D O 1
ATOM 2914 N N . GLY D 2 60 ? 17.282 -34.696 26.577 1.00 46.69 116 GLY D N 1
ATOM 2915 C CA . GLY D 2 60 ? 17.573 -35.883 27.351 1.00 47.31 116 GLY D CA 1
ATOM 2916 C C . GLY D 2 60 ? 17.995 -35.553 28.772 1.00 42.05 116 GLY D C 1
ATOM 2917 O O . GLY D 2 60 ? 17.643 -36.268 29.703 1.00 41.77 116 GLY D O 1
ATOM 2918 N N . THR D 2 61 ? 18.730 -34.461 28.940 1.00 38.89 117 THR D N 1
ATOM 2919 C CA . THR D 2 61 ? 19.242 -34.075 30.250 1.00 42.23 117 THR D CA 1
ATOM 2920 C C . THR D 2 61 ? 18.285 -33.191 31.033 1.00 41.10 117 THR D C 1
ATOM 2921 O O . THR D 2 61 ? 17.799 -32.184 30.523 1.00 41.91 117 THR D O 1
ATOM 2925 N N . PRO D 2 62 ? 18.013 -33.557 32.295 1.00 41.74 118 PRO D N 1
ATOM 2926 C CA . PRO D 2 62 ? 17.115 -32.828 33.193 1.00 42.53 118 PRO D CA 1
ATOM 2927 C C . PRO D 2 62 ? 17.543 -31.383 33.375 1.00 44.28 118 PRO D C 1
ATOM 2928 O O . PRO D 2 62 ? 18.721 -31.060 33.240 1.00 44.22 118 PRO D O 1
ATOM 2932 N N . ILE D 2 63 ? 16.582 -30.522 33.680 1.00 47.40 119 ILE D N 1
ATOM 2933 C CA . ILE D 2 63 ? 16.858 -29.110 33.900 1.00 55.51 119 ILE D CA 1
ATOM 2934 C C . ILE D 2 63 ? 16.494 -28.748 35.335 1.00 59.32 119 ILE D C 1
ATOM 2935 O O . ILE D 2 63 ? 15.586 -29.340 35.917 1.00 61.01 119 ILE D O 1
ATOM 2940 N N . THR D 2 64 ? 17.203 -27.774 35.895 1.00 66.49 120 THR D N 1
ATOM 2941 C CA . THR D 2 64 ? 16.928 -27.307 37.246 1.00 70.26 120 THR D CA 1
ATOM 2942 C C . THR D 2 64 ? 16.558 -25.825 37.185 1.00 70.51 120 THR D C 1
ATOM 2943 O O . THR D 2 64 ? 16.535 -25.133 38.202 1.00 68.06 120 THR D O 1
ATOM 2947 N N . THR D 2 70 ? 2.861 -25.200 39.019 1.00 75.16 126 THR D N 1
ATOM 2948 C CA . THR D 2 70 ? 1.768 -24.832 39.907 1.00 72.28 126 THR D CA 1
ATOM 2949 C C . THR D 2 70 ? 1.427 -25.998 40.833 1.00 72.29 126 THR D C 1
ATOM 2950 O O . THR D 2 70 ? 1.912 -27.122 40.649 1.00 77.36 126 THR D O 1
ATOM 2954 N N . THR D 2 71 ? 0.612 -25.713 41.845 1.00 67.90 127 THR D N 1
ATOM 2955 C CA . THR D 2 71 ? 0.147 -26.751 42.763 1.00 59.94 127 THR D CA 1
ATOM 2956 C C . THR D 2 71 ? -1.188 -27.254 42.207 1.00 50.10 127 THR D C 1
ATOM 2957 O O . THR D 2 71 ? -2.041 -26.465 41.807 1.00 53.06 127 THR D O 1
ATOM 2961 N N . PRO D 2 72 ? -1.382 -28.576 42.176 1.00 43.14 128 PRO D N 1
ATOM 2962 C CA . PRO D 2 72 ? -2.621 -29.170 41.648 1.00 41.14 128 PRO D CA 1
ATOM 2963 C C . PRO D 2 72 ? -3.926 -28.523 42.110 1.00 35.83 128 PRO D C 1
ATOM 2964 O O . PRO D 2 72 ? -4.104 -28.260 43.288 1.00 32.83 128 PRO D O 1
ATOM 2968 N N . SER D 2 73 ? -4.837 -28.270 41.176 1.00 36.39 129 SER D N 1
ATOM 2969 C CA . SER D 2 73 ? -6.132 -27.685 41.508 1.00 36.44 129 SER D CA 1
ATOM 2970 C C . SER D 2 73 ? -7.252 -28.486 40.844 1.00 36.72 129 SER D C 1
ATOM 2971 O O . SER D 2 73 ? -7.024 -29.224 39.891 1.00 42.39 129 SER D O 1
ATOM 2974 N N . LYS D 2 74 ? -8.462 -28.292 41.356 1.00 38.54 130 LYS D N 1
ATOM 2975 C CA . LYS D 2 74 ? -9.653 -29.076 41.016 1.00 37.14 130 LYS D CA 1
ATOM 2976 C C . LYS D 2 74 ? -10.517 -28.592 39.874 1.00 37.59 130 LYS D C 1
ATOM 2977 O O . LYS D 2 74 ? -10.964 -27.446 39.864 1.00 36.22 130 LYS D O 1
ATOM 2983 N N . GLN D 2 75 ? -10.779 -29.492 38.930 1.00 37.11 131 GLN D N 1
ATOM 2984 C CA . GLN D 2 75 ? -11.559 -29.184 37.727 1.00 37.40 131 GLN D CA 1
ATOM 2985 C C . GLN D 2 75 ? -13.053 -29.296 37.974 1.00 37.84 131 GLN D C 1
ATOM 2986 O O . GLN D 2 75 ? -13.474 -29.749 39.033 1.00 37.21 131 GLN D O 1
ATOM 2992 N N . SER D 2 76 ? -13.851 -28.879 36.996 1.00 39.25 132 SER D N 1
ATOM 2993 C CA . SER D 2 76 ? -15.303 -28.985 37.092 1.00 41.76 132 SER D CA 1
ATOM 2994 C C . SER D 2 76 ? -15.723 -30.440 37.294 1.00 40.82 132 SER D C 1
ATOM 2995 O O . SER D 2 76 ? -16.566 -30.741 38.137 1.00 40.51 132 SER D O 1
ATOM 2998 N N . ASN D 2 77 ? -15.130 -31.336 36.508 1.00 37.27 133 ASN D N 1
ATOM 2999 C CA . ASN D 2 77 ? -15.438 -32.757 36.598 1.00 34.91 133 ASN D CA 1
ATOM 3000 C C . ASN D 2 77 ? -14.792 -33.405 37.819 1.00 35.41 133 ASN D C 1
ATOM 3001 O O . ASN D 2 77 ? -14.550 -34.606 37.834 1.00 43.75 133 ASN D O 1
ATOM 3006 N N . ASN D 2 78 ? -14.489 -32.608 38.831 1.00 31.97 134 ASN D N 1
ATOM 3007 C CA . ASN D 2 78 ? -13.896 -33.131 40.055 1.00 39.02 134 ASN D CA 1
ATOM 3008 C C . ASN D 2 78 ? -12.560 -33.875 39.953 1.00 34.11 134 ASN D C 1
ATOM 3009 O O . ASN D 2 78 ? -12.112 -34.491 40.922 1.00 29.86 134 ASN D O 1
ATOM 3014 N N . LYS D 2 79 ? -11.930 -33.834 38.786 1.00 30.85 135 LYS D N 1
ATOM 3015 C CA . LYS D 2 79 ? -10.611 -34.433 38.632 1.00 24.82 135 LYS D CA 1
ATOM 3016 C C . LYS D 2 79 ? -9.643 -33.249 38.770 1.00 28.10 135 LYS D C 1
ATOM 3017 O O . LYS D 2 79 ? -10.082 -32.098 38.829 1.00 22.24 135 LYS D O 1
ATOM 3023 N N . TYR D 2 80 ? -8.341 -33.511 38.822 1.00 28.18 136 TYR D N 1
ATOM 3024 C CA . TYR D 2 80 ? -7.382 -32.425 38.991 1.00 20.47 136 TYR D CA 1
ATOM 3025 C C . TYR D 2 80 ? -6.604 -32.035 37.761 1.00 21.50 136 TYR D C 1
ATOM 3026 O O . TYR D 2 80 ? -6.517 -32.796 36.804 1.00 22.50 136 TYR D O 1
ATOM 3035 N N . ALA D 2 81 ? -6.027 -30.835 37.814 1.00 30.63 137 ALA D N 1
ATOM 3036 C CA . ALA D 2 81 ? -5.226 -30.288 36.721 1.00 24.48 137 ALA D CA 1
ATOM 3037 C C . ALA D 2 81 ? -4.026 -29.523 37.270 1.00 23.42 137 ALA D C 1
ATOM 3038 O O . ALA D 2 81 ? -4.012 -29.121 38.429 1.00 22.33 137 ALA D O 1
ATOM 3040 N N . ALA D 2 82 ? -3.023 -29.321 36.427 1.00 21.20 138 ALA D N 1
ATOM 3041 C CA . ALA D 2 82 ? -1.829 -28.589 36.823 1.00 22.78 138 ALA D CA 1
ATOM 3042 C C . ALA D 2 82 ? -1.092 -28.158 35.571 1.00 23.73 138 ALA D C 1
ATOM 3043 O O . ALA D 2 82 ? -1.349 -28.677 34.482 1.00 19.50 138 ALA D O 1
ATOM 3045 N N . SER D 2 83 ? -0.187 -27.199 35.720 1.00 18.41 139 SER D N 1
ATOM 3046 C CA . SER D 2 83 ? 0.593 -26.722 34.589 1.00 20.57 139 SER D CA 1
ATOM 3047 C C . SER D 2 83 ? 1.959 -26.261 35.055 1.00 24.01 139 SER D C 1
ATOM 3048 O O . SER D 2 83 ? 2.146 -25.931 36.224 1.00 19.56 139 SER D O 1
ATOM 3051 N N . SER D 2 84 ? 2.913 -26.266 34.130 1.00 24.74 140 SER D N 1
ATOM 3052 C CA . SER D 2 84 ? 4.270 -25.825 34.403 1.00 26.24 140 SER D CA 1
ATOM 3053 C C . SER D 2 84 ? 4.794 -25.212 33.115 1.00 23.64 140 SER D C 1
ATOM 3054 O O . SER D 2 84 ? 4.323 -25.548 32.036 1.00 29.22 140 SER D O 1
ATOM 3057 N N . TYR D 2 85 ? 5.758 -24.308 33.218 1.00 25.30 141 TYR D N 1
ATOM 3058 C CA . TYR D 2 85 ? 6.291 -23.690 32.019 1.00 28.70 141 TYR D CA 1
ATOM 3059 C C . TYR D 2 85 ? 7.791 -23.513 32.089 1.00 28.77 141 TYR D C 1
ATOM 3060 O O . TYR D 2 85 ? 8.380 -23.535 33.163 1.00 24.38 141 TYR D O 1
ATOM 3069 N N . LEU D 2 86 ? 8.388 -23.305 30.924 1.00 27.59 142 LEU D N 1
ATOM 3070 C CA . LEU D 2 86 ? 9.820 -23.134 30.804 1.00 28.13 142 LEU D CA 1
ATOM 3071 C C . LEU D 2 86 ? 10.144 -21.898 29.984 1.00 26.99 142 LEU D C 1
ATOM 3072 O O . LEU D 2 86 ? 9.711 -21.785 28.843 1.00 28.04 142 LEU D O 1
ATOM 3077 N N . SER D 2 87 ? 10.896 -20.971 30.571 1.00 24.59 143 SER D N 1
ATOM 3078 C CA . SER D 2 87 ? 11.302 -19.759 29.863 1.00 29.02 143 SER D CA 1
ATOM 3079 C C . SER D 2 87 ? 12.645 -19.963 29.168 1.00 29.35 143 SER D C 1
ATOM 3080 O O . SER D 2 87 ? 13.639 -20.328 29.798 1.00 34.74 143 SER D O 1
ATOM 3083 N N . LEU D 2 88 ? 12.668 -19.731 27.863 1.00 27.60 144 LEU D N 1
ATOM 3084 C CA . LEU D 2 88 ? 13.888 -19.891 27.075 1.00 29.13 144 LEU D CA 1
ATOM 3085 C C . LEU D 2 88 ? 14.061 -18.705 26.151 1.00 33.73 144 LEU D C 1
ATOM 3086 O O . LEU D 2 88 ? 13.106 -17.972 25.898 1.00 33.87 144 LEU D O 1
ATOM 3091 N N . THR D 2 89 ? 15.283 -18.516 25.664 1.00 35.64 145 THR D N 1
ATOM 3092 C CA . THR D 2 89 ? 15.523 -17.530 24.640 1.00 32.03 145 THR D CA 1
ATOM 3093 C C . THR D 2 89 ? 15.235 -18.272 23.336 1.00 24.98 145 THR D C 1
ATOM 3094 O O . THR D 2 89 ? 15.266 -19.494 23.285 1.00 31.10 145 THR D O 1
ATOM 3098 N N . PRO D 2 90 ? 14.901 -17.534 22.280 1.00 28.16 146 PRO D N 1
ATOM 3099 C CA . PRO D 2 90 ? 14.626 -18.159 20.987 1.00 22.75 146 PRO D CA 1
ATOM 3100 C C . PRO D 2 90 ? 15.854 -18.963 20.522 1.00 29.91 146 PRO D C 1
ATOM 3101 O O . PRO D 2 90 ? 15.713 -19.980 19.843 1.00 33.74 146 PRO D O 1
ATOM 3105 N N . GLU D 2 91 ? 17.049 -18.507 20.880 1.00 31.85 147 GLU D N 1
ATOM 3106 C CA . GLU D 2 91 ? 18.274 -19.214 20.512 1.00 39.15 147 GLU D CA 1
ATOM 3107 C C . GLU D 2 91 ? 18.334 -20.596 21.174 1.00 38.20 147 GLU D C 1
ATOM 3108 O O . GLU D 2 91 ? 18.627 -21.600 20.519 1.00 34.35 147 GLU D O 1
ATOM 3114 N N . GLN D 2 92 ? 18.060 -20.644 22.475 1.00 33.43 148 GLN D N 1
ATOM 3115 C CA . GLN D 2 92 ? 18.097 -21.912 23.199 1.00 35.97 148 GLN D CA 1
ATOM 3116 C C . GLN D 2 92 ? 17.071 -22.886 22.635 1.00 33.15 148 GLN D C 1
ATOM 3117 O O . GLN D 2 92 ? 17.342 -24.076 22.484 1.00 34.80 148 GLN D O 1
ATOM 3123 N N . TRP D 2 93 ? 15.890 -22.368 22.329 1.00 31.96 149 TRP D N 1
ATOM 3124 C CA . TRP D 2 93 ? 14.830 -23.176 21.763 1.00 28.16 149 TRP D CA 1
ATOM 3125 C C . TRP D 2 93 ? 15.262 -23.835 20.449 1.00 30.93 149 TRP D C 1
ATOM 3126 O O . TRP D 2 93 ? 15.175 -25.057 20.305 1.00 23.24 149 TRP D O 1
ATOM 3137 N N . ARG D 2 94 ? 15.731 -23.026 19.503 1.00 28.77 150 ARG D N 1
ATOM 3138 C CA . ARG D 2 94 ? 16.124 -23.539 18.194 1.00 33.59 150 ARG D CA 1
ATOM 3139 C C . ARG D 2 94 ? 17.416 -24.335 18.149 1.00 34.77 150 ARG D C 1
ATOM 3140 O O . ARG D 2 94 ? 17.655 -25.063 17.188 1.00 41.84 150 ARG D O 1
ATOM 3148 N N . SER D 2 95 ? 18.240 -24.217 19.185 1.00 33.03 151 SER D N 1
ATOM 3149 C CA . SER D 2 95 ? 19.538 -24.882 19.191 1.00 34.55 151 SER D CA 1
ATOM 3150 C C . SER D 2 95 ? 19.602 -26.234 19.855 1.00 32.81 151 SER D C 1
ATOM 3151 O O . SER D 2 95 ? 20.657 -26.858 19.868 1.00 27.79 151 SER D O 1
ATOM 3154 N N . ARG D 2 96 ? 18.498 -26.684 20.427 1.00 31.58 152 ARG D N 1
ATOM 3155 C CA . ARG D 2 96 ? 18.487 -27.989 21.057 1.00 29.53 152 ARG D CA 1
ATOM 3156 C C . ARG D 2 96 ? 17.605 -28.934 20.259 1.00 34.50 152 ARG D C 1
ATOM 3157 O O . ARG D 2 96 ? 16.594 -28.521 19.689 1.00 34.44 152 ARG D O 1
ATOM 3165 N N . ARG D 2 97 ? 17.997 -30.203 20.211 1.00 29.91 153 ARG D N 1
ATOM 3166 C CA . ARG D 2 97 ? 17.243 -31.188 19.452 1.00 37.03 153 ARG D CA 1
ATOM 3167 C C . ARG D 2 97 ? 15.822 -31.339 19.978 1.00 34.34 153 ARG D C 1
ATOM 3168 O O . ARG D 2 97 ? 14.911 -31.674 19.227 1.00 38.03 153 ARG D O 1
ATOM 3176 N N . SER D 2 98 ? 15.623 -31.078 21.262 1.00 29.23 154 SER D N 1
ATOM 3177 C CA . SER D 2 98 ? 14.288 -31.185 21.825 1.00 30.10 154 SER D CA 1
ATOM 3178 C C . SER D 2 98 ? 14.214 -30.858 23.307 1.00 30.02 154 SER D C 1
ATOM 3179 O O . SER D 2 98 ? 15.229 -30.803 24.000 1.00 31.62 154 SER D O 1
ATOM 3182 N N . TYR D 2 99 ? 12.991 -30.637 23.779 1.00 27.20 155 TYR D N 1
ATOM 3183 C CA . TYR D 2 99 ? 12.724 -30.370 25.190 1.00 24.58 155 TYR D CA 1
ATOM 3184 C C . TYR D 2 99 ? 11.599 -31.318 25.584 1.00 23.88 155 TYR D C 1
ATOM 3185 O O . TYR D 2 99 ? 10.786 -31.694 24.740 1.00 27.02 155 TYR D O 1
ATOM 3194 N N . SER D 2 100 ? 11.546 -31.711 26.852 1.00 22.49 156 SER D N 1
ATOM 3195 C CA . SER D 2 100 ? 10.511 -32.640 27.299 1.00 22.91 156 SER D CA 1
ATOM 3196 C C . SER D 2 100 ? 9.946 -32.305 28.664 1.00 24.14 156 SER D C 1
ATOM 3197 O O . SER D 2 100 ? 10.615 -31.703 29.500 1.00 24.81 156 SER D O 1
ATOM 3200 N N . CYS D 2 101 ? 8.708 -32.728 28.875 1.00 23.24 157 CYS D N 1
ATOM 3201 C CA . CYS D 2 101 ? 8.019 -32.544 30.132 1.00 25.77 157 CYS D CA 1
ATOM 3202 C C . CYS D 2 101 ? 7.744 -33.954 30.622 1.00 26.45 157 CYS D C 1
ATOM 3203 O O . CYS D 2 101 ? 7.019 -34.703 29.975 1.00 25.90 157 CYS D O 1
ATOM 3206 N N . GLN D 2 102 ? 8.332 -34.315 31.756 1.00 26.77 158 GLN D N 1
ATOM 3207 C CA . GLN D 2 102 ? 8.162 -35.643 32.321 1.00 22.21 158 GLN D CA 1
ATOM 3208 C C . GLN D 2 102 ? 7.249 -35.580 33.547 1.00 22.15 158 GLN D C 1
ATOM 3209 O O . GLN D 2 102 ? 7.562 -34.927 34.547 1.00 17.72 158 GLN D O 1
ATOM 3215 N N . VAL D 2 103 ? 6.110 -36.257 33.462 1.00 21.55 159 VAL D N 1
ATOM 3216 C CA . VAL D 2 103 ? 5.147 -36.246 34.558 1.00 18.95 159 VAL D CA 1
ATOM 3217 C C . VAL D 2 103 ? 5.048 -37.605 35.236 1.00 19.56 159 VAL D C 1
ATOM 3218 O O . VAL D 2 103 ? 4.791 -38.616 34.584 1.00 21.07 159 VAL D O 1
ATOM 3222 N N . MET D 2 104 ? 5.266 -37.621 36.546 1.00 17.91 160 MET D N 1
ATOM 3223 C CA . MET D 2 104 ? 5.208 -38.854 37.324 1.00 26.71 160 MET D CA 1
ATOM 3224 C C . MET D 2 104 ? 4.000 -38.804 38.250 1.00 26.95 160 MET D C 1
ATOM 3225 O O . MET D 2 104 ? 3.860 -37.878 39.048 1.00 26.94 160 MET D O 1
ATOM 3230 N N . HIS D 2 105 ? 3.133 -39.806 38.130 1.00 25.59 161 HIS D N 1
ATOM 3231 C CA . HIS D 2 105 ? 1.889 -39.868 38.887 1.00 21.16 161 HIS D CA 1
ATOM 3232 C C . HIS D 2 105 ? 1.601 -41.303 39.326 1.00 25.04 161 HIS D C 1
ATOM 3233 O O . HIS D 2 105 ? 1.612 -42.232 38.511 1.00 19.80 161 HIS D O 1
ATOM 3240 N N . GLU D 2 106 ? 1.343 -41.472 40.619 1.00 26.39 162 GLU D N 1
ATOM 3241 C CA . GLU D 2 106 ? 1.057 -42.781 41.193 1.00 27.12 162 GLU D CA 1
ATOM 3242 C C . GLU D 2 106 ? 2.048 -43.844 40.755 1.00 23.55 162 GLU D C 1
ATOM 3243 O O . GLU D 2 106 ? 1.659 -44.983 40.524 1.00 28.01 162 GLU D O 1
ATOM 3249 N N . GLY D 2 107 ? 3.319 -43.474 40.631 1.00 22.71 163 GLY D N 1
ATOM 3250 C CA . GLY D 2 107 ? 4.335 -44.442 40.256 1.00 28.64 163 GLY D CA 1
ATOM 3251 C C . GLY D 2 107 ? 4.551 -44.628 38.762 1.00 34.81 163 GLY D C 1
ATOM 3252 O O . GLY D 2 107 ? 5.515 -45.285 38.353 1.00 34.53 163 GLY D O 1
ATOM 3253 N N . SER D 2 108 ? 3.660 -44.074 37.940 1.00 29.21 164 SER D N 1
ATOM 3254 C CA . SER D 2 108 ? 3.815 -44.161 36.487 1.00 27.49 164 SER D CA 1
ATOM 3255 C C . SER D 2 108 ? 4.392 -42.872 35.904 1.00 23.84 164 SER D C 1
ATOM 3256 O O . SER D 2 108 ? 4.376 -41.836 36.554 1.00 23.23 164 SER D O 1
ATOM 3259 N N . THR D 2 109 ? 4.902 -42.936 34.677 1.00 25.69 165 THR D N 1
ATOM 3260 C CA . THR D 2 109 ? 5.485 -41.755 34.044 1.00 18.96 165 THR D CA 1
ATOM 3261 C C . THR D 2 109 ? 4.986 -41.557 32.620 1.00 22.45 165 THR D C 1
ATOM 3262 O O . THR D 2 109 ? 4.920 -42.496 31.830 1.00 24.94 165 THR D O 1
ATOM 3266 N N . VAL D 2 110 ? 4.618 -40.321 32.308 1.00 20.89 166 VAL D N 1
ATOM 3267 C CA . VAL D 2 110 ? 4.143 -39.946 30.985 1.00 21.52 166 VAL D CA 1
ATOM 3268 C C . VAL D 2 110 ? 5.044 -38.790 30.623 1.00 25.07 166 VAL D C 1
ATOM 3269 O O . VAL D 2 110 ? 5.169 -37.822 31.390 1.00 27.05 166 VAL D O 1
ATOM 3273 N N . GLU D 2 111 ? 5.673 -38.894 29.460 1.00 26.42 167 GLU D N 1
ATOM 3274 C CA . GLU D 2 111 ? 6.601 -37.878 29.000 1.00 24.60 167 GLU D CA 1
ATOM 3275 C C . GLU D 2 111 ? 6.284 -37.450 27.576 1.00 27.23 167 GLU D C 1
ATOM 3276 O O . GLU D 2 111 ? 6.067 -38.288 26.705 1.00 22.82 167 GLU D O 1
ATOM 3282 N N . LYS D 2 112 ? 6.240 -36.142 27.348 1.00 26.00 168 LYS D N 1
ATOM 3283 C CA . LYS D 2 112 ? 5.964 -35.613 26.018 1.00 27.69 168 LYS D CA 1
ATOM 3284 C C . LYS D 2 112 ? 7.137 -34.777 25.558 1.00 26.44 168 LYS D C 1
ATOM 3285 O O . LYS D 2 112 ? 7.744 -34.054 26.352 1.00 26.25 168 LYS D O 1
ATOM 3291 N N . THR D 2 113 ? 7.438 -34.868 24.267 1.00 27.28 169 THR D N 1
ATOM 3292 C CA . THR D 2 113 ? 8.566 -34.156 23.679 1.00 30.24 169 THR D CA 1
ATOM 3293 C C . THR D 2 113 ? 8.183 -33.361 22.431 1.00 30.56 169 THR D C 1
ATOM 3294 O O . THR D 2 113 ? 7.252 -33.723 21.720 1.00 36.88 169 THR D O 1
ATOM 3298 N N . VAL D 2 114 ? 8.910 -32.276 22.180 1.00 23.36 170 VAL D N 1
ATOM 3299 C CA . VAL D 2 114 ? 8.686 -31.436 21.011 1.00 29.97 170 VAL D CA 1
ATOM 3300 C C . VAL D 2 114 ? 10.027 -30.958 20.474 1.00 32.44 170 VAL D C 1
ATOM 3301 O O . VAL D 2 114 ? 10.986 -30.780 21.227 1.00 28.03 170 VAL D O 1
ATOM 3305 N N . ALA D 2 115 ? 10.077 -30.748 19.165 1.00 34.51 171 ALA D N 1
ATOM 3306 C CA . ALA D 2 115 ? 11.286 -30.298 18.495 1.00 35.67 171 ALA D CA 1
ATOM 3307 C C . ALA D 2 115 ? 11.058 -28.905 17.908 1.00 33.31 171 ALA D C 1
ATOM 3308 O O . ALA D 2 115 ? 9.926 -28.526 17.615 1.00 30.99 171 ALA D O 1
ATOM 3310 N N . PRO D 2 116 ? 12.138 -28.136 17.702 1.00 33.82 172 PRO D N 1
ATOM 3311 C CA . PRO D 2 116 ? 12.051 -26.780 17.154 1.00 34.90 172 PRO D CA 1
ATOM 3312 C C . PRO D 2 116 ? 11.606 -26.734 15.694 1.00 36.48 172 PRO D C 1
ATOM 3313 O O . PRO D 2 116 ? 12.375 -26.325 14.825 1.00 38.46 172 PRO D O 1
ATOM 3317 N N . ALA D 2 117 ? 10.373 -27.144 15.418 1.00 35.03 173 ALA D N 1
ATOM 3318 C CA . ALA D 2 117 ? 9.868 -27.124 14.049 1.00 35.79 173 ALA D CA 1
ATOM 3319 C C . ALA D 2 117 ? 9.155 -25.810 13.750 1.00 37.59 173 ALA D C 1
ATOM 3320 O O . ALA D 2 117 ? 8.166 -25.509 14.453 1.00 40.33 173 ALA D O 1
#

Radius of gyration: 24.45 Å; Cα contacts (8 Å, |Δi|>4): 1054; chains: 4; bounding box: 42×49×71 Å

InterPro domains:
  IPR003599 Immunoglobulin domain subtype [SM00409] (26-136)
  IPR007110 Immunoglobulin-like domain [PS50835] (19-132)
  IPR013106 Immunoglobulin V-set domain [PF07686] (25-128)
  IPR013106 Immunoglobulin V-set domain [SM00406] (36-117)
  IPR013783 Immunoglobulin-like fold [G3DSA:2.60.40.10] (20-145)
  IPR036179 Immunoglobulin-like domain superfamily [SSF48726] (21-118)
  IPR050150 Immunoglobulin Variable Light Chain [PTHR23267] (20-120)

GO terms:
  GO:0005576 extracellular region (C, TAS)

Secondary structure (DSSP, 8-state):
--EE--SEEEEETT--EEEEEEE-SSS-GGG-EEEEEEE-TTS--EEEEEEEETTEEEEPTT--TTEEEEEETTTTEEEEEE-S--GGG-SEEEEEEE-/-TTPBPP-EEEEEESPPPBPPEEEEEPPPHHHHTTT-EEEEEEEEEEBSS--EEEEEETTEE--SSEEEPPPEE-TTS-EEEEEEEEE-HHHHHHSS-EEEEEEETTEEEEEEE--/--SEE--SEEEE-TT--EEEEEEE-TTS-GGGS-EEEEEE-TTS--EEEEEEEETTEEEEPTT--TTEEEEEEGGGTEEEEEE-S--GGG-EEEEEEE-/-BTPBP--EEEEE--S--BPPEEEEEPPPHHHHHTT-EEEEEEEEEEBSS--EEEEEETTEE-----EE-TTS-EEEEEEEEE-HHHHHHSS-EEEEEEETTEEEEEEE---

Solvent-accessible surface area: 20408 Å² total; per-residue (Å²): 137,41,13,98,4,47,107,70,58,55,20,42,66,54,51,80,15,124,2,34,0,47,4,90,146,85,56,90,0,26,93,35,4,1,17,0,12,10,17,86,116,81,103,37,5,102,11,1,4,31,12,72,36,133,111,66,117,44,92,5,74,164,17,55,124,45,9,54,14,36,39,38,81,100,147,18,72,0,11,0,22,0,28,107,3,72,28,54,0,26,0,48,0,5,0,4,3,5,116,56,56,48,42,18,4,59,6,2,59,0,55,1,91,86,20,102,141,18,76,6,58,11,25,10,1,47,8,4,65,95,8,60,148,70,107,78,1,9,0,0,0,6,0,15,54,0,34,34,15,139,22,78,29,37,3,36,6,56,52,86,80,47,132,156,33,51,34,64,2,64,42,27,74,45,118,71,27,70,47,5,1,0,1,6,2,66,23,60,8,104,84,12,142,79,102,211,27,6,6,0,37,0,65,6,100,91,42,85,35,78,94,68,11,62,88,190,102,35,12,106,3,41,91,31,59,31,16,48,100,51,55,89,15,121,0,27,0,46,2,79,145,85,57,85,0,26,113,41,14,1,25,0,10,7,24,81,124,91,105,49,3,93,10,1,2,33,13,67,37,128,115,62,110,48,89,5,60,164,10,53,122,56,6,50,13,37,37,34,77,101,150,21,79,0,13,0,28,0,35,103,1,87,72,105,2,62,2,44,0,10,0,3,2,36,33,61,40,32,24,1,70,3,0,37,0,8,5,50,95,49,116,114,27,80,6,43,8,13,6,1,44,10,17,92,102,16,33,156,60,102,122,2,14,0,0,0,6,1,24,46,0,8,1,10,48,26,71,47,37,23,34,6,41,51,87,86,63,182,64,73,43,18,133,14,92,77,78,70,49,3,1,4,27,58,24,82,27,62,5,114,87,11,142,87,98,184,20,6,8,0,35,1,77,7,76,87,61,72,37,72,89,69,10,57,44,154

Foldseek 3Di:
DQWDWDPDDDDDAQAKDKTKIAGDPVDQCLVKKKWKWWDAPPDDIATAWIGNAPPDIDGGPPHDPQWDWDADRVRRMIMIMGGRDDPVSPTDMDMDIDD/DPPDDDDDDDDDDPPDDFDDWDWDKDWFDPVQVVVQWTKIKIKTWFGPPQDKDKFKDFQNHTDDPQKDKDGWDQDPVRGTIIMMMHTDGSCSLQVTQKMKIWMDDDNDIDMDMDHD/DDAKDWDPDDDDDAQAKDKTKIAGPPVDFLLPKKKWKWWDAPPGDTHTAWIGNAPVDIDGGDPRDPQWDWHDDRVRRMIITMHGNDDPVSPTDMDMDID/DPPDDDPDDDDDDDPDDFDDWDKDKAWADPVCVVVQWTKIKIKTWQGPPQDKDKWKAFQRHTDDDRWDADPVRGIMDMDMDTDGSCSQQPTQWMKIWMADPRDIDMDIDGSD

CATH classification: 2.60.40.10

Organism: Homo sapiens (NCBI:txid9606)

Sequence (426 aa):
PVLHQPPAMSSALGTTIRLTCTLRNDHDIGVYSVYWYQQRPGHPPRFLLRYFSQSDKSQGPQVPPRFSGSKDVARNRGYLSISELQPEDEAMYYCAMGAVTHVFGSGTQLTVLSQPKATPSVTLFPPSSEELQANKATLVCLMNDFYPGILTVTWKADGTPITQGVEMTTPSKQSNNKYAASSYLSLTPEQWRSRRSYSCQVMHEGSTVEKTVAPQPVLHQPPAMSSALGTTIRLTCTLRNDHDIGVYSVYWYQQRPGHPPRFLLRYFSQSDKSQGPQVPPRFSGSKDVARNRGYLSISELQPEDEAMYYCAMGVTHVFGSGTQLTVLSQPKATPSVTLFPPSSEELQANKATLVCLMNDFYPGILTVTWKADGTPITTTPSKQSNNKYAASSYLSLTPEQWRSRRSYSCQVMHEGSTVEKTVAPA

B-factor: mean 35.83, std 11.8, range [11.82, 96.4]